Protein AF-A0AAD1YBE0-F1 (afdb_monomer_lite)

InterPro domains:
  IPR018337 Cell wall/choline-binding repeat [PF01473] (347-367)
  IPR018337 Cell wall/choline-binding repeat [PF19127] (284-329)
  IPR038765 Papain-like cysteine peptidase superfamily [SSF54001] (39-232)

pLDDT: mean 91.14, std 11.37, range [38.69, 98.69]

Foldseek 3Di:
DLQWEAAAEDFADDDPPFAAPVVVVPPPDDDDQDLKDFFPQDAFQAALTHANLQLLSQVQSQLCVQVVHDNVWTFESLCLQQVADPPADQAGHHHNVRSQVCLQVQATAICVLPVDNDYPPVSNVVCVVSPVVVGSVRRNVGRFNHKYWYDLVCQSVCCVPVVGKKKWKFWDAPQQQCLQVVQQEGDLEHDHDTDHMGIWIFRMDRRQKTWTAGNRALNGRNRRIHIYGSNRPGIRTIMDIGGPVPPPPPPQQQADAFWDWDQDPNDIWIWHDHDRRDTDEQDWDQDPNWIFGAYRVRTTDAQDWDQRPPPSFIWGQYHPNSTTDAQDWDQDPNFIWGHHRVRTTDAAWDADPVRDIWGAHPPHRTTDEQDWDADPNDIDGHYNDDPD

Secondary structure (DSSP, 8-state):
-TTSS---EEPPPP-TTSPBTHHHH----PPP--SEEE----S---B-TTSS-HHHHHHHHHHHHHTT--GGG-B-HHHHHH---TTS--SSSEEHHHHHHHHHHT---BTTT------TTHHHHHHHHT-HHHHHHHHHTT-EEEEEE--GGGHHHHHHHH---EEEEEEEEGGGGGGGTTTTB--SS--S-EEEEEEEEEEEEETTEEEEE-SB-TTSTBTTEEEEETT-TTEEEEEEEEEGGGS-------PPSEEEEEEETTEEEEEEESSSS----SSEEEETTEEEEB-TTSPBP-SEEEE-TTT--EEEEPTTT-PBP-SSEEEETTEEEEB-TTSPBP-EEEE-TTS-EEEE-TTT-PBP-SEEEEETTEEEEE-S----

Sequence (388 aa):
MENKFRLGAIDSPVDLRDYDYSMISCSGDKIDIPKEFILDYDYPILNQGLIGSCVAHSLSCMKSYIDGVNKDNMYSVGFIYANRQEDDFQGTGMITREALKNLVKYGDCKKTSFPINEEYPAIVETLNKYGKQKLLDEADDYKSLAYISLEIENIKEYLVKYKKPVLITVRVYENFYEANSNGGVIPSDPEGNKRGGHAMLCIGYKEDTLIIINSWGDYNGDKGKYYLDINSSIIKELWALEDKKQIKEPEKKKYKLGWNKDIIDGKVKWWFSTDGETYCKEEWKQIKGEYYYFNKEGYALDGEWIQSPTSKKWYYLEKDTCKMLSNCWIKDKGKWYRLEKDGSMLTGWFQDSNSKWYYLDLDQGYMYSSATILIDGKYYSFDSSEYG

Structure (mmCIF, N/CA/C/O backbone):
data_AF-A0AAD1YBE0-F1
#
_entry.id   AF-A0AAD1YBE0-F1
#
loop_
_atom_site.group_PDB
_atom_site.id
_atom_site.type_symbol
_atom_site.label_atom_id
_atom_site.label_alt_id
_atom_site.label_comp_id
_atom_site.label_asym_id
_atom_site.label_entity_id
_atom_site.label_seq_id
_atom_site.pdbx_PDB_ins_code
_atom_site.Cartn_x
_atom_site.Cartn_y
_atom_site.Cartn_z
_atom_site.occupancy
_atom_site.B_iso_or_equiv
_atom_site.auth_seq_id
_atom_site.auth_comp_id
_atom_site.auth_asym_id
_atom_site.auth_atom_id
_atom_site.pdbx_PDB_model_num
ATOM 1 N N . MET A 1 1 ? 25.270 -2.189 -28.068 1.00 53.97 1 MET A N 1
ATOM 2 C CA . MET A 1 1 ? 24.389 -1.472 -27.114 1.00 53.97 1 MET A CA 1
ATOM 3 C C . MET A 1 1 ? 24.390 -2.098 -25.720 1.00 53.97 1 MET A C 1
ATOM 5 O O . MET A 1 1 ? 24.090 -1.372 -24.782 1.00 53.97 1 MET A O 1
ATOM 9 N N . GLU A 1 2 ? 24.814 -3.362 -25.568 1.00 52.50 2 GLU A N 1
ATOM 10 C CA . GLU A 1 2 ? 24.849 -4.114 -24.294 1.00 52.50 2 GLU A CA 1
ATOM 11 C C . GLU A 1 2 ? 25.497 -3.397 -23.093 1.00 52.50 2 GLU A C 1
ATOM 13 O O . GLU A 1 2 ? 25.104 -3.652 -21.965 1.00 52.50 2 GLU A O 1
ATOM 18 N N . ASN A 1 3 ? 26.412 -2.444 -23.307 1.00 58.09 3 ASN A N 1
ATOM 19 C CA . ASN A 1 3 ? 27.120 -1.748 -22.221 1.00 58.09 3 ASN A CA 1
ATOM 20 C C . ASN A 1 3 ? 26.564 -0.352 -21.872 1.00 58.09 3 ASN A C 1
ATOM 22 O O . ASN A 1 3 ? 27.207 0.381 -21.124 1.00 58.09 3 ASN A O 1
ATOM 26 N N . LYS A 1 4 ? 25.422 0.068 -22.441 1.00 67.06 4 LYS A N 1
ATOM 27 C CA . LYS A 1 4 ? 24.861 1.417 -22.203 1.00 67.06 4 LYS A CA 1
ATOM 28 C C . LYS A 1 4 ? 23.866 1.493 -21.045 1.00 67.06 4 LYS A C 1
ATOM 30 O O . LYS A 1 4 ? 23.690 2.578 -20.499 1.00 67.06 4 LYS A O 1
ATOM 35 N N . PHE A 1 5 ? 23.235 0.377 -20.685 1.00 79.75 5 PHE A N 1
ATOM 36 C CA . PHE A 1 5 ? 22.211 0.335 -19.644 1.00 79.75 5 PHE A CA 1
ATOM 37 C C . PHE A 1 5 ? 22.430 -0.859 -18.732 1.00 79.75 5 PHE A C 1
ATOM 39 O O . PHE A 1 5 ? 22.581 -1.987 -19.202 1.00 79.75 5 PHE A O 1
ATOM 46 N N . ARG A 1 6 ? 22.439 -0.610 -17.423 1.00 87.69 6 ARG A N 1
ATOM 47 C CA . ARG A 1 6 ? 22.595 -1.669 -16.430 1.00 87.69 6 ARG A CA 1
ATOM 48 C C . ARG A 1 6 ? 21.233 -2.254 -16.080 1.00 87.69 6 ARG A C 1
ATOM 50 O O . ARG A 1 6 ? 20.329 -1.537 -15.666 1.00 87.69 6 ARG A O 1
ATOM 57 N N . LEU A 1 7 ? 21.092 -3.564 -16.230 1.00 93.06 7 LEU A N 1
ATOM 58 C CA . LEU A 1 7 ? 19.904 -4.294 -15.789 1.00 93.06 7 LEU A CA 1
ATOM 59 C C . LEU A 1 7 ? 19.828 -4.320 -14.257 1.00 93.06 7 LEU A C 1
ATOM 61 O O . LEU A 1 7 ? 20.851 -4.188 -13.582 1.00 93.06 7 LEU A O 1
ATOM 65 N N . GLY A 1 8 ? 18.630 -4.479 -13.699 1.00 93.50 8 GLY A N 1
ATOM 66 C CA . GLY A 1 8 ? 18.465 -4.329 -12.253 1.00 93.50 8 GLY A CA 1
ATOM 67 C C . GLY A 1 8 ? 17.207 -4.914 -11.637 1.00 93.50 8 GLY A C 1
ATOM 68 O O . GLY A 1 8 ? 17.032 -4.756 -10.436 1.00 93.50 8 GLY A O 1
ATOM 69 N N . ALA A 1 9 ? 16.338 -5.584 -12.393 1.00 96.88 9 ALA A N 1
ATOM 70 C CA . ALA A 1 9 ? 15.248 -6.327 -11.773 1.00 96.88 9 ALA A CA 1
ATOM 71 C C . ALA A 1 9 ? 15.778 -7.675 -11.279 1.00 96.88 9 ALA A C 1
ATOM 73 O O . ALA A 1 9 ? 16.508 -8.367 -11.996 1.00 96.88 9 ALA A O 1
ATOM 74 N N . ILE A 1 10 ? 15.418 -8.023 -10.050 1.00 95.88 10 ILE A N 1
ATOM 75 C CA . ILE A 1 10 ? 15.766 -9.292 -9.413 1.00 95.88 10 ILE A CA 1
ATOM 76 C C . ILE A 1 10 ? 14.466 -10.048 -9.156 1.00 95.88 10 ILE A C 1
ATOM 78 O O . ILE A 1 10 ? 13.526 -9.459 -8.621 1.00 95.88 10 ILE A O 1
ATOM 82 N N . ASP A 1 11 ? 14.439 -11.327 -9.547 1.00 89.69 11 ASP A N 1
ATOM 83 C CA . ASP A 1 11 ? 13.283 -12.212 -9.381 1.00 89.69 11 ASP A CA 1
ATOM 84 C C . ASP A 1 11 ? 12.834 -12.203 -7.905 1.00 89.69 11 ASP A C 1
ATOM 86 O O . ASP A 1 11 ? 13.615 -12.479 -6.988 1.00 89.69 11 ASP A O 1
ATOM 90 N N . SER A 1 12 ? 11.563 -11.889 -7.683 1.00 90.25 12 SER A N 1
ATOM 91 C CA . SER A 1 12 ? 10.948 -11.862 -6.363 1.00 90.25 12 SER A CA 1
ATOM 92 C C . SER A 1 12 ? 10.798 -13.297 -5.805 1.00 90.25 12 SER A C 1
ATOM 94 O O . SER A 1 12 ? 10.258 -14.161 -6.500 1.00 90.25 12 SER A O 1
ATOM 96 N N . PRO A 1 13 ? 11.225 -13.600 -4.556 1.00 84.50 13 PRO A N 1
ATOM 97 C CA . PRO A 1 13 ? 11.014 -14.922 -3.941 1.00 84.50 13 PRO A CA 1
ATOM 98 C C . PRO A 1 13 ? 9.526 -15.292 -3.896 1.00 84.50 13 PRO A C 1
ATOM 100 O O . PRO A 1 13 ? 8.705 -14.396 -3.815 1.00 84.50 13 PRO A O 1
ATOM 103 N N . VAL A 1 14 ? 9.120 -16.559 -3.914 1.00 76.50 14 VAL A N 1
ATOM 104 C CA . VAL A 1 14 ? 7.679 -16.885 -3.811 1.00 76.50 14 VAL A CA 1
ATOM 105 C C . VAL A 1 14 ? 7.139 -16.502 -2.422 1.00 76.50 14 VAL A C 1
ATOM 107 O O . VAL A 1 14 ? 7.730 -16.898 -1.418 1.00 76.50 14 VAL A O 1
ATOM 110 N N . ASP A 1 15 ? 6.016 -15.777 -2.355 1.00 73.00 15 ASP A N 1
ATOM 111 C CA . ASP A 1 15 ? 5.286 -15.481 -1.111 1.00 73.00 15 ASP A CA 1
ATOM 112 C C . ASP A 1 15 ? 3.788 -15.762 -1.302 1.00 73.00 15 ASP A C 1
ATOM 114 O O . ASP A 1 15 ? 3.108 -15.104 -2.081 1.00 73.00 15 ASP A O 1
ATOM 118 N N . LEU A 1 16 ? 3.257 -16.752 -0.578 1.00 67.81 16 LEU A N 1
ATOM 119 C CA . LEU A 1 16 ? 1.853 -17.175 -0.689 1.00 67.81 16 LEU A CA 1
ATOM 120 C C . LEU A 1 16 ? 0.851 -16.147 -0.134 1.00 67.81 16 LEU A C 1
ATOM 122 O O . LEU A 1 16 ? -0.354 -16.367 -0.218 1.00 67.81 16 LEU A O 1
ATOM 126 N N . ARG A 1 17 ? 1.332 -15.068 0.492 1.00 68.12 17 ARG A N 1
ATOM 127 C CA . ARG A 1 17 ? 0.501 -13.991 1.049 1.00 68.12 17 ARG A CA 1
ATOM 128 C C . ARG A 1 17 ? 0.335 -12.818 0.090 1.00 68.12 17 ARG A C 1
ATOM 130 O O . ARG A 1 17 ? -0.359 -11.868 0.451 1.00 68.12 17 ARG A O 1
ATOM 137 N N . ASP A 1 18 ? 0.992 -12.851 -1.069 1.00 71.69 18 ASP A N 1
ATOM 138 C CA . ASP A 1 18 ? 0.814 -11.830 -2.095 1.00 71.69 18 ASP A CA 1
ATOM 139 C C . ASP A 1 18 ? -0.680 -11.722 -2.443 1.00 71.69 18 ASP A C 1
ATOM 141 O O . ASP A 1 18 ? -1.359 -12.730 -2.653 1.00 71.69 18 ASP A O 1
ATOM 145 N N . TYR A 1 19 ? -1.210 -10.493 -2.453 1.00 71.50 19 TYR A N 1
ATOM 146 C CA . TYR A 1 19 ? -2.590 -10.259 -2.867 1.00 71.50 19 TYR A CA 1
ATOM 147 C C . TYR A 1 19 ? -2.724 -10.659 -4.333 1.00 71.50 19 TYR A C 1
ATOM 149 O O . TYR A 1 19 ? -2.071 -10.077 -5.200 1.00 71.50 19 TYR A O 1
ATOM 157 N N . ASP A 1 20 ? -3.570 -11.646 -4.593 1.00 74.00 20 ASP A N 1
ATOM 158 C CA . ASP A 1 20 ? -3.878 -12.104 -5.942 1.00 74.00 20 ASP A CA 1
ATOM 159 C C . ASP A 1 20 ? -5.040 -11.298 -6.541 1.00 74.00 20 ASP A C 1
ATOM 161 O O . ASP A 1 20 ? -5.920 -10.799 -5.830 1.00 74.00 20 ASP A O 1
ATOM 165 N N . TYR A 1 21 ? -5.062 -11.191 -7.869 1.00 73.44 21 TYR A N 1
ATOM 166 C CA . TYR A 1 21 ? -6.087 -10.483 -8.626 1.00 73.44 21 TYR A CA 1
ATOM 167 C C . TYR A 1 21 ? -7.513 -10.934 -8.286 1.00 73.44 21 TYR A C 1
ATOM 169 O O . TYR A 1 21 ? -8.430 -10.106 -8.257 1.00 73.44 21 TYR A O 1
ATOM 177 N N . SER A 1 22 ? -7.710 -12.216 -7.955 1.00 69.25 22 SER A N 1
ATOM 178 C CA . SER A 1 22 ? -9.010 -12.747 -7.522 1.00 69.25 22 SER A CA 1
ATOM 179 C C . SER A 1 22 ? -9.609 -12.009 -6.319 1.00 69.25 22 SER A C 1
ATOM 181 O O . SER A 1 22 ? -10.828 -11.968 -6.169 1.00 69.25 22 SER A O 1
ATOM 183 N N . MET A 1 23 ? -8.786 -11.360 -5.489 1.00 65.50 23 MET A N 1
ATOM 184 C CA . MET A 1 23 ? -9.246 -10.605 -4.320 1.00 65.50 23 MET A CA 1
ATOM 185 C C . MET A 1 23 ? -9.894 -9.261 -4.681 1.00 65.50 23 MET A C 1
ATOM 187 O O . MET A 1 23 ? -10.676 -8.733 -3.889 1.00 65.50 23 MET A O 1
ATOM 191 N N . ILE A 1 24 ? -9.606 -8.714 -5.869 1.00 69.00 24 ILE A N 1
ATOM 192 C CA . ILE A 1 24 ? -10.165 -7.436 -6.348 1.00 69.00 24 ILE A CA 1
ATOM 193 C C . ILE A 1 24 ? -11.087 -7.590 -7.564 1.00 69.00 24 ILE A C 1
ATOM 195 O O . ILE A 1 24 ? -11.866 -6.680 -7.860 1.00 69.00 24 ILE A O 1
ATOM 199 N N . SER A 1 25 ? -11.041 -8.728 -8.262 1.00 62.31 25 SER A N 1
ATOM 200 C CA . SER A 1 25 ? -11.841 -8.963 -9.467 1.00 62.31 25 SER A CA 1
ATOM 201 C C . SER A 1 25 ? -13.308 -9.321 -9.182 1.00 62.31 25 SER A C 1
ATOM 203 O O . SER A 1 25 ? -14.110 -9.268 -10.109 1.00 62.31 25 SER A O 1
ATOM 205 N N . CYS A 1 26 ? -13.678 -9.561 -7.910 1.00 52.69 26 CYS A N 1
ATOM 206 C CA . CYS A 1 26 ? -14.980 -10.021 -7.379 1.00 52.69 26 CYS A CA 1
ATOM 207 C C . CYS A 1 26 ? -16.268 -9.280 -7.815 1.00 52.69 26 CYS A C 1
ATOM 209 O O . CYS A 1 26 ? -17.357 -9.646 -7.369 1.00 52.69 26 CYS A O 1
ATOM 211 N N . SER A 1 27 ? -16.209 -8.261 -8.671 1.00 54.53 27 SER A N 1
ATOM 212 C CA . SER A 1 27 ? -17.411 -7.760 -9.341 1.00 54.53 27 SER A CA 1
ATOM 213 C C . SER A 1 27 ? -17.835 -8.789 -10.395 1.00 54.53 27 SER A C 1
ATOM 215 O O . SER A 1 27 ? -17.125 -8.975 -11.378 1.00 54.53 27 SER A O 1
ATOM 217 N N . GLY A 1 28 ? -18.994 -9.431 -10.242 1.00 53.19 28 GLY A N 1
ATOM 218 C CA . GLY A 1 28 ? -19.571 -10.356 -11.236 1.00 53.19 28 GLY A CA 1
ATOM 219 C C . GLY A 1 28 ? -19.920 -9.734 -12.603 1.00 53.19 28 GLY A C 1
ATOM 220 O O . GLY A 1 28 ? -20.674 -10.329 -13.373 1.00 53.19 28 GLY A O 1
ATOM 221 N N . ASP A 1 29 ? -19.395 -8.547 -12.902 1.00 59.88 29 ASP A N 1
ATOM 222 C CA . ASP A 1 29 ? -19.582 -7.811 -14.140 1.00 59.88 29 ASP A CA 1
ATOM 223 C C . ASP A 1 29 ? -18.664 -8.390 -15.220 1.00 59.88 29 ASP A C 1
ATOM 225 O O . ASP A 1 29 ? -17.440 -8.276 -15.156 1.00 59.88 29 ASP A O 1
ATOM 229 N N . LYS A 1 30 ? -19.260 -9.013 -16.241 1.00 63.38 30 LYS A N 1
ATOM 230 C CA . LYS A 1 30 ? -18.532 -9.384 -17.458 1.00 63.38 30 LYS A CA 1
ATOM 231 C C . LYS A 1 30 ? -18.110 -8.110 -18.186 1.00 63.38 30 LYS A C 1
ATOM 233 O O . LYS A 1 30 ? -18.966 -7.360 -18.650 1.00 63.38 30 LYS A O 1
ATOM 238 N N . ILE A 1 31 ? -16.806 -7.890 -18.303 1.00 75.88 31 ILE A N 1
ATOM 239 C CA . ILE A 1 31 ? -16.239 -6.781 -19.072 1.00 75.88 31 ILE A CA 1
ATOM 240 C C . ILE A 1 31 ? -15.903 -7.288 -20.471 1.00 75.88 31 ILE A C 1
ATOM 242 O O . ILE A 1 31 ? -15.262 -8.327 -20.621 1.00 75.88 31 ILE A O 1
ATOM 246 N N . ASP A 1 32 ? -16.347 -6.557 -21.490 1.00 86.62 32 ASP A N 1
ATOM 247 C CA . ASP A 1 32 ? -15.924 -6.800 -22.867 1.00 86.62 32 ASP A CA 1
ATOM 248 C C . ASP A 1 32 ? -14.494 -6.276 -23.046 1.00 86.62 32 ASP A C 1
ATOM 250 O O . ASP A 1 32 ? -14.230 -5.086 -22.854 1.00 86.62 32 ASP A O 1
ATOM 254 N N . ILE A 1 33 ? -13.561 -7.177 -23.349 1.00 91.38 33 ILE A N 1
ATOM 255 C CA . ILE A 1 33 ? -12.146 -6.848 -23.530 1.00 91.38 33 ILE A CA 1
ATOM 256 C C . ILE A 1 33 ? -11.941 -6.548 -25.023 1.00 91.38 33 ILE A C 1
ATOM 258 O O . ILE A 1 33 ? -12.004 -7.474 -25.837 1.00 91.38 33 ILE A O 1
ATOM 262 N N . PRO A 1 34 ? -11.714 -5.279 -25.418 1.00 94.94 34 PRO A N 1
ATOM 263 C CA . PRO A 1 34 ? -11.517 -4.926 -26.819 1.00 94.94 34 PRO A CA 1
ATOM 264 C C . PRO A 1 34 ? -10.242 -5.567 -27.380 1.00 94.94 34 PRO A C 1
ATOM 266 O O . PRO A 1 34 ? -9.357 -5.991 -26.645 1.00 94.94 34 PRO A O 1
ATOM 269 N N . LYS A 1 35 ? -10.104 -5.599 -28.710 1.00 96.25 35 LYS A N 1
ATOM 270 C CA . LYS A 1 35 ? -8.864 -6.076 -29.352 1.00 96.25 35 LYS A CA 1
ATOM 271 C C . LYS A 1 35 ? -7.668 -5.165 -29.095 1.00 96.25 35 LYS A C 1
ATOM 273 O O . LYS A 1 35 ? -6.535 -5.618 -29.187 1.00 96.25 35 LYS A O 1
ATOM 278 N N . GLU A 1 36 ? -7.904 -3.894 -28.805 1.00 97.94 36 GLU A N 1
ATOM 279 C CA . GLU A 1 36 ? -6.862 -2.936 -28.463 1.00 97.94 36 GLU A CA 1
ATOM 280 C C . GLU A 1 36 ? -7.337 -2.023 -27.339 1.00 97.94 36 GLU A C 1
ATOM 282 O O . GLU A 1 36 ? -8.502 -1.625 -27.280 1.00 97.94 36 GLU A O 1
ATOM 287 N N . PHE A 1 37 ? -6.416 -1.693 -26.445 1.00 97.88 37 PHE A N 1
ATOM 288 C CA . PHE A 1 37 ? -6.631 -0.724 -25.385 1.00 97.88 37 PHE A CA 1
ATOM 289 C C . PHE A 1 37 ? -5.294 -0.092 -25.029 1.00 97.88 37 PHE A C 1
ATOM 291 O O . PHE A 1 37 ? -4.316 -0.797 -24.788 1.00 97.88 37 PHE A O 1
ATOM 298 N N . ILE A 1 38 ? -5.247 1.235 -24.977 1.00 98.06 38 ILE A N 1
ATOM 299 C CA . ILE A 1 38 ? -4.040 1.984 -24.634 1.00 98.06 38 ILE A CA 1
ATOM 300 C C . ILE A 1 38 ? -4.439 3.065 -23.641 1.00 98.06 38 ILE A C 1
ATOM 302 O O . ILE A 1 38 ? -5.394 3.806 -23.874 1.00 98.06 38 ILE A O 1
ATOM 306 N N . LEU A 1 39 ? -3.713 3.144 -22.530 1.00 97.06 39 LEU A N 1
ATOM 307 C CA . LEU A 1 39 ? -3.858 4.229 -21.573 1.00 97.06 39 LEU A CA 1
ATOM 308 C C . LEU A 1 39 ? -3.459 5.556 -22.217 1.00 97.06 39 LEU A C 1
ATOM 310 O O . LEU A 1 39 ? -2.511 5.618 -23.003 1.00 97.06 39 LEU A O 1
ATOM 314 N N . ASP A 1 40 ? -4.134 6.629 -21.814 1.00 94.50 40 ASP A N 1
ATOM 315 C CA . ASP A 1 40 ? -3.716 7.997 -22.122 1.00 94.50 40 ASP A CA 1
ATOM 316 C C . ASP A 1 40 ? -2.496 8.365 -21.263 1.00 94.50 40 ASP A C 1
ATOM 318 O O . ASP A 1 40 ? -2.593 9.076 -20.267 1.00 94.50 40 ASP A O 1
ATOM 322 N N . TYR A 1 41 ? -1.362 7.732 -21.561 1.00 94.75 41 TYR A N 1
ATOM 323 C CA . TYR A 1 41 ? -0.111 7.879 -20.830 1.00 94.75 41 TYR A CA 1
ATOM 324 C C . TYR A 1 41 ? 0.732 8.992 -21.460 1.00 94.75 41 TYR A C 1
ATOM 326 O O . TYR A 1 41 ? 1.281 8.820 -22.551 1.00 94.75 41 TYR A O 1
ATOM 334 N N . ASP A 1 42 ? 0.865 10.117 -20.754 1.00 94.50 42 ASP A N 1
ATOM 335 C CA . ASP A 1 42 ? 1.559 11.326 -21.224 1.00 94.50 42 ASP A CA 1
ATOM 336 C C . ASP A 1 42 ? 2.790 11.714 -20.374 1.00 94.50 42 ASP A C 1
ATOM 338 O O . ASP A 1 42 ? 3.333 12.820 -20.505 1.00 94.50 42 ASP A O 1
ATOM 342 N N . TYR A 1 43 ? 3.240 10.805 -19.506 1.00 95.50 43 TYR A N 1
ATOM 343 C CA . TYR A 1 43 ? 4.415 10.988 -18.653 1.00 95.50 43 TYR A CA 1
ATOM 344 C C . TYR A 1 43 ? 5.717 10.771 -19.440 1.00 95.50 43 TYR A C 1
ATOM 346 O O . TYR A 1 43 ? 5.750 9.989 -20.395 1.00 95.50 43 TYR A O 1
ATOM 354 N N . PRO A 1 44 ? 6.816 11.443 -19.049 1.00 95.00 44 PRO A N 1
ATOM 355 C CA . PRO A 1 44 ? 8.082 11.365 -19.765 1.00 95.00 44 PRO A CA 1
ATOM 356 C C . PRO A 1 44 ? 8.685 9.956 -19.746 1.00 95.00 44 PRO A C 1
ATOM 358 O O . PRO A 1 44 ? 8.637 9.247 -18.739 1.00 95.00 44 PRO A O 1
ATOM 361 N N . ILE A 1 4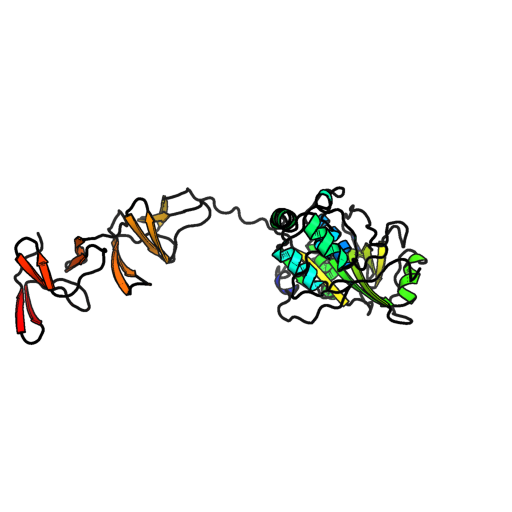5 ? 9.337 9.588 -20.850 1.00 96.00 45 ILE A N 1
ATOM 362 C CA . ILE A 1 45 ? 10.173 8.388 -20.925 1.00 96.00 45 ILE A CA 1
ATOM 363 C C . ILE A 1 45 ? 11.476 8.673 -20.180 1.00 96.00 45 ILE A C 1
ATOM 365 O O . ILE A 1 45 ? 12.315 9.456 -20.630 1.00 96.00 45 ILE A O 1
ATOM 369 N N . LEU A 1 46 ? 11.641 8.051 -19.017 1.00 96.12 46 LEU A N 1
ATOM 370 C CA . LEU A 1 46 ? 12.823 8.259 -18.191 1.00 96.12 46 LEU A CA 1
ATOM 371 C C . LEU A 1 46 ? 14.047 7.509 -18.736 1.00 96.12 46 LEU A C 1
ATOM 373 O O . LEU A 1 46 ? 13.948 6.610 -19.572 1.00 96.12 46 LEU A O 1
ATOM 377 N N . ASN A 1 47 ? 15.223 7.879 -18.231 1.00 95.44 47 ASN A N 1
ATOM 378 C CA . ASN A 1 47 ? 16.493 7.277 -18.607 1.00 95.44 47 ASN A CA 1
ATOM 379 C C . ASN A 1 47 ? 17.305 6.909 -17.362 1.00 95.44 47 ASN A C 1
ATOM 381 O O . ASN A 1 47 ? 17.808 7.787 -16.662 1.00 95.44 47 ASN A O 1
ATOM 385 N N . GLN A 1 48 ? 17.463 5.609 -17.119 1.00 94.88 48 GLN A N 1
ATOM 386 C CA . GLN A 1 48 ? 18.201 5.096 -15.966 1.00 94.88 48 GLN A CA 1
ATOM 387 C C . GLN A 1 48 ? 19.725 5.191 -16.113 1.00 94.88 48 GLN A C 1
ATOM 389 O O . GLN A 1 48 ? 20.443 5.120 -15.115 1.00 94.88 48 GLN A O 1
ATOM 394 N N . GLY A 1 49 ? 20.229 5.328 -17.343 1.00 93.50 49 GLY A N 1
ATOM 395 C CA . GLY A 1 49 ? 21.655 5.275 -17.645 1.00 93.50 49 GLY A CA 1
ATOM 396 C C . GLY A 1 49 ? 22.314 3.975 -17.172 1.00 93.50 49 GLY A C 1
ATOM 397 O O . GLY A 1 49 ? 21.804 2.875 -17.385 1.00 93.50 49 GLY A O 1
ATOM 398 N N . LEU A 1 50 ? 23.463 4.101 -16.511 1.00 94.00 50 LEU A N 1
ATOM 399 C CA . LEU A 1 50 ? 24.265 2.967 -16.034 1.00 94.00 50 LEU A CA 1
ATOM 400 C C . LEU A 1 50 ? 23.841 2.443 -14.653 1.00 94.00 50 LEU A C 1
ATOM 402 O O . LEU A 1 50 ? 24.549 1.621 -14.073 1.00 94.00 50 LEU A O 1
ATOM 406 N N . ILE A 1 51 ? 22.707 2.908 -14.129 1.00 96.38 51 ILE A N 1
ATOM 407 C CA . ILE A 1 51 ? 22.213 2.536 -12.805 1.00 96.38 51 ILE A CA 1
ATOM 408 C C . ILE A 1 51 ? 21.238 1.366 -12.928 1.00 96.38 51 ILE A C 1
ATOM 410 O O . ILE A 1 51 ? 20.346 1.380 -13.781 1.00 96.38 51 ILE A O 1
ATOM 414 N N . GLY A 1 52 ? 21.371 0.365 -12.055 1.00 96.56 52 GLY A N 1
ATOM 415 C CA . GLY A 1 52 ? 20.472 -0.793 -11.959 1.00 96.56 52 GLY A CA 1
ATOM 416 C C . GLY A 1 52 ? 19.069 -0.475 -11.413 1.00 96.56 52 GLY A C 1
ATOM 417 O O . GLY A 1 52 ? 18.488 -1.285 -10.701 1.00 96.56 52 GLY A O 1
ATOM 418 N N . SER A 1 53 ? 18.506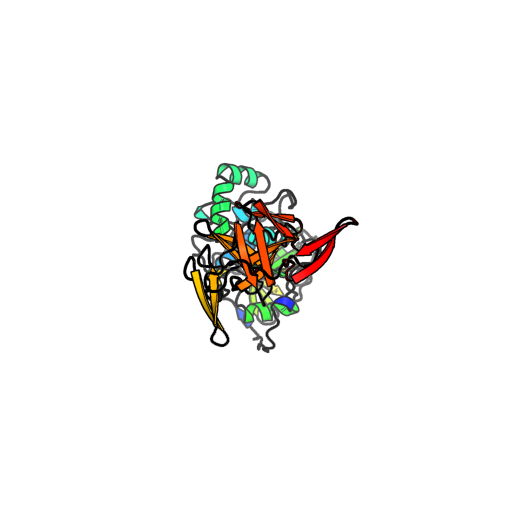 0.696 -11.709 1.00 97.56 53 SER A N 1
ATOM 419 C CA . SER A 1 53 ? 17.296 1.239 -11.074 1.00 97.56 53 SER A CA 1
ATOM 420 C C . SER A 1 53 ? 16.021 1.102 -11.922 1.00 97.56 53 SER A C 1
ATOM 422 O O . SER A 1 53 ? 15.064 1.844 -11.709 1.00 97.56 53 SER A O 1
ATOM 424 N N . CYS A 1 54 ? 15.963 0.167 -12.878 1.00 98.19 54 CYS A N 1
ATOM 425 C CA . CYS A 1 54 ? 14.798 -0.037 -13.763 1.00 98.19 54 CYS A CA 1
ATOM 426 C C . CYS A 1 54 ? 13.468 -0.263 -13.016 1.00 98.19 54 CYS A C 1
ATOM 428 O O . CYS A 1 54 ? 12.437 0.287 -13.405 1.00 98.19 54 CYS A O 1
ATOM 430 N N . VAL A 1 55 ? 13.491 -0.996 -11.896 1.00 98.56 55 VAL A N 1
ATOM 431 C CA . VAL A 1 55 ? 12.307 -1.197 -11.043 1.00 98.56 55 VAL A CA 1
ATOM 432 C C . VAL A 1 55 ? 11.847 0.134 -10.442 1.00 98.56 55 VAL A C 1
ATOM 434 O O . VAL A 1 55 ? 10.671 0.472 -10.521 1.00 98.56 55 VAL A O 1
ATOM 437 N N . ALA A 1 56 ? 12.773 0.936 -9.907 1.00 98.50 56 ALA A N 1
ATOM 438 C CA . ALA A 1 56 ? 12.457 2.239 -9.322 1.00 98.50 56 ALA A CA 1
ATOM 439 C C . ALA A 1 56 ? 11.945 3.241 -10.371 1.00 98.50 56 ALA A C 1
ATOM 441 O O . ALA A 1 56 ? 11.014 3.996 -10.102 1.00 98.50 56 ALA A O 1
ATOM 442 N N . HIS A 1 57 ? 12.499 3.210 -11.585 1.00 98.56 57 HIS A N 1
ATOM 443 C CA . HIS A 1 57 ? 12.009 4.006 -12.712 1.00 98.56 57 HIS A CA 1
ATOM 444 C C . HIS A 1 57 ? 10.576 3.633 -13.093 1.00 98.56 57 HIS A C 1
ATOM 446 O O . HIS A 1 57 ? 9.727 4.515 -13.226 1.00 98.56 57 HIS A O 1
ATOM 452 N N . SER A 1 58 ? 10.309 2.332 -13.228 1.00 98.31 58 SER A N 1
ATOM 453 C CA . SER A 1 58 ? 8.981 1.819 -13.571 1.00 98.31 58 SER A CA 1
ATOM 454 C C . SER A 1 58 ? 7.956 2.179 -12.499 1.00 98.31 58 SER A C 1
ATOM 456 O O . SER A 1 58 ? 6.882 2.674 -12.827 1.00 98.31 58 SER A O 1
ATOM 458 N N . LEU A 1 59 ? 8.306 2.021 -11.219 1.00 98.31 59 LEU A N 1
ATOM 459 C CA . LEU A 1 59 ? 7.434 2.354 -10.092 1.00 98.31 59 LEU A CA 1
ATOM 460 C C . LEU A 1 59 ? 7.184 3.858 -9.937 1.00 98.31 59 LEU A C 1
ATOM 462 O O . LEU A 1 59 ? 6.043 4.254 -9.712 1.00 98.31 59 LEU A O 1
ATOM 466 N N . SER A 1 60 ? 8.206 4.703 -10.108 1.00 98.25 60 SER A N 1
ATOM 467 C CA . SER A 1 60 ? 8.039 6.164 -10.102 1.00 98.25 60 SER A CA 1
ATOM 468 C C . SER A 1 60 ? 7.057 6.607 -11.192 1.00 98.25 60 SER A C 1
ATOM 470 O O . SER A 1 60 ? 6.148 7.395 -10.919 1.00 98.25 60 SER A O 1
ATOM 472 N N . CYS A 1 61 ? 7.177 6.052 -12.404 1.00 97.88 61 CYS A N 1
ATOM 473 C CA . CYS A 1 61 ? 6.247 6.302 -13.507 1.00 97.88 61 CYS A CA 1
ATOM 474 C C . CYS A 1 61 ? 4.831 5.811 -13.191 1.00 97.88 61 CYS A C 1
ATOM 476 O O . CYS A 1 61 ? 3.876 6.583 -13.267 1.00 97.88 61 CYS A O 1
ATOM 478 N N . MET A 1 62 ? 4.712 4.543 -12.789 1.00 97.75 62 MET A N 1
ATOM 479 C CA . MET A 1 62 ? 3.451 3.885 -12.453 1.00 97.75 62 MET A CA 1
ATOM 480 C C . MET A 1 62 ? 2.680 4.666 -11.388 1.00 97.75 62 MET A C 1
ATOM 482 O O . MET A 1 62 ? 1.526 5.031 -11.600 1.00 97.75 62 MET A O 1
ATOM 486 N N . LYS A 1 63 ? 3.335 4.970 -10.265 1.00 96.44 63 LYS A N 1
ATOM 487 C CA . LYS A 1 63 ? 2.724 5.687 -9.149 1.00 96.44 63 LYS A CA 1
ATOM 488 C C . LYS A 1 63 ? 2.377 7.125 -9.517 1.00 96.44 63 LYS A C 1
ATOM 490 O O . LYS A 1 63 ? 1.297 7.592 -9.180 1.00 96.44 63 LYS A O 1
ATOM 495 N N . SER A 1 64 ? 3.261 7.828 -10.230 1.00 96.69 64 SER A N 1
ATOM 496 C CA . SER A 1 64 ? 2.984 9.213 -10.636 1.00 96.69 64 SER A CA 1
ATOM 497 C C . SER A 1 64 ? 1.748 9.297 -11.527 1.00 96.69 64 SER A C 1
ATOM 499 O O . SER A 1 64 ? 0.941 10.200 -11.325 1.00 96.69 64 SER A O 1
ATOM 501 N N . TYR A 1 65 ? 1.586 8.335 -12.445 1.00 96.12 65 TYR A N 1
ATOM 502 C CA . TYR A 1 65 ? 0.402 8.204 -13.292 1.00 96.12 65 TYR A CA 1
ATOM 503 C C . TYR A 1 65 ? -0.863 7.916 -12.479 1.00 96.12 65 TYR A C 1
ATOM 505 O O . TYR A 1 65 ? -1.857 8.623 -12.618 1.00 96.12 65 TYR A O 1
ATOM 513 N N . ILE A 1 66 ? -0.824 6.901 -11.609 1.00 94.50 66 ILE A N 1
ATOM 514 C CA . ILE A 1 66 ? -1.981 6.490 -10.797 1.00 94.50 66 ILE A CA 1
ATOM 515 C C . ILE A 1 66 ? -2.461 7.637 -9.898 1.00 94.50 66 ILE A C 1
ATOM 517 O O . ILE A 1 66 ? -3.662 7.896 -9.806 1.00 94.50 66 ILE A O 1
ATOM 521 N N . ASP A 1 67 ? -1.531 8.364 -9.285 1.00 92.88 67 ASP A N 1
ATOM 522 C CA . ASP A 1 67 ? -1.845 9.456 -8.365 1.00 92.88 67 ASP A CA 1
ATOM 523 C C . ASP A 1 67 ? -2.181 10.772 -9.102 1.00 92.88 67 ASP A C 1
ATOM 525 O O . ASP A 1 67 ? -2.500 11.773 -8.455 1.00 92.88 67 ASP A O 1
ATOM 529 N N . GLY A 1 68 ? -2.083 10.807 -10.439 1.00 92.56 68 GLY A N 1
ATOM 530 C CA . GLY A 1 68 ? -2.332 12.003 -11.253 1.00 92.56 68 GLY A CA 1
ATOM 531 C C . GLY A 1 68 ? -1.375 13.158 -10.941 1.00 92.56 68 GLY A C 1
ATOM 532 O O . GLY A 1 68 ? -1.753 14.330 -10.975 1.00 92.56 68 GLY A O 1
ATOM 533 N N . VAL A 1 69 ? -0.134 12.844 -10.566 1.00 92.12 69 VAL A N 1
ATOM 534 C CA . VAL A 1 69 ? 0.867 13.838 -10.163 1.00 92.12 69 VAL A CA 1
ATOM 535 C C . VAL A 1 69 ? 1.386 14.582 -11.385 1.00 92.12 69 VAL A C 1
ATOM 537 O O . VAL A 1 69 ? 1.612 13.976 -12.426 1.00 92.12 69 VAL A O 1
ATOM 540 N N . ASN A 1 70 ? 1.645 15.885 -11.252 1.00 92.44 70 ASN A N 1
ATOM 541 C CA . ASN A 1 70 ? 2.258 16.678 -12.316 1.00 92.44 70 ASN A CA 1
ATOM 542 C C . ASN A 1 70 ? 3.541 15.998 -12.847 1.00 92.44 70 ASN A C 1
ATOM 544 O O . ASN A 1 70 ? 4.459 15.707 -12.079 1.00 92.44 70 ASN A O 1
ATOM 548 N N . LYS A 1 71 ? 3.610 15.785 -14.165 1.00 92.62 71 LYS A N 1
ATOM 549 C CA . LYS A 1 71 ? 4.719 15.103 -14.849 1.00 92.62 71 LYS A CA 1
ATOM 550 C C . LYS A 1 71 ? 6.086 15.789 -14.738 1.00 92.62 71 LYS A C 1
ATOM 552 O O . LYS A 1 71 ? 7.106 15.117 -14.861 1.00 92.62 71 LYS A O 1
ATOM 557 N N . ASP A 1 72 ? 6.129 17.082 -14.427 1.00 90.31 72 ASP A N 1
ATOM 558 C CA . ASP A 1 72 ? 7.374 17.805 -14.140 1.00 90.31 72 ASP A CA 1
ATOM 559 C C . ASP A 1 72 ? 7.867 17.570 -12.702 1.00 90.31 72 ASP A C 1
ATOM 561 O O . ASP A 1 72 ? 9.044 17.773 -12.399 1.00 90.31 72 ASP A O 1
ATOM 565 N N . ASN A 1 73 ? 6.985 17.098 -11.814 1.00 93.62 73 ASN A N 1
ATOM 566 C CA . ASN A 1 73 ? 7.293 16.783 -10.422 1.00 93.62 73 ASN A CA 1
ATOM 567 C C . ASN A 1 73 ? 6.779 15.396 -10.008 1.00 93.62 73 ASN A C 1
ATOM 569 O O . ASN A 1 73 ? 6.051 15.235 -9.025 1.00 93.62 73 ASN A O 1
ATOM 573 N N . MET A 1 74 ? 7.169 14.393 -10.792 1.00 97.25 74 MET A N 1
ATOM 574 C CA . MET A 1 74 ? 6.941 12.980 -10.499 1.00 97.25 74 MET A CA 1
ATOM 575 C C . MET A 1 74 ? 7.549 12.560 -9.155 1.00 97.25 74 MET A C 1
ATOM 577 O O . MET A 1 74 ? 8.338 13.277 -8.538 1.00 97.25 74 MET A O 1
ATOM 581 N N . TYR A 1 75 ? 7.201 11.361 -8.712 1.00 98.12 75 TYR A N 1
ATOM 582 C CA . TYR A 1 75 ? 7.814 10.719 -7.557 1.00 98.12 75 TYR A CA 1
ATOM 583 C C . TYR A 1 75 ? 9.296 10.360 -7.775 1.00 98.12 75 TYR A C 1
ATOM 585 O O . TYR A 1 75 ? 9.754 10.203 -8.912 1.00 98.12 75 TYR A O 1
ATOM 593 N N . SER A 1 76 ? 10.076 10.286 -6.698 1.00 98.56 76 SER A N 1
ATOM 594 C CA . SER A 1 76 ? 11.529 10.150 -6.761 1.00 98.56 76 SER A CA 1
ATOM 595 C C . SER A 1 76 ? 11.987 8.715 -7.045 1.00 98.56 76 SER A C 1
ATOM 597 O O . SER A 1 76 ? 11.989 7.841 -6.184 1.00 98.56 76 SER A O 1
ATOM 599 N N . VAL A 1 77 ? 12.550 8.502 -8.240 1.00 98.44 77 VAL A N 1
ATOM 600 C CA . VAL A 1 77 ? 13.281 7.265 -8.578 1.00 98.44 77 VAL A CA 1
ATOM 601 C C . VAL A 1 77 ? 14.359 6.947 -7.538 1.00 98.44 77 VAL A C 1
ATOM 603 O O . VAL A 1 77 ? 14.504 5.800 -7.116 1.00 98.44 77 VAL A O 1
ATOM 606 N N . GLY A 1 78 ? 15.124 7.960 -7.127 1.00 98.31 78 GLY A N 1
ATOM 607 C CA . GLY A 1 78 ? 16.203 7.792 -6.165 1.00 98.31 78 GLY A CA 1
ATOM 608 C C . GLY A 1 78 ? 15.706 7.327 -4.810 1.00 98.31 78 GLY A C 1
ATOM 609 O O . GLY A 1 78 ? 16.333 6.466 -4.201 1.00 98.31 78 GLY A O 1
ATOM 610 N N . PHE A 1 79 ? 14.584 7.870 -4.339 1.00 98.69 79 PHE A N 1
ATOM 611 C CA . PHE A 1 79 ? 14.052 7.527 -3.029 1.00 98.69 79 PHE A CA 1
ATOM 612 C C . PHE A 1 79 ? 13.528 6.096 -3.023 1.00 98.69 79 PHE A C 1
ATOM 614 O O . PHE A 1 79 ? 13.896 5.343 -2.126 1.00 98.69 79 PHE A O 1
ATOM 621 N N . ILE A 1 80 ? 12.796 5.675 -4.062 1.00 98.50 80 ILE A N 1
ATOM 622 C CA . ILE A 1 80 ? 12.399 4.266 -4.225 1.00 98.50 80 ILE A CA 1
ATOM 623 C C . ILE A 1 80 ? 13.634 3.357 -4.216 1.00 98.50 80 ILE A C 1
ATOM 625 O O . ILE A 1 80 ? 13.643 2.332 -3.538 1.00 98.50 80 ILE A O 1
ATOM 629 N N . TYR A 1 81 ? 14.693 3.726 -4.945 1.00 98.31 81 TYR A N 1
ATOM 630 C CA . TYR A 1 81 ? 15.892 2.894 -5.058 1.00 98.31 81 TYR A CA 1
ATOM 631 C C . TYR A 1 81 ? 16.726 2.836 -3.765 1.00 98.31 81 TYR A C 1
ATOM 633 O O . TYR A 1 81 ? 17.351 1.808 -3.485 1.00 98.31 81 TYR A O 1
ATOM 641 N N . ALA A 1 82 ? 16.732 3.923 -2.985 1.00 98.00 82 ALA A N 1
ATOM 642 C CA . ALA A 1 82 ? 17.542 4.096 -1.780 1.00 98.00 82 ALA A CA 1
ATOM 643 C C . ALA A 1 82 ? 16.835 3.703 -0.477 1.00 98.00 82 ALA A C 1
ATOM 645 O O . ALA A 1 82 ? 17.507 3.296 0.471 1.00 98.00 82 ALA A O 1
ATOM 646 N N . ASN A 1 83 ? 15.506 3.838 -0.390 1.00 96.19 83 ASN A N 1
ATOM 647 C CA . ASN A 1 83 ? 14.730 3.616 0.834 1.00 96.19 83 ASN A CA 1
ATOM 648 C C . ASN A 1 83 ? 14.467 2.123 1.100 1.00 96.19 83 ASN A C 1
ATOM 650 O O . ASN A 1 83 ? 13.330 1.680 1.269 1.00 96.19 83 ASN A O 1
ATOM 654 N N . ARG A 1 84 ? 15.547 1.346 1.141 1.00 95.12 84 ARG A N 1
ATOM 655 C CA . ARG A 1 84 ? 15.538 -0.075 1.487 1.00 95.12 84 ARG A CA 1
ATOM 656 C C . ARG A 1 84 ? 15.595 -0.256 2.999 1.00 95.12 84 ARG A C 1
ATOM 658 O O . ARG A 1 84 ? 16.205 0.547 3.712 1.00 95.12 84 ARG A O 1
ATOM 665 N N . GLN A 1 85 ? 14.928 -1.292 3.481 1.00 93.81 85 GLN A N 1
ATOM 666 C CA . GLN A 1 85 ? 14.998 -1.751 4.863 1.00 93.81 85 GLN A CA 1
ATOM 667 C C . GLN A 1 85 ? 16.192 -2.692 5.047 1.00 93.81 85 GLN A C 1
ATOM 669 O O . GLN A 1 85 ? 16.785 -3.144 4.071 1.00 93.81 85 GLN A O 1
ATOM 674 N N . GLU A 1 86 ? 16.574 -2.965 6.293 1.00 91.94 86 GLU A N 1
ATOM 675 C CA . GLU A 1 86 ? 17.733 -3.819 6.600 1.00 91.94 86 GLU A CA 1
ATOM 676 C C . GLU A 1 86 ? 17.564 -5.257 6.083 1.00 91.94 86 GLU A C 1
ATOM 678 O O . GLU A 1 86 ? 18.551 -5.902 5.737 1.00 91.94 86 GLU A O 1
ATOM 683 N N . ASP A 1 87 ? 16.319 -5.736 6.009 1.00 92.31 87 ASP A N 1
ATOM 684 C CA . ASP A 1 87 ? 15.937 -7.056 5.505 1.00 92.31 87 ASP A CA 1
ATOM 685 C C . ASP A 1 87 ? 15.772 -7.119 3.979 1.00 92.31 87 ASP A C 1
ATOM 687 O O . ASP A 1 87 ? 15.689 -8.217 3.433 1.00 92.31 87 ASP A O 1
ATOM 691 N N . ASP A 1 88 ? 15.741 -5.974 3.292 1.00 94.69 88 ASP A N 1
ATOM 692 C CA . ASP A 1 88 ? 15.644 -5.921 1.831 1.00 94.69 88 ASP A CA 1
ATOM 693 C C . ASP A 1 88 ? 17.006 -6.217 1.173 1.00 94.69 88 ASP A C 1
ATOM 695 O O . ASP A 1 88 ? 18.070 -6.146 1.800 1.00 94.69 88 ASP A O 1
ATOM 699 N N . PHE A 1 89 ? 17.013 -6.489 -0.131 1.00 95.75 89 PHE A N 1
ATOM 700 C CA . PHE A 1 89 ? 18.241 -6.738 -0.880 1.00 95.75 89 PHE A CA 1
ATOM 701 C C . PHE A 1 89 ? 19.206 -5.534 -0.867 1.00 95.75 89 PHE A C 1
ATOM 703 O O . PHE A 1 89 ? 18.868 -4.428 -1.290 1.00 95.75 89 PHE A O 1
ATOM 710 N N . GLN A 1 90 ? 20.459 -5.765 -0.460 1.00 95.81 90 GLN A N 1
ATOM 711 C CA . GLN A 1 90 ? 21.485 -4.727 -0.243 1.00 95.81 90 GLN A CA 1
ATOM 712 C C . GLN A 1 90 ? 22.512 -4.598 -1.393 1.00 95.81 90 GLN A C 1
ATOM 714 O O . GLN A 1 90 ? 23.615 -4.090 -1.196 1.00 95.81 90 GLN A O 1
ATOM 719 N N . GLY A 1 91 ? 22.207 -5.096 -2.593 1.00 94.56 91 GLY A N 1
ATOM 720 C CA . GLY A 1 91 ? 23.102 -5.023 -3.757 1.00 94.56 91 GLY A CA 1
ATOM 721 C C . GLY A 1 91 ? 22.579 -4.128 -4.881 1.00 94.56 91 GLY A C 1
ATOM 722 O O . GLY A 1 91 ? 21.520 -3.510 -4.775 1.00 94.56 91 GLY A O 1
ATOM 723 N N . THR A 1 92 ? 23.306 -4.088 -6.000 1.00 94.88 92 THR A N 1
ATOM 724 C CA . THR A 1 92 ? 22.810 -3.440 -7.222 1.00 94.88 92 THR A CA 1
ATOM 725 C C . THR A 1 92 ? 21.602 -4.174 -7.799 1.00 94.88 92 THR A C 1
ATOM 727 O O . THR A 1 92 ? 21.606 -5.400 -7.886 1.00 94.88 92 THR A O 1
ATOM 730 N N . GLY A 1 93 ? 20.627 -3.414 -8.290 1.00 96.44 93 GLY A N 1
ATOM 731 C CA . GLY A 1 93 ? 19.331 -3.931 -8.681 1.00 96.44 93 GLY A CA 1
ATOM 732 C C . GLY A 1 93 ? 18.377 -3.863 -7.505 1.00 96.44 93 GLY A C 1
ATOM 733 O O . GLY A 1 93 ? 18.738 -3.392 -6.429 1.00 96.44 93 GLY A O 1
ATOM 734 N N . MET A 1 94 ? 17.142 -4.286 -7.711 1.00 96.81 94 MET A N 1
ATOM 735 C CA . MET A 1 94 ? 16.098 -4.237 -6.706 1.00 96.81 94 MET A CA 1
ATOM 736 C C . MET A 1 94 ? 15.134 -5.397 -6.928 1.00 96.81 94 MET A C 1
ATOM 738 O O . MET A 1 94 ? 14.794 -5.720 -8.070 1.00 96.81 94 MET A O 1
ATOM 742 N N . ILE A 1 95 ? 14.697 -6.015 -5.834 1.00 97.44 95 ILE A N 1
ATOM 743 C CA . ILE A 1 95 ? 13.600 -6.977 -5.870 1.00 97.44 95 ILE A CA 1
ATOM 744 C C . ILE A 1 95 ? 12.297 -6.187 -5.978 1.00 97.44 95 ILE A C 1
ATOM 746 O O . ILE A 1 95 ? 12.026 -5.287 -5.179 1.00 97.44 95 ILE A O 1
ATOM 750 N N . THR A 1 96 ? 11.488 -6.512 -6.982 1.00 96.44 96 THR A N 1
ATOM 751 C CA . THR A 1 96 ? 10.278 -5.749 -7.314 1.00 96.44 96 THR A CA 1
ATOM 752 C C . THR A 1 96 ? 9.272 -5.735 -6.172 1.00 96.44 96 THR A C 1
ATOM 754 O O . THR A 1 96 ? 8.777 -4.666 -5.808 1.00 96.44 96 THR A O 1
ATOM 757 N N . ARG A 1 97 ? 9.028 -6.891 -5.539 1.00 95.00 97 ARG A N 1
ATOM 758 C CA . ARG A 1 97 ? 8.105 -6.974 -4.400 1.00 95.00 97 ARG A CA 1
ATOM 759 C C . ARG A 1 97 ? 8.557 -6.139 -3.202 1.00 95.00 97 ARG A C 1
ATOM 761 O O . ARG A 1 97 ? 7.726 -5.509 -2.556 1.00 95.00 97 ARG A O 1
ATOM 768 N N . GLU A 1 98 ? 9.852 -6.098 -2.897 1.00 96.31 98 GLU A N 1
ATOM 769 C CA . GLU A 1 98 ? 10.372 -5.292 -1.780 1.00 96.31 98 GLU A CA 1
ATOM 770 C C . GLU A 1 98 ? 10.131 -3.797 -2.018 1.00 96.31 98 GLU A C 1
ATOM 772 O O . GLU A 1 98 ? 9.687 -3.079 -1.123 1.00 96.31 98 GLU A O 1
ATOM 777 N N . ALA A 1 99 ? 10.330 -3.338 -3.254 1.00 97.31 99 ALA A N 1
ATOM 778 C CA . ALA A 1 99 ? 10.050 -1.958 -3.626 1.00 97.31 99 ALA A CA 1
ATOM 779 C C . ALA A 1 99 ? 8.553 -1.615 -3.514 1.00 97.31 99 ALA A C 1
ATOM 781 O O . ALA A 1 99 ? 8.199 -0.576 -2.958 1.00 97.31 99 ALA A O 1
ATOM 782 N N . LEU A 1 100 ? 7.668 -2.511 -3.966 1.00 96.62 100 LEU A N 1
ATOM 783 C CA . LEU A 1 100 ? 6.216 -2.375 -3.798 1.00 96.62 100 LEU A CA 1
ATOM 784 C C . LEU A 1 100 ? 5.804 -2.366 -2.313 1.00 96.62 100 LEU A C 1
ATOM 786 O O . LEU A 1 100 ? 5.027 -1.505 -1.894 1.00 96.62 100 LEU A O 1
ATOM 790 N N . LYS A 1 101 ? 6.378 -3.260 -1.490 1.00 95.44 101 LYS A N 1
ATOM 791 C CA . LYS A 1 101 ? 6.209 -3.290 -0.022 1.00 95.44 101 LYS A CA 1
ATOM 792 C C . LYS A 1 101 ? 6.565 -1.937 0.591 1.00 95.44 101 LYS A C 1
ATOM 794 O O . LYS A 1 101 ? 5.807 -1.411 1.407 1.00 95.44 101 LYS A O 1
ATOM 799 N N . ASN A 1 102 ? 7.688 -1.355 0.180 1.00 96.44 102 ASN A N 1
ATOM 800 C CA . ASN A 1 102 ? 8.144 -0.070 0.699 1.00 96.44 102 ASN A CA 1
ATOM 801 C C . ASN A 1 102 ? 7.256 1.095 0.240 1.00 96.44 102 ASN A C 1
ATOM 803 O O . ASN A 1 102 ? 6.978 1.979 1.049 1.00 96.44 102 ASN A O 1
ATOM 807 N N . LEU A 1 103 ? 6.710 1.065 -0.980 1.00 96.50 103 LEU A N 1
ATOM 808 C CA . LEU A 1 103 ? 5.719 2.051 -1.431 1.00 96.50 103 LEU A CA 1
ATOM 809 C C . LEU A 1 103 ? 4.405 1.999 -0.640 1.00 96.50 103 LEU A C 1
ATOM 811 O O . LEU A 1 103 ? 3.784 3.040 -0.426 1.00 96.50 103 LEU A O 1
ATOM 815 N N . VAL A 1 104 ? 3.973 0.816 -0.199 1.00 94.44 104 VAL A N 1
ATOM 816 C CA . VAL A 1 104 ? 2.797 0.681 0.678 1.00 94.44 104 VAL A CA 1
ATOM 817 C C . VAL A 1 104 ? 3.113 1.147 2.098 1.00 94.44 104 VAL A C 1
ATOM 819 O O . VAL A 1 104 ? 2.328 1.859 2.723 1.00 94.44 104 VAL A O 1
ATOM 822 N N . LYS A 1 105 ? 4.281 0.770 2.629 1.00 94.81 105 LYS A N 1
ATOM 823 C CA . LYS A 1 105 ? 4.641 1.045 4.025 1.00 94.81 105 LYS A CA 1
ATOM 824 C C . LYS A 1 105 ? 5.057 2.497 4.271 1.00 94.81 105 LYS A C 1
ATOM 826 O O . LYS A 1 105 ? 4.712 3.052 5.317 1.00 94.81 105 LYS A O 1
ATOM 831 N N . TYR A 1 106 ? 5.787 3.092 3.334 1.00 95.88 106 TYR A N 1
ATOM 832 C CA . TYR A 1 106 ? 6.451 4.388 3.494 1.00 95.88 106 TYR A CA 1
ATOM 833 C C . TYR A 1 106 ? 6.083 5.408 2.419 1.00 95.88 106 TYR A C 1
ATOM 835 O O . TYR A 1 106 ? 6.260 6.591 2.667 1.00 95.88 106 TYR A O 1
ATOM 843 N N . GLY A 1 107 ? 5.555 4.979 1.270 1.00 96.00 107 GLY A N 1
ATOM 844 C CA . GLY A 1 107 ? 5.238 5.880 0.163 1.00 96.00 107 GLY A CA 1
ATOM 845 C C . GLY A 1 107 ? 6.481 6.333 -0.591 1.00 96.00 107 GLY A C 1
ATOM 846 O O . GLY A 1 107 ? 7.509 5.652 -0.578 1.00 96.00 107 GLY A O 1
ATOM 847 N N . ASP A 1 108 ? 6.368 7.469 -1.274 1.00 97.62 108 ASP A N 1
ATOM 848 C CA . ASP A 1 108 ? 7.478 8.080 -2.003 1.00 97.62 108 ASP A CA 1
ATOM 849 C C . ASP A 1 108 ? 7.431 9.609 -1.905 1.00 97.62 108 ASP A C 1
ATOM 851 O O . ASP A 1 108 ? 6.353 10.209 -1.878 1.00 97.62 108 ASP A O 1
ATOM 855 N N . CYS A 1 109 ? 8.601 10.242 -1.875 1.00 97.62 109 CYS A N 1
ATOM 856 C CA . CYS A 1 109 ? 8.733 11.692 -1.911 1.00 97.62 109 CYS A CA 1
ATOM 857 C C . CYS A 1 109 ? 8.799 12.202 -3.358 1.00 97.62 109 CYS A C 1
ATOM 859 O O . CYS A 1 109 ? 8.958 11.451 -4.326 1.00 97.62 109 CYS A O 1
ATOM 861 N N . LYS A 1 110 ? 8.649 13.511 -3.545 1.00 97.69 110 LYS A N 1
ATOM 862 C CA . LYS A 1 110 ? 8.721 14.124 -4.871 1.00 97.69 110 LYS A CA 1
ATOM 863 C C . LYS A 1 110 ? 10.153 14.173 -5.388 1.00 97.69 110 LYS A C 1
ATOM 865 O O . LYS A 1 110 ? 11.113 14.369 -4.642 1.00 97.69 110 LYS A O 1
ATOM 870 N N . LYS A 1 111 ? 10.304 14.090 -6.710 1.00 97.00 111 LYS A N 1
ATOM 871 C CA . LYS A 1 111 ? 11.591 14.255 -7.398 1.00 97.00 111 LYS A CA 1
ATOM 872 C C . LYS A 1 111 ? 12.247 15.589 -7.046 1.00 97.00 111 LYS A C 1
ATOM 874 O O . LYS A 1 111 ? 13.462 15.627 -6.906 1.00 97.00 111 LYS A O 1
ATOM 879 N N . THR A 1 112 ? 11.481 16.666 -6.860 1.00 96.75 112 THR A N 1
ATOM 880 C CA . THR A 1 112 ? 12.033 17.955 -6.403 1.00 96.75 112 THR A CA 1
ATOM 881 C C . THR A 1 112 ? 12.695 17.880 -5.028 1.00 96.75 112 THR A C 1
ATOM 883 O O . THR A 1 112 ? 13.623 18.641 -4.769 1.00 96.75 112 THR A O 1
ATOM 886 N N . SER A 1 113 ? 12.241 16.975 -4.159 1.00 97.38 113 SER A N 1
ATOM 887 C CA . SER A 1 113 ? 12.794 16.777 -2.817 1.00 97.38 113 SER A CA 1
ATOM 888 C C . SER A 1 113 ? 14.017 15.860 -2.825 1.00 97.38 113 SER A C 1
ATOM 890 O O . SER A 1 113 ? 14.959 16.092 -2.066 1.00 97.38 113 SER A O 1
ATOM 892 N N . PHE A 1 114 ? 14.043 14.856 -3.708 1.00 98.25 114 PHE A N 1
ATOM 893 C CA . PHE A 1 114 ? 15.194 13.967 -3.883 1.00 98.25 114 PHE A CA 1
ATOM 894 C C . PHE A 1 114 ? 15.437 13.616 -5.369 1.00 98.25 114 PHE A C 1
ATOM 896 O O . PHE A 1 114 ? 14.973 12.580 -5.846 1.00 98.25 114 PHE A O 1
ATOM 903 N N . PRO A 1 115 ? 16.166 14.448 -6.137 1.00 96.81 115 PRO A N 1
ATOM 904 C CA . PRO A 1 115 ? 16.344 14.287 -7.588 1.00 96.81 115 PRO A CA 1
ATOM 905 C C . PRO A 1 115 ? 17.535 13.384 -7.967 1.00 96.81 115 PRO A C 1
ATOM 907 O O . PRO A 1 115 ? 18.191 13.615 -8.983 1.00 96.81 115 PRO A O 1
ATOM 910 N N . ILE A 1 116 ? 17.870 12.391 -7.142 1.00 97.69 116 ILE A N 1
ATOM 911 C CA . ILE A 1 116 ? 19.101 11.601 -7.285 1.00 97.69 116 ILE A CA 1
ATOM 912 C C . ILE A 1 116 ? 18.851 10.315 -8.085 1.00 97.69 116 ILE A C 1
ATOM 914 O O . ILE A 1 116 ? 17.861 9.627 -7.867 1.00 97.69 116 ILE A O 1
ATOM 918 N N . ASN A 1 117 ? 19.771 9.966 -8.988 1.00 95.31 117 ASN A N 1
ATOM 919 C CA . ASN A 1 117 ? 19.856 8.649 -9.629 1.00 95.31 117 ASN A CA 1
ATOM 920 C C . ASN A 1 117 ? 21.307 8.156 -9.525 1.00 95.31 117 ASN A C 1
ATOM 922 O O . ASN A 1 117 ? 22.141 8.449 -10.380 1.00 95.31 117 ASN A O 1
ATOM 926 N N . GLU A 1 118 ? 21.607 7.470 -8.429 1.00 96.62 118 GLU A N 1
ATOM 927 C CA . GLU A 1 118 ? 22.936 6.979 -8.061 1.00 96.62 118 GLU A CA 1
ATOM 928 C C . GLU A 1 118 ? 22.859 5.475 -7.761 1.00 96.62 118 GLU A C 1
ATOM 930 O O . GLU A 1 118 ? 21.808 4.955 -7.384 1.00 96.62 118 GLU A O 1
ATOM 935 N N . GLU A 1 119 ? 23.963 4.757 -7.963 1.00 97.06 119 GLU A N 1
ATOM 936 C CA . GLU A 1 119 ? 23.997 3.305 -7.796 1.00 97.06 119 GLU A CA 1
ATOM 937 C C . GLU A 1 119 ? 23.991 2.885 -6.320 1.00 97.06 119 GLU A C 1
ATOM 939 O O . GLU A 1 119 ? 24.587 3.535 -5.459 1.00 97.06 119 GLU A O 1
ATOM 944 N N . TYR A 1 120 ? 23.345 1.756 -6.025 1.00 96.06 120 TYR A N 1
ATOM 945 C CA . TYR A 1 120 ? 23.381 1.150 -4.697 1.00 96.06 120 TYR A CA 1
ATOM 946 C C . TYR A 1 120 ? 24.764 0.523 -4.441 1.00 96.06 120 TYR A C 1
ATOM 948 O O . TYR A 1 120 ? 25.277 -0.162 -5.334 1.00 96.06 120 TYR A O 1
ATOM 956 N N . PRO A 1 121 ? 25.376 0.690 -3.248 1.00 96.19 121 PRO A N 1
ATOM 957 C CA . PRO A 1 121 ? 24.825 1.291 -2.022 1.00 96.19 121 PRO A CA 1
ATOM 958 C C . PRO A 1 121 ? 25.075 2.797 -1.827 1.00 96.19 121 PRO A C 1
ATOM 960 O O . PRO A 1 121 ? 24.591 3.352 -0.844 1.00 96.19 121 PRO A O 1
ATOM 963 N N . ALA A 1 122 ? 25.802 3.477 -2.720 1.00 97.69 122 ALA A N 1
ATOM 964 C CA . ALA A 1 122 ? 26.210 4.877 -2.527 1.00 97.69 122 ALA A CA 1
ATOM 965 C C . ALA A 1 122 ? 25.020 5.830 -2.305 1.00 97.69 122 ALA A C 1
ATOM 967 O O . ALA A 1 122 ? 25.064 6.696 -1.429 1.00 97.69 122 ALA A O 1
ATOM 968 N N . ILE A 1 123 ? 23.908 5.583 -3.005 1.00 97.94 123 ILE A N 1
ATOM 969 C CA . ILE A 1 123 ? 22.686 6.382 -2.875 1.00 97.94 123 ILE A CA 1
ATOM 970 C C . ILE A 1 123 ? 22.108 6.416 -1.447 1.00 97.94 123 ILE A C 1
ATOM 972 O O . ILE A 1 123 ? 21.429 7.376 -1.090 1.00 97.94 123 ILE A O 1
ATOM 976 N N . VAL A 1 124 ? 22.394 5.420 -0.598 1.00 97.12 124 VAL A N 1
ATOM 977 C CA . VAL A 1 124 ? 21.938 5.400 0.805 1.00 97.12 124 VAL A CA 1
ATOM 978 C C . VAL A 1 124 ? 22.636 6.484 1.623 1.00 97.12 124 VAL A C 1
ATOM 980 O O . VAL A 1 124 ? 21.999 7.181 2.415 1.00 97.12 124 VAL A O 1
ATOM 983 N N . GLU A 1 125 ? 23.939 6.677 1.413 1.00 97.62 125 GLU A N 1
ATOM 984 C CA . GLU A 1 125 ? 24.680 7.760 2.059 1.00 97.62 125 GLU A CA 1
ATOM 985 C C . GLU A 1 125 ? 24.168 9.122 1.575 1.00 97.62 125 GLU A C 1
ATOM 987 O O . GLU A 1 125 ? 23.954 10.035 2.377 1.00 97.62 125 GLU A O 1
ATOM 992 N N . THR A 1 126 ? 23.897 9.239 0.274 1.00 98.19 126 THR A N 1
ATOM 993 C CA . THR A 1 126 ? 23.303 10.438 -0.323 1.00 98.19 126 THR A CA 1
ATOM 994 C C . THR A 1 126 ? 21.912 10.729 0.249 1.00 98.19 126 THR A C 1
ATOM 996 O O . THR A 1 126 ? 21.643 11.867 0.633 1.00 98.19 126 THR A O 1
ATOM 999 N N . LEU A 1 127 ? 21.053 9.720 0.414 1.00 98.12 127 LEU A N 1
ATOM 1000 C CA . LEU A 1 127 ? 19.746 9.859 1.066 1.00 98.12 127 LEU A CA 1
ATOM 1001 C C . LEU A 1 127 ? 19.881 10.399 2.498 1.00 98.12 127 LEU A C 1
ATOM 1003 O O . LEU A 1 127 ? 19.158 11.313 2.896 1.00 98.12 127 LEU A O 1
ATOM 1007 N N . ASN A 1 128 ? 20.839 9.875 3.266 1.00 97.25 128 ASN A N 1
ATOM 1008 C CA . ASN A 1 128 ? 21.091 10.337 4.629 1.00 97.25 128 ASN A CA 1
ATOM 1009 C C . ASN A 1 128 ? 21.560 11.801 4.659 1.00 97.25 128 ASN A C 1
ATOM 1011 O O . ASN A 1 128 ? 21.075 12.569 5.490 1.00 97.25 128 ASN A O 1
ATOM 1015 N N . LYS A 1 129 ? 22.420 12.220 3.718 1.00 97.75 129 LYS A N 1
ATOM 1016 C CA . LYS A 1 129 ? 22.861 13.623 3.570 1.00 97.75 129 LYS A CA 1
ATOM 1017 C C . LYS A 1 129 ? 21.713 14.580 3.235 1.00 97.75 129 LYS A C 1
ATOM 1019 O O . LYS A 1 129 ? 21.741 15.726 3.670 1.00 97.75 129 LYS A O 1
ATOM 1024 N N . TYR A 1 130 ? 20.701 14.116 2.502 1.00 97.06 130 TYR A N 1
ATOM 1025 C CA . TYR A 1 130 ? 19.488 14.889 2.198 1.00 97.06 130 TYR A CA 1
ATOM 1026 C C . TYR A 1 130 ? 18.493 14.963 3.371 1.00 97.06 130 TYR A C 1
ATOM 1028 O O . TYR A 1 130 ? 17.542 15.743 3.321 1.00 97.06 130 TYR A O 1
ATOM 1036 N N . GLY A 1 131 ? 18.715 14.188 4.436 1.00 96.75 131 GLY A N 1
ATOM 1037 C CA . GLY A 1 131 ? 17.818 14.100 5.583 1.00 96.75 131 GLY A CA 1
ATOM 1038 C C . GLY A 1 131 ? 16.714 13.068 5.367 1.00 96.75 131 GLY A C 1
ATOM 1039 O O . GLY A 1 131 ? 15.558 13.423 5.143 1.00 96.75 131 GLY A O 1
ATOM 1040 N N . LYS A 1 132 ? 17.066 11.781 5.496 1.00 96.56 132 LYS A N 1
ATOM 1041 C CA . LYS A 1 132 ? 16.155 10.636 5.307 1.00 96.56 132 LYS A CA 1
ATOM 1042 C C . LYS A 1 132 ? 14.812 10.797 6.029 1.00 96.56 132 LYS A C 1
ATOM 1044 O O . LYS A 1 132 ? 13.781 10.543 5.420 1.00 96.56 132 LYS A O 1
ATOM 1049 N N . GLN A 1 133 ? 14.812 11.247 7.289 1.00 97.00 133 GLN A N 1
ATOM 1050 C CA . GLN A 1 133 ? 13.572 11.392 8.062 1.00 97.00 133 GLN A CA 1
ATOM 1051 C C . GLN A 1 133 ? 12.610 12.404 7.432 1.00 97.00 133 GLN A C 1
ATOM 1053 O O . GLN A 1 133 ? 11.440 12.100 7.269 1.00 97.00 133 GLN A O 1
ATOM 1058 N N . LYS A 1 134 ? 13.111 13.558 6.980 1.00 97.19 134 LYS A N 1
ATOM 1059 C CA . LYS A 1 134 ? 12.282 14.572 6.314 1.00 97.19 134 LYS A CA 1
ATOM 1060 C C . LYS A 1 134 ? 11.637 14.025 5.036 1.00 97.19 134 LYS A C 1
ATOM 1062 O O . LYS A 1 134 ? 10.491 14.338 4.740 1.00 97.19 134 LYS A O 1
ATOM 1067 N N . LEU A 1 135 ? 12.384 13.232 4.269 1.00 98.12 135 LEU A N 1
ATOM 1068 C CA . LEU A 1 135 ? 11.871 12.611 3.047 1.00 98.12 135 LEU A CA 1
ATOM 1069 C C . LEU A 1 135 ? 10.847 11.511 3.355 1.00 98.12 135 LEU A C 1
ATOM 1071 O O . LEU A 1 135 ? 9.892 11.367 2.603 1.00 98.12 135 LEU A O 1
ATOM 1075 N N . LEU A 1 136 ? 11.018 10.770 4.456 1.00 97.44 136 LEU A N 1
ATOM 1076 C CA . LEU A 1 136 ? 10.023 9.813 4.950 1.00 97.44 136 LEU A CA 1
ATOM 1077 C C . LEU A 1 136 ? 8.741 10.510 5.415 1.00 97.44 136 LEU A C 1
ATOM 1079 O O . LEU A 1 136 ? 7.661 10.030 5.094 1.00 97.44 136 LEU A O 1
ATOM 1083 N N . ASP A 1 137 ? 8.859 11.638 6.118 1.00 96.56 137 ASP A N 1
ATOM 1084 C CA . ASP A 1 137 ? 7.705 12.427 6.559 1.00 96.56 137 ASP A CA 1
ATOM 1085 C C . ASP A 1 137 ? 6.905 12.947 5.350 1.00 96.56 137 ASP A C 1
ATOM 1087 O O . ASP A 1 137 ? 5.682 12.885 5.348 1.00 96.56 137 ASP A O 1
ATOM 1091 N N . GLU A 1 138 ? 7.584 13.397 4.285 1.00 96.12 138 GLU A N 1
ATOM 1092 C CA . GLU A 1 138 ? 6.930 13.762 3.018 1.00 96.12 138 GLU A CA 1
ATOM 1093 C C . GLU A 1 138 ? 6.306 12.548 2.312 1.00 96.12 138 GLU A C 1
ATOM 1095 O O . GLU A 1 138 ? 5.213 12.644 1.759 1.00 96.12 138 GLU A O 1
ATOM 1100 N N . ALA A 1 139 ? 7.004 11.411 2.299 1.00 96.44 139 ALA A N 1
ATOM 1101 C CA . ALA A 1 139 ? 6.549 10.197 1.630 1.00 96.44 139 ALA A CA 1
ATOM 1102 C C . ALA A 1 139 ? 5.296 9.588 2.286 1.00 96.44 139 ALA A C 1
ATOM 1104 O O . ALA A 1 139 ? 4.491 8.964 1.588 1.00 96.44 139 ALA A O 1
ATOM 1105 N N . ASP A 1 140 ? 5.099 9.806 3.593 1.00 93.69 140 ASP A N 1
ATOM 1106 C CA . ASP A 1 140 ? 3.974 9.274 4.371 1.00 93.69 140 ASP A CA 1
ATOM 1107 C C . ASP A 1 140 ? 2.606 9.677 3.788 1.00 93.69 140 ASP A C 1
ATOM 1109 O O . ASP A 1 140 ? 1.702 8.840 3.687 1.00 93.69 140 ASP A O 1
ATOM 1113 N N . ASP A 1 141 ? 2.505 10.910 3.278 1.00 91.25 141 ASP A N 1
ATOM 1114 C CA . ASP A 1 141 ? 1.315 11.470 2.615 1.00 91.25 141 ASP A CA 1
ATOM 1115 C C . ASP A 1 141 ? 0.991 10.806 1.262 1.00 91.25 141 ASP A C 1
ATOM 1117 O O . ASP A 1 141 ? -0.083 11.010 0.683 1.00 91.25 141 ASP A O 1
ATOM 1121 N N . TYR A 1 142 ? 1.924 10.017 0.729 1.00 93.38 142 TYR A N 1
ATOM 1122 C CA . TYR A 1 142 ? 1.851 9.413 -0.598 1.00 93.38 142 TYR A CA 1
ATOM 1123 C C . TYR A 1 142 ? 2.045 7.896 -0.562 1.00 93.38 142 TYR A C 1
ATOM 1125 O O . TYR A 1 142 ? 2.536 7.303 -1.524 1.00 93.38 142 TYR A O 1
ATOM 1133 N N . LYS A 1 143 ? 1.646 7.234 0.525 1.00 94.19 143 LYS A N 1
ATOM 1134 C CA . LYS A 1 143 ? 1.610 5.766 0.585 1.00 94.19 143 LYS A CA 1
ATOM 1135 C C . LYS A 1 143 ? 0.618 5.180 -0.399 1.00 94.19 143 LYS A C 1
ATOM 1137 O O . LYS A 1 143 ? -0.537 5.590 -0.435 1.00 94.19 143 LYS A O 1
ATOM 1142 N N . SER A 1 144 ? 1.066 4.147 -1.102 1.00 93.25 144 SER A N 1
ATOM 1143 C CA . SER A 1 144 ? 0.159 3.300 -1.877 1.00 93.25 144 SER A CA 1
ATOM 1144 C C . SER A 1 144 ? -0.690 2.458 -0.918 1.00 93.25 144 SER A C 1
ATOM 1146 O O . SER A 1 144 ? -0.275 2.165 0.204 1.00 93.25 144 SER A O 1
ATOM 1148 N N . LEU A 1 145 ? -1.889 2.071 -1.335 1.00 89.06 145 LEU A N 1
ATOM 1149 C CA . LEU A 1 145 ? -2.780 1.245 -0.529 1.00 89.06 145 LEU A CA 1
ATOM 1150 C C . LEU A 1 145 ? -2.331 -0.217 -0.516 1.00 89.06 145 LEU A C 1
ATOM 1152 O O . LEU A 1 145 ? -2.240 -0.829 0.545 1.00 89.06 145 LEU A O 1
ATOM 1156 N N . ALA A 1 146 ? -2.096 -0.771 -1.702 1.00 90.44 146 ALA A N 1
ATOM 1157 C CA . ALA A 1 146 ? -1.770 -2.175 -1.892 1.00 90.44 146 ALA A CA 1
ATOM 1158 C C . ALA A 1 146 ? -1.017 -2.377 -3.209 1.00 90.44 146 ALA A C 1
ATOM 1160 O O . ALA A 1 146 ? -1.052 -1.532 -4.104 1.00 90.44 146 ALA A O 1
ATOM 1161 N N . TYR A 1 147 ? -0.366 -3.526 -3.329 1.00 92.50 147 TYR A N 1
ATOM 1162 C CA . TYR A 1 147 ? 0.126 -4.062 -4.590 1.00 92.50 147 TYR A CA 1
ATOM 1163 C C . TYR A 1 147 ? -0.488 -5.442 -4.795 1.00 92.50 147 TYR A C 1
ATOM 1165 O O . TYR A 1 147 ? -0.785 -6.138 -3.823 1.00 92.50 147 TYR A O 1
ATOM 1173 N N . ILE A 1 148 ? -0.708 -5.806 -6.052 1.00 90.94 148 ILE A N 1
ATOM 1174 C CA . ILE A 1 148 ? -1.418 -7.026 -6.436 1.00 90.94 148 ILE A CA 1
ATOM 1175 C C . ILE A 1 148 ? -0.591 -7.739 -7.495 1.00 90.94 148 ILE A C 1
ATOM 1177 O O . ILE A 1 148 ? -0.146 -7.109 -8.457 1.00 90.94 148 ILE A O 1
ATOM 1181 N N . SER A 1 149 ? -0.377 -9.036 -7.307 1.00 91.44 149 SER A N 1
ATOM 1182 C CA . SER A 1 149 ? 0.223 -9.881 -8.332 1.00 91.44 149 SER A CA 1
ATOM 1183 C C . SER A 1 149 ? -0.827 -10.204 -9.392 1.00 91.44 149 SER A C 1
ATOM 1185 O O . SER A 1 149 ? -1.985 -10.462 -9.061 1.00 91.44 149 SER A O 1
ATOM 1187 N N . LEU A 1 150 ? -0.441 -10.132 -10.664 1.00 90.75 150 LEU A N 1
ATOM 1188 C CA . LEU A 1 150 ? -1.302 -10.496 -11.784 1.00 90.75 150 LEU A CA 1
ATOM 1189 C C . LEU A 1 150 ? -0.738 -11.727 -12.490 1.00 90.75 150 LEU A C 1
ATOM 1191 O O . LEU A 1 150 ? 0.470 -11.826 -12.705 1.00 90.75 150 LEU A O 1
ATOM 1195 N N . GLU A 1 151 ? -1.631 -12.596 -12.944 1.00 90.00 151 GLU A N 1
ATOM 1196 C CA . GLU A 1 151 ? -1.302 -13.591 -13.958 1.00 90.00 151 GLU A CA 1
ATOM 1197 C C . GLU A 1 151 ? -1.471 -12.993 -15.360 1.00 90.00 151 GLU A C 1
ATOM 1199 O O . GLU A 1 151 ? -2.148 -11.973 -15.567 1.00 90.00 151 GLU A O 1
ATOM 1204 N N . ILE A 1 152 ? -0.824 -13.613 -16.346 1.00 90.12 152 ILE A N 1
ATOM 1205 C CA . ILE A 1 152 ? -0.779 -13.093 -17.716 1.00 90.12 152 ILE A CA 1
ATOM 1206 C C . ILE A 1 152 ? -2.174 -13.017 -18.348 1.00 90.12 152 ILE A C 1
ATOM 1208 O O . ILE A 1 152 ? -2.468 -12.095 -19.110 1.00 90.12 152 ILE A O 1
ATOM 1212 N N . GLU A 1 153 ? -3.073 -13.921 -17.964 1.00 89.38 153 GLU A N 1
ATOM 1213 C CA . GLU A 1 153 ? -4.456 -13.972 -18.429 1.00 89.38 153 GLU A CA 1
ATOM 1214 C C . GLU A 1 153 ? -5.274 -12.761 -17.948 1.00 89.38 153 GLU A C 1
ATOM 1216 O O . GLU A 1 153 ? -6.249 -12.373 -18.595 1.00 89.38 153 GLU A O 1
ATOM 1221 N N . ASN A 1 154 ? -4.873 -12.127 -16.841 1.00 89.81 154 ASN A N 1
ATOM 1222 C CA . ASN A 1 154 ? -5.618 -11.040 -16.204 1.00 89.81 154 ASN A CA 1
ATOM 1223 C C . ASN A 1 154 ? -5.155 -9.639 -16.628 1.00 89.81 154 ASN A C 1
ATOM 1225 O O . ASN A 1 154 ? -5.844 -8.657 -16.345 1.00 89.81 154 ASN A O 1
ATOM 1229 N N . ILE A 1 155 ? -4.022 -9.510 -17.328 1.00 94.00 155 ILE A N 1
ATOM 1230 C CA . ILE A 1 155 ? -3.434 -8.198 -17.646 1.00 94.00 155 ILE A CA 1
ATOM 1231 C C . ILE A 1 155 ? -4.365 -7.323 -18.502 1.00 94.00 155 ILE A C 1
ATOM 1233 O O . ILE A 1 155 ? -4.522 -6.132 -18.225 1.00 94.00 155 ILE A O 1
ATOM 1237 N N . LYS A 1 156 ? -5.025 -7.905 -19.518 1.00 94.25 156 LYS A N 1
ATOM 1238 C CA . LYS A 1 156 ? -5.920 -7.166 -20.425 1.00 94.25 156 LYS A CA 1
ATOM 1239 C C . LYS A 1 156 ? -7.174 -6.690 -19.691 1.00 94.25 156 LYS A C 1
ATOM 1241 O O . LYS A 1 156 ? -7.567 -5.536 -19.853 1.00 94.25 156 LYS A O 1
ATOM 1246 N N . GLU A 1 157 ? -7.762 -7.550 -18.856 1.00 91.38 157 GLU A N 1
ATOM 1247 C CA . GLU A 1 157 ? -8.906 -7.189 -18.013 1.00 91.38 157 GLU A CA 1
ATOM 1248 C C . GLU A 1 157 ? -8.530 -6.061 -17.050 1.00 91.38 157 GLU A C 1
ATOM 1250 O O . GLU A 1 157 ? -9.234 -5.054 -16.987 1.00 91.38 157 GLU A O 1
ATOM 1255 N N . TYR A 1 158 ? -7.394 -6.182 -16.352 1.00 91.88 158 TYR A N 1
ATOM 1256 C CA . TYR A 1 158 ? -6.931 -5.168 -15.407 1.00 91.88 158 TYR A CA 1
ATOM 1257 C C . TYR A 1 158 ? -6.756 -3.799 -16.078 1.00 91.88 158 TYR A C 1
ATOM 1259 O O . TYR A 1 158 ? -7.294 -2.799 -15.593 1.00 91.88 158 TYR A O 1
ATOM 1267 N N . LEU A 1 159 ? -6.059 -3.756 -17.220 1.00 93.62 159 LEU A N 1
ATOM 1268 C CA . LEU A 1 159 ? -5.826 -2.524 -17.980 1.00 93.62 159 LEU A CA 1
ATOM 1269 C C . LEU A 1 159 ? -7.148 -1.846 -18.370 1.00 93.62 159 LEU A C 1
ATOM 1271 O O . LEU A 1 159 ? -7.303 -0.646 -18.156 1.00 93.62 159 LEU A O 1
ATOM 1275 N N . VAL A 1 160 ? -8.115 -2.609 -18.887 1.00 92.31 160 VAL A N 1
ATOM 1276 C CA . VAL A 1 160 ? -9.413 -2.081 -19.345 1.00 92.31 160 VAL A CA 1
ATOM 1277 C C . VAL A 1 160 ? -10.282 -1.628 -18.171 1.00 92.31 160 VAL A C 1
ATOM 1279 O O . VAL A 1 160 ? -10.873 -0.546 -18.213 1.00 92.31 160 VAL A O 1
ATOM 1282 N N . LYS A 1 161 ? -10.358 -2.448 -17.119 1.00 88.25 161 LYS A N 1
ATOM 1283 C CA . LYS A 1 161 ? -11.237 -2.245 -15.964 1.00 88.25 161 LYS A CA 1
ATOM 1284 C C . LYS A 1 161 ? -10.778 -1.086 -15.093 1.00 88.25 161 LYS A C 1
ATOM 1286 O O . LYS A 1 161 ? -11.573 -0.206 -14.771 1.00 88.25 161 LYS A O 1
ATOM 1291 N N . TYR A 1 162 ? -9.501 -1.085 -14.720 1.00 88.81 162 TYR A N 1
ATOM 1292 C CA . TYR A 1 162 ? -8.963 -0.126 -13.758 1.00 88.81 162 TYR A CA 1
ATOM 1293 C C . TYR A 1 162 ? -8.301 1.071 -14.425 1.00 88.81 162 TYR A C 1
ATOM 1295 O O . TYR A 1 162 ? -8.123 2.090 -13.764 1.00 88.81 162 TYR A O 1
ATOM 1303 N N . LYS A 1 163 ? -7.976 0.985 -15.724 1.00 92.94 163 LYS A N 1
ATOM 1304 C CA . LYS A 1 163 ? -7.311 2.058 -16.478 1.00 92.94 163 LYS A CA 1
ATOM 1305 C C . LYS A 1 163 ? -6.011 2.514 -15.805 1.00 92.94 163 LYS A C 1
ATOM 1307 O O . LYS A 1 163 ? -5.715 3.703 -15.730 1.00 92.94 163 LYS A O 1
ATOM 1312 N N . LYS A 1 164 ? -5.241 1.546 -15.306 1.00 94.81 164 LYS A N 1
ATOM 1313 C CA . LYS A 1 164 ? -3.953 1.751 -14.633 1.00 94.81 164 LYS A CA 1
ATOM 1314 C C . LYS A 1 164 ? -2.875 0.920 -15.312 1.00 94.81 164 LYS A C 1
ATOM 1316 O O . LYS A 1 164 ? -3.179 -0.183 -15.764 1.00 94.81 164 LYS A O 1
ATOM 1321 N N . PRO A 1 165 ? -1.631 1.413 -15.371 1.00 97.62 165 PRO A N 1
ATOM 1322 C CA . PRO A 1 165 ? -0.536 0.657 -15.949 1.00 97.62 165 PRO A CA 1
ATOM 1323 C C . PRO A 1 165 ? -0.162 -0.534 -15.059 1.00 97.62 165 PRO A C 1
ATOM 1325 O O . PRO A 1 165 ? -0.510 -0.575 -13.878 1.00 97.62 165 PRO A O 1
ATOM 1328 N N . VAL A 1 166 ? 0.562 -1.489 -15.638 1.00 98.19 166 VAL A N 1
ATOM 1329 C CA . VAL A 1 166 ? 1.041 -2.706 -14.968 1.00 98.19 166 VAL A CA 1
ATOM 1330 C C . VAL A 1 166 ? 2.559 -2.732 -15.039 1.00 98.19 166 VAL A C 1
ATOM 1332 O O . VAL A 1 166 ? 3.129 -2.603 -16.122 1.00 98.19 166 VAL A O 1
ATOM 1335 N N . LEU A 1 167 ? 3.234 -2.897 -13.905 1.00 98.38 167 LEU A N 1
ATOM 1336 C CA . LEU A 1 167 ? 4.673 -3.125 -13.909 1.00 98.38 167 LEU A CA 1
ATOM 1337 C C . LEU A 1 167 ? 4.941 -4.555 -14.375 1.00 98.38 167 LEU A C 1
ATOM 1339 O O . LEU A 1 167 ? 4.365 -5.500 -13.844 1.00 98.38 167 LEU A O 1
ATOM 1343 N N . ILE A 1 168 ? 5.831 -4.704 -15.351 1.00 98.00 168 ILE A N 1
ATOM 1344 C CA . ILE A 1 168 ? 6.241 -5.990 -15.914 1.00 98.00 168 ILE A CA 1
ATOM 1345 C C . ILE A 1 168 ? 7.733 -6.202 -15.671 1.00 98.00 168 ILE A C 1
ATOM 1347 O O . ILE A 1 168 ? 8.545 -5.324 -15.970 1.00 98.00 168 ILE A O 1
ATOM 1351 N N . THR A 1 169 ? 8.107 -7.369 -15.148 1.00 97.69 169 THR A N 1
ATOM 1352 C CA . THR A 1 169 ? 9.505 -7.807 -15.088 1.00 97.69 169 THR A CA 1
ATOM 1353 C C . THR A 1 169 ? 9.754 -8.904 -16.112 1.00 97.69 169 THR A C 1
ATOM 1355 O O . THR A 1 169 ?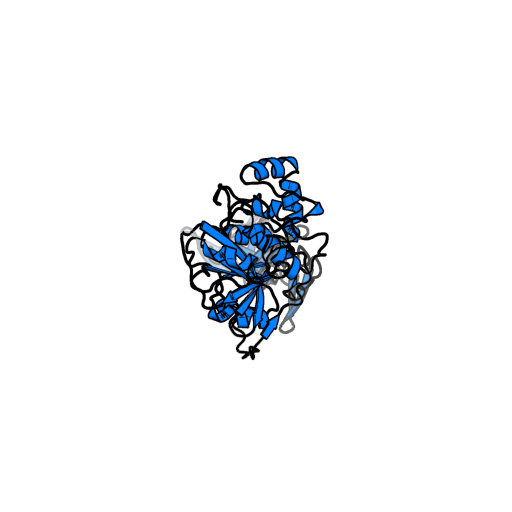 8.927 -9.795 -16.316 1.00 97.69 169 THR A O 1
ATOM 1358 N N . VAL A 1 170 ? 10.903 -8.835 -16.780 1.00 96.50 170 VAL A N 1
ATOM 1359 C CA . VAL A 1 170 ? 11.305 -9.784 -17.820 1.00 96.50 170 VAL A CA 1
ATOM 1360 C C . VAL A 1 170 ? 12.733 -10.268 -17.614 1.00 96.50 170 VAL A C 1
ATOM 1362 O O . VAL A 1 170 ? 13.577 -9.563 -17.056 1.00 96.50 170 VAL A O 1
ATOM 1365 N N . ARG A 1 171 ? 13.033 -11.458 -18.132 1.00 95.56 171 ARG A N 1
ATOM 1366 C CA . ARG A 1 171 ? 14.407 -11.932 -18.330 1.00 95.56 171 ARG A CA 1
ATOM 1367 C C . ARG A 1 171 ? 14.954 -11.378 -19.638 1.00 95.56 171 ARG A C 1
ATOM 1369 O O . ARG A 1 171 ? 14.354 -11.543 -20.690 1.00 95.56 171 ARG A O 1
ATOM 1376 N N . VAL A 1 172 ? 16.122 -10.757 -19.570 1.00 95.50 172 VAL A N 1
ATOM 1377 C CA . VAL A 1 172 ? 16.802 -10.205 -20.743 1.00 95.50 172 VAL A CA 1
ATOM 1378 C C . VAL A 1 172 ? 17.835 -11.203 -21.244 1.00 95.50 172 VAL A C 1
ATOM 1380 O O . VAL A 1 172 ? 18.666 -11.687 -20.468 1.00 95.50 172 VAL A O 1
ATOM 1383 N N . TYR A 1 173 ? 17.786 -11.475 -22.544 1.00 95.00 173 TYR A N 1
ATOM 1384 C CA . TYR A 1 173 ? 18.737 -12.293 -23.297 1.00 95.00 173 TYR A CA 1
ATOM 1385 C C . TYR A 1 173 ? 19.458 -11.429 -24.341 1.00 95.00 173 TYR A C 1
ATOM 1387 O O . TYR A 1 173 ? 19.136 -10.251 -24.497 1.00 95.00 173 TYR A O 1
ATOM 1395 N N . GLU A 1 174 ? 20.459 -11.977 -25.025 1.00 94.44 174 GLU A N 1
ATOM 1396 C CA . GLU A 1 174 ? 21.270 -11.232 -26.001 1.00 94.44 174 GLU A CA 1
ATOM 1397 C C . GLU A 1 174 ? 20.419 -10.622 -27.125 1.00 94.44 174 GLU A C 1
ATOM 1399 O O . GLU A 1 174 ? 20.566 -9.437 -27.436 1.00 94.44 174 GLU A O 1
ATOM 1404 N N . ASN A 1 175 ? 19.468 -11.386 -27.665 1.00 94.25 175 ASN A N 1
ATOM 1405 C CA . ASN A 1 175 ? 18.583 -10.922 -28.736 1.00 94.25 175 ASN A CA 1
ATOM 1406 C C . ASN A 1 175 ? 17.553 -9.866 -28.287 1.00 94.25 175 ASN A C 1
ATOM 1408 O O . ASN A 1 175 ? 17.014 -9.139 -29.116 1.00 94.25 175 ASN A O 1
ATOM 1412 N N . PHE A 1 176 ? 17.327 -9.674 -26.981 1.00 94.75 176 PHE A N 1
ATOM 1413 C CA . PHE A 1 176 ? 16.429 -8.625 -26.473 1.00 94.75 176 PHE A CA 1
ATOM 1414 C C . PHE A 1 176 ? 16.826 -7.230 -26.986 1.00 94.75 176 PHE A C 1
ATOM 1416 O O . PHE A 1 176 ? 15.978 -6.381 -27.262 1.00 94.75 176 PHE A O 1
ATOM 1423 N N . TYR A 1 177 ? 18.131 -6.977 -27.134 1.00 93.06 177 TYR A N 1
ATOM 1424 C CA . TYR A 1 177 ? 18.640 -5.675 -27.564 1.00 93.06 177 TYR A CA 1
ATOM 1425 C C . TYR A 1 177 ? 18.360 -5.358 -29.038 1.00 93.06 177 TYR A C 1
ATOM 1427 O O . TYR A 1 177 ? 18.479 -4.187 -29.418 1.00 93.06 177 TYR A O 1
ATOM 1435 N N . GLU A 1 178 ? 17.957 -6.342 -29.846 1.00 93.56 178 GLU A N 1
ATOM 1436 C CA . GLU A 1 178 ? 17.551 -6.152 -31.245 1.00 93.56 178 GLU A CA 1
ATOM 1437 C C . GLU A 1 178 ? 16.321 -5.252 -31.369 1.00 93.56 178 GLU A C 1
ATOM 1439 O O . GLU A 1 178 ? 16.179 -4.538 -32.365 1.00 93.56 178 GLU A O 1
ATOM 1444 N N . ALA A 1 179 ? 15.498 -5.185 -30.316 1.00 93.44 179 ALA A N 1
ATOM 1445 C CA . ALA A 1 179 ? 14.355 -4.284 -30.234 1.00 93.44 179 ALA A CA 1
ATOM 1446 C C . ALA A 1 179 ? 14.736 -2.817 -30.497 1.00 93.44 179 ALA A C 1
ATOM 1448 O O . ALA A 1 179 ? 13.959 -2.071 -31.087 1.00 93.44 179 ALA A O 1
ATOM 1449 N N . ASN A 1 180 ? 15.956 -2.396 -30.139 1.00 89.31 180 ASN A N 1
ATOM 1450 C CA . ASN A 1 180 ? 16.429 -1.031 -30.400 1.00 89.31 180 ASN A CA 1
ATOM 1451 C C . ASN A 1 180 ? 16.548 -0.714 -31.897 1.00 89.31 180 ASN A C 1
ATOM 1453 O O . ASN A 1 180 ? 16.359 0.429 -32.301 1.00 89.31 180 ASN A O 1
ATOM 1457 N N . SER A 1 181 ? 16.892 -1.713 -32.709 1.00 89.00 181 SER A N 1
ATOM 1458 C CA . SER A 1 181 ? 16.994 -1.602 -34.169 1.00 89.00 181 SER A CA 1
ATOM 1459 C C . SER A 1 181 ? 15.713 -2.018 -34.892 1.00 89.00 181 SER A C 1
ATOM 1461 O O . SER A 1 181 ? 15.537 -1.657 -36.051 1.00 89.00 181 SER A O 1
ATOM 1463 N N . ASN A 1 182 ? 14.817 -2.740 -34.216 1.00 92.06 182 ASN A N 1
ATOM 1464 C CA . ASN A 1 182 ? 13.586 -3.293 -34.776 1.00 92.06 182 ASN A CA 1
ATOM 1465 C C . ASN A 1 182 ? 12.328 -2.526 -34.325 1.00 92.06 182 ASN A C 1
ATOM 1467 O O . ASN A 1 182 ? 11.316 -3.120 -33.962 1.00 92.06 182 ASN A O 1
ATOM 1471 N N . GLY A 1 183 ? 12.407 -1.192 -34.262 1.00 94.06 183 GLY A N 1
ATOM 1472 C CA . GLY A 1 183 ? 11.253 -0.343 -33.934 1.00 94.06 183 GLY A CA 1
ATOM 1473 C C . GLY A 1 183 ? 10.600 -0.648 -32.578 1.00 94.06 183 GLY A C 1
ATOM 1474 O O . GLY A 1 183 ? 9.392 -0.509 -32.441 1.00 94.06 183 GLY A O 1
ATOM 1475 N N . GLY A 1 184 ? 11.371 -1.111 -31.591 1.00 95.38 184 GLY A N 1
ATOM 1476 C CA . GLY A 1 184 ? 10.888 -1.461 -30.253 1.00 95.38 184 GLY A CA 1
ATOM 1477 C C . GLY A 1 184 ? 10.329 -2.880 -30.112 1.00 95.38 184 GLY A C 1
ATOM 1478 O O . GLY A 1 184 ? 9.992 -3.271 -28.997 1.00 95.38 184 GLY A O 1
ATOM 1479 N N . VAL A 1 185 ? 10.237 -3.671 -31.184 1.00 97.56 185 VAL A N 1
ATOM 1480 C CA . VAL A 1 185 ? 9.702 -5.040 -31.113 1.00 97.56 185 VAL A CA 1
ATOM 1481 C C . VAL A 1 185 ? 10.714 -5.972 -30.451 1.00 97.56 185 VAL A C 1
ATOM 1483 O O . VAL A 1 185 ? 11.793 -6.217 -30.991 1.00 97.56 185 VAL A O 1
ATOM 1486 N N . ILE A 1 186 ? 10.358 -6.482 -29.273 1.00 96.62 186 ILE A N 1
ATOM 1487 C CA . ILE A 1 186 ? 11.150 -7.444 -28.508 1.00 96.62 186 ILE A CA 1
ATOM 1488 C C . ILE A 1 186 ? 10.909 -8.842 -29.092 1.00 96.62 186 ILE A C 1
ATOM 1490 O O . ILE A 1 186 ? 9.748 -9.235 -29.221 1.00 96.62 186 ILE A O 1
ATOM 1494 N N . PRO A 1 187 ? 11.966 -9.605 -29.428 1.00 92.88 187 PRO A N 1
ATOM 1495 C CA . PRO A 1 187 ? 11.812 -10.984 -29.882 1.00 92.88 187 PRO A CA 1
ATOM 1496 C C . PRO A 1 187 ? 11.056 -11.845 -28.863 1.00 92.88 187 PRO A C 1
ATOM 1498 O O . PRO A 1 187 ? 11.374 -11.827 -27.672 1.00 92.88 187 PRO A O 1
ATOM 1501 N N . SER A 1 188 ? 10.058 -12.597 -29.335 1.00 81.19 188 SER A N 1
ATOM 1502 C CA . SER A 1 188 ? 9.202 -13.427 -28.478 1.00 81.19 188 SER A CA 1
ATOM 1503 C C . SER A 1 188 ? 9.958 -14.595 -27.841 1.00 81.19 188 SER A C 1
ATOM 1505 O O . SER A 1 188 ? 9.695 -14.929 -26.681 1.00 81.19 188 SER A O 1
ATOM 1507 N N . ASP A 1 189 ? 10.909 -15.174 -28.581 1.00 87.38 189 ASP A N 1
ATOM 1508 C CA . ASP A 1 189 ? 11.732 -16.297 -28.143 1.00 87.38 189 ASP A CA 1
ATOM 1509 C C . ASP A 1 189 ? 13.110 -15.817 -27.661 1.00 87.38 189 ASP A C 1
ATOM 1511 O O . ASP A 1 189 ? 13.794 -15.075 -28.373 1.00 87.38 189 ASP A O 1
ATOM 1515 N N . PRO A 1 190 ? 13.550 -16.214 -26.454 1.00 92.62 190 PRO A N 1
ATOM 1516 C CA . PRO A 1 190 ? 14.860 -15.835 -25.947 1.00 92.62 190 PRO A CA 1
ATOM 1517 C C . PRO A 1 190 ? 15.976 -16.582 -26.684 1.00 92.62 190 PRO A C 1
ATOM 1519 O O . PRO A 1 190 ? 15.997 -17.813 -26.711 1.00 92.62 190 PRO A O 1
ATOM 1522 N N . GLU A 1 191 ? 16.962 -15.844 -27.192 1.00 93.69 191 GLU A N 1
ATOM 1523 C CA . GLU A 1 191 ? 18.152 -16.408 -27.831 1.00 93.69 191 GLU A CA 1
ATOM 1524 C C . GLU A 1 191 ? 19.442 -15.844 -27.222 1.00 93.69 191 GLU A C 1
ATOM 1526 O O . GLU A 1 191 ? 19.531 -14.682 -26.812 1.00 93.69 191 GLU A O 1
ATOM 1531 N N . GLY A 1 192 ? 20.469 -16.693 -27.175 1.00 93.69 192 GLY A N 1
ATOM 1532 C CA . GLY A 1 192 ? 21.767 -16.357 -26.598 1.00 93.69 192 GLY A CA 1
ATOM 1533 C C . GLY A 1 192 ? 21.792 -16.403 -25.068 1.00 93.69 192 GLY A C 1
ATOM 1534 O O . GLY A 1 192 ? 20.952 -17.023 -24.411 1.00 93.69 192 GLY A O 1
ATOM 1535 N N . ASN A 1 193 ? 22.810 -15.782 -24.475 1.00 93.81 193 ASN A N 1
ATOM 1536 C CA . ASN A 1 193 ? 23.022 -15.845 -23.027 1.00 93.81 193 ASN A CA 1
ATOM 1537 C C . ASN A 1 193 ? 22.037 -14.963 -22.248 1.00 93.81 193 ASN A C 1
ATOM 1539 O O . ASN A 1 193 ? 21.771 -13.818 -22.616 1.00 93.81 193 ASN A O 1
ATOM 1543 N N . LYS A 1 194 ? 21.579 -15.448 -21.085 1.00 94.06 194 LYS A N 1
ATOM 1544 C CA . LYS A 1 194 ? 20.846 -14.612 -20.124 1.00 94.06 194 LYS A CA 1
ATOM 1545 C C . LYS A 1 194 ? 21.760 -13.487 -19.625 1.00 94.06 194 LYS A C 1
ATOM 1547 O O . LYS A 1 194 ? 22.850 -13.747 -19.118 1.00 94.06 194 LYS A O 1
ATOM 1552 N N . ARG A 1 195 ? 21.290 -12.244 -19.720 1.00 93.94 195 ARG A N 1
ATOM 1553 C CA . ARG A 1 195 ? 22.005 -11.030 -19.296 1.00 93.94 195 ARG A CA 1
ATOM 1554 C C . ARG A 1 195 ? 21.554 -10.504 -17.935 1.00 93.94 195 ARG A C 1
ATOM 1556 O O . ARG A 1 195 ? 22.359 -9.926 -17.214 1.00 93.94 195 ARG A O 1
ATOM 1563 N N . GLY A 1 196 ? 20.292 -10.711 -17.560 1.00 94.31 196 GLY A N 1
ATOM 1564 C CA . GLY A 1 196 ? 19.759 -10.248 -16.276 1.00 94.31 196 GLY A CA 1
ATOM 1565 C C . GLY A 1 196 ? 18.239 -10.141 -16.267 1.00 94.31 196 GLY A C 1
ATOM 1566 O O . GLY A 1 196 ? 17.570 -10.766 -17.090 1.00 94.31 196 GLY A O 1
ATOM 1567 N N . GLY A 1 197 ? 17.707 -9.364 -15.323 1.00 96.62 197 GLY A N 1
ATOM 1568 C CA . GLY A 1 197 ? 16.292 -9.008 -15.249 1.00 96.62 197 GLY A CA 1
ATOM 1569 C C . GLY A 1 197 ? 16.075 -7.516 -15.491 1.00 96.62 197 GLY A C 1
ATOM 1570 O O . GLY A 1 197 ? 16.886 -6.679 -15.082 1.00 96.62 197 GLY A O 1
ATOM 1571 N N . HIS A 1 198 ? 14.970 -7.173 -16.145 1.00 97.69 198 HIS A N 1
ATOM 1572 C CA . HIS A 1 198 ? 14.589 -5.791 -16.427 1.00 97.69 198 HIS A CA 1
ATOM 1573 C C . HIS A 1 198 ? 13.134 -5.540 -16.062 1.00 97.69 198 HIS A C 1
ATOM 1575 O O . HIS A 1 198 ? 12.302 -6.425 -16.234 1.00 97.69 198 HIS A O 1
ATOM 1581 N N . ALA A 1 199 ? 12.837 -4.347 -15.558 1.00 98.31 199 ALA A N 1
ATOM 1582 C CA . ALA A 1 199 ? 11.483 -3.927 -15.224 1.00 98.31 199 ALA A CA 1
ATOM 1583 C C . ALA A 1 199 ? 11.070 -2.758 -16.111 1.00 98.31 199 ALA A C 1
ATOM 1585 O O . ALA A 1 199 ? 11.866 -1.850 -16.361 1.00 98.31 199 ALA A O 1
ATOM 1586 N N . MET A 1 200 ? 9.835 -2.813 -16.591 1.00 98.00 200 MET A N 1
ATOM 1587 C CA . MET A 1 200 ? 9.243 -1.832 -17.491 1.00 98.00 200 MET A CA 1
ATOM 1588 C C . MET A 1 200 ? 7.763 -1.632 -17.139 1.00 98.00 200 MET A C 1
ATOM 1590 O O . MET A 1 200 ? 7.224 -2.309 -16.260 1.00 98.00 200 MET A O 1
ATOM 1594 N N . LEU A 1 201 ? 7.088 -0.711 -17.828 1.00 98.38 201 LEU A N 1
ATOM 1595 C CA . LEU A 1 201 ? 5.699 -0.360 -17.540 1.00 98.38 201 LEU A CA 1
ATOM 1596 C C . LEU A 1 201 ? 4.782 -0.656 -18.731 1.00 98.38 201 LEU A C 1
ATOM 1598 O O . LEU A 1 201 ? 4.867 0.004 -19.760 1.00 98.38 201 LEU A O 1
ATOM 1602 N N . CYS A 1 202 ? 3.881 -1.624 -18.597 1.00 98.56 202 CYS A N 1
ATOM 1603 C CA . CYS A 1 202 ? 2.855 -1.925 -19.589 1.00 98.56 202 CYS A CA 1
ATOM 1604 C C . CYS A 1 202 ? 1.705 -0.914 -19.493 1.00 98.56 202 CYS A C 1
ATOM 1606 O O . CYS A 1 202 ? 1.086 -0.760 -18.438 1.00 98.56 202 CYS A O 1
ATOM 1608 N N . ILE A 1 203 ? 1.405 -0.243 -20.606 1.00 98.56 203 ILE A N 1
ATOM 1609 C CA . ILE A 1 203 ? 0.383 0.813 -20.694 1.00 98.56 203 ILE A CA 1
ATOM 1610 C C . ILE A 1 203 ? -0.783 0.448 -21.616 1.00 98.56 203 ILE A C 1
ATOM 1612 O O . ILE A 1 203 ? -1.673 1.263 -21.844 1.00 98.56 203 ILE A O 1
ATOM 1616 N N . GLY A 1 204 ? -0.780 -0.747 -22.194 1.00 98.25 204 GLY A N 1
ATOM 1617 C CA . GLY A 1 204 ? -1.809 -1.151 -23.136 1.00 98.25 204 GLY A CA 1
ATOM 1618 C C . GLY A 1 204 ? -1.427 -2.388 -23.920 1.00 98.25 204 GLY A C 1
ATOM 1619 O O . GLY A 1 204 ? -0.385 -2.997 -23.685 1.00 98.25 204 GLY A O 1
ATOM 1620 N N . TYR A 1 205 ? -2.277 -2.735 -24.872 1.00 98.62 205 TYR A N 1
ATOM 1621 C CA . TYR A 1 205 ? -2.068 -3.840 -25.788 1.00 98.62 205 TYR A CA 1
ATOM 1622 C C . TYR A 1 205 ? -2.779 -3.596 -27.120 1.00 98.62 205 TYR A C 1
ATOM 1624 O O . TYR A 1 205 ? -3.737 -2.821 -27.215 1.00 98.62 205 TYR A O 1
ATOM 1632 N N . LYS A 1 206 ? -2.321 -4.317 -28.139 1.00 98.25 206 LYS A N 1
ATOM 1633 C CA . LYS A 1 206 ? -3.001 -4.506 -29.416 1.00 98.25 206 LYS A CA 1
ATOM 1634 C C . LYS A 1 206 ? -2.919 -5.978 -29.791 1.00 98.25 206 LYS A C 1
ATOM 1636 O O . LYS A 1 206 ? -1.827 -6.513 -29.951 1.00 98.25 206 LYS A O 1
ATOM 1641 N N . GLU A 1 207 ? -4.075 -6.613 -29.920 1.00 96.88 207 GLU A N 1
ATOM 1642 C CA . GLU A 1 207 ? -4.213 -8.065 -30.022 1.00 96.88 207 GLU A CA 1
ATOM 1643 C C . GLU A 1 207 ? -3.409 -8.744 -28.904 1.00 96.88 207 GLU A C 1
ATOM 1645 O O . GLU A 1 207 ? -3.721 -8.524 -27.732 1.00 96.88 207 GLU A O 1
ATOM 1650 N N . ASP A 1 208 ? -2.371 -9.506 -29.240 1.00 96.44 208 ASP A N 1
ATOM 1651 C CA . ASP A 1 208 ? -1.498 -10.201 -28.285 1.00 96.44 208 ASP A CA 1
ATOM 1652 C C . ASP A 1 208 ? -0.168 -9.480 -28.033 1.00 96.44 208 ASP A C 1
ATOM 1654 O O . ASP A 1 208 ? 0.704 -9.984 -27.338 1.00 96.44 208 ASP A O 1
ATOM 1658 N N . THR A 1 209 ? -0.008 -8.262 -28.548 1.00 98.06 209 THR A N 1
ATOM 1659 C CA . THR A 1 209 ? 1.179 -7.435 -28.313 1.00 98.06 209 THR A CA 1
ATOM 1660 C C . THR A 1 209 ? 0.934 -6.450 -27.175 1.00 98.06 209 THR A C 1
ATOM 1662 O O . THR A 1 209 ? 0.080 -5.570 -27.284 1.00 98.06 209 THR A O 1
ATOM 1665 N N . LEU A 1 210 ? 1.713 -6.550 -26.100 1.00 98.44 210 LEU A N 1
ATOM 1666 C CA . LEU A 1 210 ? 1.776 -5.565 -25.022 1.00 98.44 210 LEU A CA 1
ATOM 1667 C C . LEU A 1 210 ? 2.561 -4.327 -25.468 1.00 98.44 210 LEU A C 1
ATOM 1669 O O . LEU A 1 210 ? 3.597 -4.438 -26.122 1.00 98.44 210 LEU A O 1
ATOM 1673 N N . ILE A 1 211 ? 2.087 -3.146 -25.071 1.00 98.62 211 ILE A N 1
ATOM 1674 C CA . ILE A 1 211 ? 2.736 -1.854 -25.321 1.00 98.62 211 ILE A CA 1
ATOM 1675 C C . ILE A 1 211 ? 3.382 -1.389 -24.022 1.00 98.62 211 ILE A C 1
ATOM 1677 O O . ILE A 1 211 ? 2.700 -1.125 -23.028 1.00 98.62 211 ILE A O 1
ATOM 1681 N N . ILE A 1 212 ? 4.706 -1.287 -24.037 1.00 98.12 212 ILE A N 1
ATOM 1682 C CA . ILE A 1 212 ? 5.530 -1.146 -22.842 1.00 98.12 212 ILE A CA 1
ATOM 1683 C C . ILE A 1 212 ? 6.384 0.119 -22.936 1.00 98.12 212 ILE A C 1
ATOM 1685 O O . ILE A 1 212 ? 7.029 0.382 -23.947 1.00 98.12 212 ILE A O 1
ATOM 1689 N N . ILE A 1 213 ? 6.420 0.892 -21.857 1.00 98.25 213 ILE A N 1
ATOM 1690 C CA . ILE A 1 213 ? 7.334 2.011 -21.654 1.00 98.25 213 ILE A CA 1
ATOM 1691 C C . ILE A 1 213 ? 8.608 1.501 -20.987 1.00 98.25 213 ILE A C 1
ATOM 1693 O O . ILE A 1 213 ? 8.561 0.905 -19.908 1.00 98.25 213 ILE A O 1
ATOM 1697 N N . ASN A 1 214 ? 9.747 1.759 -21.623 1.00 96.62 214 ASN A N 1
ATOM 1698 C CA . ASN A 1 214 ? 11.065 1.414 -21.100 1.00 96.62 214 ASN A CA 1
ATOM 1699 C C . ASN A 1 214 ? 11.740 2.637 -20.441 1.00 96.62 214 ASN A C 1
ATOM 1701 O O . ASN A 1 214 ? 11.341 3.779 -20.653 1.00 96.62 214 ASN A O 1
ATOM 1705 N N . SER A 1 215 ? 12.792 2.408 -19.656 1.00 96.50 215 SER A N 1
ATOM 1706 C CA . SER A 1 215 ? 13.566 3.426 -18.934 1.00 96.50 215 SER A CA 1
ATOM 1707 C C . SER A 1 215 ? 14.924 3.726 -19.581 1.00 96.50 215 SER A C 1
ATOM 1709 O O . SER A 1 215 ? 15.903 4.002 -18.886 1.00 96.50 215 SER A O 1
ATOM 1711 N N . TRP A 1 216 ? 15.013 3.648 -20.913 1.00 95.25 216 TRP A N 1
ATOM 1712 C CA . TRP A 1 216 ? 16.244 3.870 -21.695 1.00 95.25 216 TRP A CA 1
ATOM 1713 C C . TRP A 1 216 ? 16.216 5.175 -22.507 1.00 95.25 216 TRP A C 1
ATOM 1715 O O . TRP A 1 216 ? 17.002 5.347 -23.437 1.00 95.25 216 TRP A O 1
ATOM 1725 N N . GLY A 1 217 ? 15.326 6.104 -22.153 1.00 93.94 217 GLY A N 1
ATOM 1726 C CA . GLY A 1 217 ? 15.100 7.344 -22.891 1.00 93.94 217 GLY A CA 1
ATOM 1727 C C . GLY A 1 217 ? 14.263 7.166 -24.162 1.00 93.94 217 GLY A C 1
ATOM 1728 O O . GLY A 1 217 ? 14.066 6.062 -24.670 1.00 93.94 217 GLY A O 1
ATOM 1729 N N . ASP A 1 218 ? 13.780 8.290 -24.682 1.00 93.12 218 ASP A N 1
ATOM 1730 C CA . ASP A 1 218 ? 12.902 8.393 -25.855 1.00 93.12 218 ASP A CA 1
ATOM 1731 C C . ASP A 1 218 ? 13.635 8.273 -27.203 1.00 93.12 218 ASP A C 1
ATOM 1733 O O . ASP A 1 218 ? 13.017 8.335 -28.260 1.00 93.12 218 ASP A O 1
ATOM 1737 N N . TYR A 1 219 ? 14.952 8.082 -27.191 1.00 90.94 219 TYR A N 1
ATOM 1738 C CA . TYR A 1 219 ? 15.777 7.919 -28.390 1.00 90.94 219 TYR A CA 1
ATOM 1739 C C . TYR A 1 219 ? 16.052 6.448 -28.749 1.00 90.94 219 TYR A C 1
ATOM 1741 O O . TYR A 1 219 ? 16.782 6.184 -29.703 1.00 90.94 219 TYR A O 1
ATOM 1749 N N . ASN A 1 220 ? 15.501 5.492 -27.991 1.00 90.19 220 ASN A N 1
ATOM 1750 C CA . ASN A 1 220 ? 15.596 4.053 -28.261 1.00 90.19 220 ASN A CA 1
ATOM 1751 C C . ASN A 1 220 ? 14.216 3.437 -28.534 1.00 90.19 220 ASN A C 1
ATOM 1753 O O . ASN A 1 220 ? 13.201 3.959 -28.072 1.00 90.19 220 ASN A O 1
ATOM 1757 N N . GLY A 1 221 ? 14.185 2.295 -29.226 1.00 92.25 221 GLY A N 1
ATOM 1758 C CA . GLY A 1 221 ? 12.939 1.616 -29.599 1.00 92.25 221 GLY A CA 1
ATOM 1759 C C . GLY A 1 221 ? 12.048 2.505 -30.472 1.00 92.25 221 GLY A C 1
ATOM 1760 O O . GLY A 1 221 ? 12.548 3.274 -31.294 1.00 92.25 221 GLY A O 1
ATOM 1761 N N . ASP A 1 222 ? 10.734 2.443 -30.268 1.00 96.06 222 ASP A N 1
ATOM 1762 C CA . ASP A 1 222 ? 9.784 3.386 -30.866 1.00 96.06 222 ASP A CA 1
ATOM 1763 C C . ASP A 1 222 ? 9.509 4.540 -29.899 1.00 96.06 222 ASP A C 1
ATOM 1765 O O . ASP A 1 222 ? 8.552 4.538 -29.124 1.00 96.06 222 ASP A O 1
ATOM 1769 N N . LYS A 1 223 ? 10.417 5.519 -29.887 1.00 94.88 223 LYS A N 1
ATOM 1770 C CA . LYS A 1 223 ? 10.354 6.691 -28.999 1.00 94.88 223 LYS A CA 1
ATOM 1771 C C . LYS A 1 223 ? 10.217 6.329 -27.512 1.00 94.88 223 LYS A C 1
ATOM 1773 O O . LYS A 1 223 ? 9.415 6.914 -26.787 1.00 94.88 223 LYS A O 1
ATOM 1778 N N . GLY A 1 224 ? 10.969 5.324 -27.064 1.00 94.75 224 GLY A N 1
ATOM 1779 C CA . GLY A 1 224 ? 10.917 4.788 -25.702 1.00 94.75 224 GLY A CA 1
ATOM 1780 C C . GLY A 1 224 ? 9.898 3.669 -25.486 1.00 94.75 224 GLY A C 1
ATOM 1781 O O . GLY A 1 224 ? 9.903 3.049 -24.418 1.00 94.75 224 GLY A O 1
ATOM 1782 N N . LYS A 1 225 ? 9.046 3.392 -26.483 1.00 97.62 225 LYS A N 1
ATOM 1783 C CA . LYS A 1 225 ? 8.081 2.292 -26.459 1.00 97.62 225 LYS A CA 1
ATOM 1784 C C . LYS A 1 225 ? 8.678 1.014 -27.028 1.00 97.62 225 LYS A C 1
ATOM 1786 O O . LYS A 1 225 ? 9.480 1.036 -27.965 1.00 97.62 225 LYS A O 1
ATOM 1791 N N . TYR A 1 226 ? 8.253 -0.090 -26.434 1.00 98.06 226 TYR A N 1
ATOM 1792 C CA . TYR A 1 226 ? 8.620 -1.444 -26.799 1.00 98.06 226 TYR A CA 1
ATOM 1793 C C . TYR A 1 226 ? 7.370 -2.311 -26.877 1.00 98.06 226 TYR A C 1
ATOM 1795 O O . TYR A 1 226 ? 6.362 -2.039 -26.221 1.00 98.06 226 TYR A O 1
ATOM 1803 N N . TYR A 1 227 ? 7.458 -3.355 -27.687 1.00 98.31 227 TYR A N 1
ATOM 1804 C CA . TYR A 1 227 ? 6.349 -4.226 -28.030 1.00 98.31 227 TYR A CA 1
ATOM 1805 C C . TYR A 1 227 ? 6.738 -5.658 -27.700 1.00 98.31 227 TYR A C 1
ATOM 1807 O O . TYR A 1 227 ? 7.755 -6.140 -28.195 1.00 98.31 227 TYR A O 1
ATOM 1815 N N . LEU A 1 228 ? 5.963 -6.312 -26.839 1.00 97.56 228 LEU A N 1
ATOM 1816 C CA . LEU A 1 228 ? 6.253 -7.659 -26.353 1.00 97.56 228 LEU A CA 1
ATOM 1817 C C . LEU A 1 228 ? 5.037 -8.551 -26.553 1.00 97.56 228 LEU A C 1
ATOM 1819 O O . LEU A 1 228 ? 3.935 -8.177 -26.163 1.00 97.56 228 LEU A O 1
ATOM 1823 N N . ASP A 1 229 ? 5.240 -9.731 -27.126 1.00 96.94 229 ASP A N 1
ATOM 1824 C CA . ASP A 1 229 ? 4.201 -10.756 -27.181 1.00 96.94 229 ASP A CA 1
ATOM 1825 C C . ASP A 1 229 ? 3.790 -11.160 -25.758 1.00 96.94 229 ASP A C 1
ATOM 1827 O O . ASP A 1 229 ? 4.635 -11.517 -24.932 1.00 96.94 229 ASP A O 1
ATOM 1831 N N . ILE A 1 230 ? 2.492 -11.098 -25.471 1.00 95.25 230 ILE A N 1
ATOM 1832 C CA . ILE A 1 230 ? 1.905 -11.460 -24.180 1.00 95.25 230 ILE A CA 1
ATOM 1833 C C . ILE A 1 230 ? 2.219 -12.913 -23.793 1.00 95.25 230 ILE A C 1
ATOM 1835 O O . ILE A 1 230 ? 2.304 -13.223 -22.612 1.00 95.25 230 ILE A O 1
ATOM 1839 N N . ASN A 1 231 ? 2.453 -13.794 -24.767 1.00 93.75 231 ASN A N 1
ATOM 1840 C CA . ASN A 1 231 ? 2.785 -15.199 -24.545 1.00 93.75 231 ASN A CA 1
ATOM 1841 C C . ASN A 1 231 ? 4.297 -15.446 -24.412 1.00 93.75 231 ASN A C 1
ATOM 1843 O O . ASN A 1 231 ? 4.729 -16.597 -24.322 1.00 93.75 231 ASN A O 1
ATOM 1847 N N . SER A 1 232 ? 5.127 -14.397 -24.431 1.00 94.31 232 SER A N 1
ATOM 1848 C CA . SER A 1 232 ? 6.576 -14.560 -24.364 1.00 94.31 232 SER A CA 1
ATOM 1849 C C . SER A 1 232 ? 7.018 -15.170 -23.031 1.00 94.31 232 SER A C 1
ATOM 1851 O O . SER A 1 232 ? 6.705 -14.683 -21.944 1.00 94.31 232 SER A O 1
ATOM 1853 N N . SER A 1 233 ? 7.850 -16.209 -23.122 1.00 92.50 233 SER A N 1
ATOM 1854 C CA . SER A 1 233 ? 8.401 -16.930 -21.965 1.00 92.50 233 SER A CA 1
ATOM 1855 C C . SER A 1 233 ? 9.354 -16.098 -21.095 1.00 92.50 233 SER A C 1
ATOM 1857 O O . SER A 1 233 ? 9.742 -16.526 -20.002 1.00 92.50 233 SER A O 1
ATOM 1859 N N . ILE A 1 234 ? 9.751 -14.909 -21.562 1.00 94.94 234 ILE A N 1
ATOM 1860 C CA . ILE A 1 234 ? 10.643 -14.025 -20.813 1.00 94.94 234 ILE A CA 1
ATOM 1861 C C . ILE A 1 234 ? 9.918 -13.250 -19.709 1.00 94.94 234 ILE A C 1
ATOM 1863 O O . ILE A 1 234 ? 10.600 -12.733 -18.824 1.00 94.94 234 ILE A O 1
ATOM 1867 N N . ILE A 1 235 ? 8.582 -13.165 -19.741 1.00 95.19 235 ILE A N 1
ATOM 1868 C CA . ILE A 1 235 ? 7.767 -12.486 -18.724 1.00 95.19 235 ILE A CA 1
ATOM 1869 C C . ILE A 1 235 ? 7.870 -13.242 -17.397 1.00 95.19 235 ILE A C 1
ATOM 1871 O O . ILE A 1 235 ? 7.734 -14.466 -17.346 1.00 95.19 235 ILE A O 1
ATOM 1875 N N . LYS A 1 236 ? 8.160 -12.519 -16.311 1.00 94.06 236 LYS A N 1
ATOM 1876 C CA . LYS A 1 236 ? 8.422 -13.106 -14.991 1.00 94.06 236 LYS A CA 1
ATOM 1877 C C . LYS A 1 236 ? 7.451 -12.694 -13.916 1.00 94.06 236 LYS A C 1
ATOM 1879 O O . LYS A 1 236 ? 7.020 -13.569 -13.173 1.00 94.06 236 LYS A O 1
ATOM 1884 N N . GLU A 1 237 ? 7.163 -11.409 -13.813 1.00 94.81 237 GLU A N 1
ATOM 1885 C CA . GLU A 1 237 ? 6.256 -10.885 -12.804 1.00 94.81 237 GLU A CA 1
ATOM 1886 C C . GLU A 1 237 ? 5.420 -9.770 -13.415 1.00 94.81 237 GLU A C 1
ATOM 1888 O O . GLU A 1 237 ? 5.913 -8.976 -14.223 1.00 94.81 237 GLU A O 1
ATOM 1893 N N . LEU A 1 238 ? 4.166 -9.703 -12.987 1.00 96.19 238 LEU A N 1
ATOM 1894 C CA . LEU A 1 238 ? 3.237 -8.642 -13.326 1.00 96.19 238 LEU A CA 1
ATOM 1895 C C . LEU A 1 238 ? 2.670 -8.096 -12.023 1.00 96.19 238 LEU A C 1
ATOM 1897 O O . LEU A 1 238 ? 2.163 -8.849 -11.190 1.00 96.19 238 LEU A O 1
ATOM 1901 N N . TRP A 1 239 ? 2.773 -6.786 -11.846 1.00 96.25 239 TRP A N 1
ATOM 1902 C CA . TRP A 1 239 ? 2.368 -6.126 -10.617 1.00 96.25 239 TRP A CA 1
ATOM 1903 C C . TRP A 1 239 ? 1.462 -4.937 -10.903 1.00 96.25 239 TRP A C 1
ATOM 1905 O O . TRP A 1 239 ? 1.800 -4.025 -11.662 1.00 96.25 239 TRP A O 1
ATOM 1915 N N . ALA A 1 240 ? 0.315 -4.948 -10.242 1.00 94.56 240 ALA A N 1
ATOM 1916 C CA . ALA A 1 240 ? -0.600 -3.833 -10.117 1.00 94.56 240 ALA A CA 1
ATOM 1917 C C . ALA A 1 240 ? -0.323 -3.060 -8.818 1.00 94.56 240 ALA A C 1
ATOM 1919 O O . ALA A 1 240 ? 0.169 -3.615 -7.833 1.00 94.56 240 ALA A O 1
ATOM 1920 N N . LEU A 1 241 ? -0.654 -1.770 -8.821 1.00 92.94 241 LEU A N 1
ATOM 1921 C CA . LEU A 1 241 ? -0.511 -0.873 -7.680 1.00 92.94 241 LEU A CA 1
ATOM 1922 C C . LEU A 1 241 ? -1.833 -0.136 -7.485 1.00 92.94 241 LEU A C 1
ATOM 1924 O O . LEU A 1 241 ? -2.390 0.429 -8.425 1.00 92.94 241 LEU A O 1
ATOM 1928 N N . GLU A 1 242 ? -2.315 -0.133 -6.252 1.00 86.56 242 GLU A N 1
ATOM 1929 C CA . GLU A 1 242 ? -3.524 0.561 -5.839 1.00 86.56 242 GLU A CA 1
ATOM 1930 C C . GLU A 1 242 ? -3.142 1.716 -4.919 1.00 86.56 242 GLU A C 1
ATOM 1932 O O . GLU A 1 242 ? -2.353 1.535 -3.990 1.00 86.56 242 GLU A O 1
ATOM 1937 N N . ASP A 1 243 ? -3.696 2.904 -5.163 1.00 73.06 243 ASP A N 1
ATOM 1938 C CA . ASP A 1 243 ? -3.471 4.084 -4.326 1.00 73.06 243 ASP A CA 1
ATOM 1939 C C . ASP A 1 243 ? -4.721 4.452 -3.520 1.00 73.06 243 ASP A C 1
ATOM 1941 O O . ASP A 1 243 ? -5.858 4.265 -3.963 1.00 73.06 243 ASP A O 1
ATOM 1945 N N . LYS A 1 244 ? -4.499 5.017 -2.330 1.00 59.59 244 LYS A N 1
ATOM 1946 C CA . LYS A 1 244 ? -5.558 5.434 -1.404 1.00 59.59 244 LYS A CA 1
ATOM 1947 C C . LYS A 1 244 ? -6.477 6.501 -1.999 1.00 59.59 244 LYS A C 1
ATOM 1949 O O . LYS A 1 244 ? -7.653 6.535 -1.651 1.00 59.59 244 LYS A O 1
ATOM 1954 N N . LYS A 1 245 ? -5.984 7.357 -2.905 1.00 56.75 245 LYS A N 1
ATOM 1955 C CA . LYS A 1 245 ? -6.746 8.519 -3.401 1.00 56.75 245 LYS A CA 1
ATOM 1956 C C . LYS A 1 245 ? -7.885 8.177 -4.362 1.00 56.75 245 LYS A C 1
ATOM 1958 O O . LYS A 1 245 ? -8.753 9.020 -4.574 1.00 56.75 245 LYS A O 1
ATOM 1963 N N . GLN A 1 246 ? -7.899 6.974 -4.941 1.00 47.06 246 GLN A N 1
ATOM 1964 C CA . GLN A 1 246 ? -8.933 6.561 -5.902 1.00 47.06 246 GLN A CA 1
ATOM 1965 C C . GLN A 1 246 ? -10.030 5.675 -5.301 1.00 47.06 246 GLN A C 1
ATOM 1967 O O . GLN A 1 246 ? -11.045 5.427 -5.955 1.00 47.06 246 GLN A O 1
ATOM 1972 N N . ILE A 1 247 ? -9.889 5.254 -4.042 1.00 43.16 247 ILE A N 1
ATOM 1973 C CA . ILE A 1 247 ? -11.039 4.769 -3.288 1.00 43.16 247 ILE A CA 1
ATOM 1974 C C . ILE A 1 247 ? -11.839 6.012 -2.915 1.00 43.16 247 ILE A C 1
ATOM 1976 O O . ILE A 1 247 ? -11.350 6.880 -2.195 1.00 43.16 247 ILE A O 1
ATOM 1980 N N . LYS A 1 248 ? -13.084 6.111 -3.396 1.00 39.41 248 LYS A N 1
ATOM 1981 C CA . LYS A 1 248 ? -14.085 6.929 -2.705 1.00 39.41 248 LYS A CA 1
ATOM 1982 C C . LYS A 1 248 ? -14.232 6.318 -1.318 1.00 39.41 248 LYS A C 1
ATOM 1984 O O . LYS A 1 248 ? -15.067 5.435 -1.128 1.00 39.41 248 LYS A O 1
ATOM 1989 N N . GLU A 1 249 ? -13.375 6.716 -0.379 1.00 40.72 249 GLU A N 1
ATOM 1990 C CA . GLU A 1 249 ? -13.605 6.409 1.021 1.00 40.72 249 GLU A CA 1
ATOM 1991 C C . GLU A 1 249 ? -15.027 6.907 1.300 1.00 40.72 249 GLU A C 1
ATOM 1993 O O . GLU A 1 249 ? -15.341 8.051 0.940 1.00 40.72 249 GLU A O 1
ATOM 1998 N N . PRO A 1 250 ? -15.933 6.066 1.833 1.00 38.69 250 PRO A N 1
ATOM 1999 C CA . PRO A 1 250 ? -17.198 6.589 2.318 1.00 38.69 250 PRO A CA 1
ATOM 2000 C C . PRO A 1 250 ? -16.825 7.733 3.249 1.00 38.69 250 PRO A C 1
ATOM 2002 O O . PRO A 1 250 ? -15.983 7.519 4.124 1.00 38.69 250 PRO A O 1
ATOM 2005 N N . GLU A 1 251 ? -17.356 8.937 2.997 1.00 40.41 251 GLU A N 1
ATOM 2006 C CA . GLU A 1 251 ? -17.043 10.117 3.803 1.00 40.41 251 GLU A CA 1
ATOM 2007 C C . GLU A 1 251 ? -17.005 9.679 5.261 1.00 40.41 251 GLU A C 1
ATOM 2009 O O . GLU A 1 251 ? -18.018 9.184 5.774 1.00 40.41 251 GLU A O 1
ATOM 2014 N N . LYS A 1 252 ? -15.823 9.755 5.895 1.00 46.78 252 LYS A N 1
ATOM 2015 C CA . LYS A 1 252 ? -15.702 9.424 7.313 1.00 46.78 252 LYS A CA 1
ATOM 2016 C C . LYS A 1 252 ? -16.797 10.216 8.001 1.00 46.78 252 LYS A C 1
ATOM 2018 O O . LYS A 1 252 ? -16.791 11.448 7.923 1.00 46.78 252 LYS A O 1
ATOM 2023 N N . LYS A 1 253 ? -17.779 9.519 8.582 1.00 54.78 253 LYS A N 1
ATOM 2024 C CA . LYS A 1 253 ? -18.896 10.172 9.261 1.00 54.78 253 LYS A CA 1
ATOM 2025 C C . LYS A 1 253 ? -18.283 11.095 10.301 1.00 54.78 253 LYS A C 1
ATOM 2027 O O . LYS A 1 253 ? -17.728 10.627 11.289 1.00 54.78 253 LYS A O 1
ATOM 2032 N N . LYS A 1 254 ? -18.344 12.402 10.049 1.00 71.00 254 LYS A N 1
ATOM 2033 C CA . LYS A 1 254 ? -17.875 13.391 11.009 1.00 71.00 254 LYS A CA 1
ATOM 2034 C C . LYS A 1 254 ? -18.900 13.460 12.121 1.00 71.00 254 LYS A C 1
ATOM 2036 O O . LYS A 1 254 ? -20.029 13.909 11.920 1.00 71.00 254 LYS A O 1
ATOM 2041 N N . TYR A 1 255 ? -18.504 12.974 13.281 1.00 79.25 255 TYR A N 1
ATOM 2042 C CA . TYR A 1 255 ? -19.300 13.022 14.489 1.00 79.25 255 TYR A CA 1
ATOM 2043 C C . TYR A 1 255 ? -19.091 14.355 15.199 1.00 79.25 255 TYR A C 1
ATOM 2045 O O . TYR A 1 255 ? -18.053 15.009 15.063 1.00 79.25 255 TYR A O 1
ATOM 2053 N N . LYS A 1 256 ? -20.071 14.774 16.003 1.00 88.88 256 LYS A N 1
ATOM 2054 C CA . LYS A 1 256 ? -19.858 15.906 16.904 1.00 88.88 256 LYS A CA 1
ATOM 2055 C C . LYS A 1 256 ? -18.821 15.489 17.948 1.00 88.88 256 LYS A C 1
ATOM 2057 O O . LYS A 1 256 ? -18.983 14.453 18.585 1.00 88.88 256 LYS A O 1
ATOM 2062 N N . LEU A 1 257 ? -17.796 16.309 18.167 1.00 90.69 257 LEU A N 1
ATOM 2063 C CA . LEU A 1 257 ? -16.848 16.078 19.255 1.00 90.69 257 LEU A CA 1
ATOM 2064 C C . LEU A 1 257 ? -17.585 16.065 20.608 1.00 90.69 257 LEU A C 1
ATOM 2066 O O . LEU A 1 257 ? -18.363 16.973 20.922 1.00 90.69 257 LEU A O 1
ATOM 2070 N N . GLY A 1 258 ? -17.323 15.042 21.416 1.00 93.62 258 GLY A N 1
ATOM 2071 C CA . GLY A 1 258 ? -17.959 14.820 22.707 1.00 93.62 258 GLY A CA 1
ATOM 2072 C C . GLY A 1 258 ? -19.259 14.017 22.624 1.00 93.62 258 GLY A C 1
ATOM 2073 O O . GLY A 1 258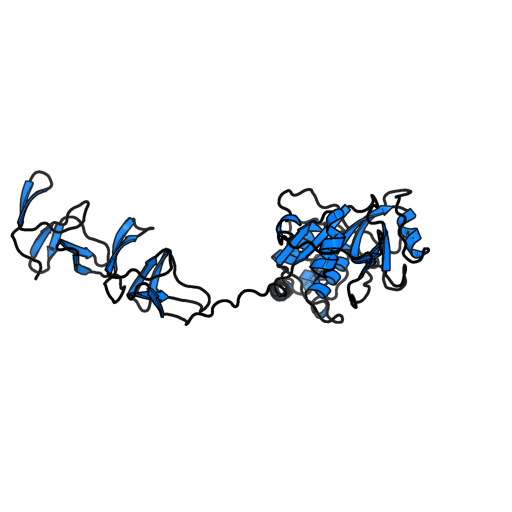 ? -19.350 13.022 21.907 1.00 93.62 258 GLY A O 1
ATOM 2074 N N . TRP A 1 259 ? -20.258 14.417 23.417 1.00 95.94 259 TRP A N 1
ATOM 2075 C CA . TRP A 1 259 ? -21.515 13.678 23.563 1.00 95.94 259 TRP A CA 1
ATOM 2076 C C . TRP A 1 259 ? -22.423 13.792 22.336 1.00 95.94 259 TRP A C 1
ATOM 2078 O O . TRP A 1 259 ? -22.762 14.893 21.883 1.00 95.94 259 TRP A O 1
ATOM 2088 N N . ASN A 1 260 ? -22.889 12.631 21.892 1.00 95.56 260 ASN A N 1
ATOM 2089 C CA . ASN A 1 260 ? -23.864 12.424 20.833 1.00 95.56 260 ASN A CA 1
ATOM 2090 C C . ASN A 1 260 ? -24.984 11.506 21.337 1.00 95.56 260 ASN A C 1
ATOM 2092 O O . ASN A 1 260 ? -24.820 10.817 22.347 1.00 95.56 260 ASN A O 1
ATOM 2096 N N . LYS A 1 261 ? -26.124 11.501 20.641 1.00 94.56 261 LYS A N 1
ATOM 2097 C CA . LYS A 1 261 ? -27.266 10.657 20.992 1.00 94.56 261 LYS A CA 1
ATOM 2098 C C . LYS A 1 261 ? -27.960 10.094 19.765 1.00 94.56 261 LYS A C 1
ATOM 2100 O O . LYS A 1 261 ? -28.159 10.820 18.792 1.00 94.56 261 LYS A O 1
ATOM 2105 N N . ASP A 1 262 ? -28.440 8.871 19.912 1.00 93.25 262 ASP A N 1
ATOM 2106 C CA . ASP A 1 262 ? -29.355 8.221 18.984 1.00 93.25 262 ASP A CA 1
ATOM 2107 C C . ASP A 1 262 ? -30.698 7.972 19.681 1.00 93.25 262 ASP A C 1
ATOM 2109 O O . ASP A 1 262 ? -30.784 7.946 20.913 1.00 93.25 262 ASP A O 1
ATOM 2113 N N . ILE A 1 263 ? -31.762 7.803 18.894 1.00 93.19 263 ILE A N 1
ATOM 2114 C CA . ILE A 1 263 ? -33.067 7.355 19.389 1.00 93.19 263 ILE A CA 1
ATOM 2115 C C . ILE A 1 263 ? -33.307 5.961 18.820 1.00 93.19 263 ILE A C 1
ATOM 2117 O O . ILE A 1 263 ? -33.500 5.812 17.616 1.00 93.19 263 ILE A O 1
ATOM 2121 N N . ILE A 1 264 ? -33.296 4.953 19.689 1.00 88.94 264 ILE A N 1
ATOM 2122 C CA . ILE A 1 264 ? -33.483 3.543 19.332 1.00 88.94 264 ILE A CA 1
ATOM 2123 C C . ILE A 1 264 ? -34.689 3.034 20.108 1.00 88.94 264 ILE A C 1
ATOM 2125 O O . ILE A 1 264 ? -34.722 3.144 21.333 1.00 88.94 264 ILE A O 1
ATOM 2129 N N . ASP A 1 265 ? -35.703 2.541 19.398 1.00 90.94 265 ASP A N 1
ATOM 2130 C CA . ASP A 1 265 ? -36.961 2.056 19.986 1.00 90.94 265 ASP A CA 1
ATOM 2131 C C . ASP A 1 265 ? -37.604 3.059 20.964 1.00 90.94 265 ASP A C 1
ATOM 2133 O O . ASP A 1 265 ? -38.112 2.708 22.030 1.00 90.94 265 ASP A O 1
ATOM 2137 N N . GLY A 1 266 ? -37.528 4.351 20.627 1.00 90.19 266 GLY A N 1
ATOM 2138 C CA . GLY A 1 266 ? -38.053 5.444 21.452 1.00 90.19 266 GLY A CA 1
ATOM 2139 C C . GLY A 1 266 ? -37.220 5.786 22.694 1.00 90.19 266 GLY A C 1
ATOM 2140 O O . GLY A 1 266 ? -37.619 6.662 23.458 1.00 90.19 266 GLY A O 1
ATOM 2141 N N . LYS A 1 267 ? -36.062 5.149 22.902 1.00 88.31 267 LYS A N 1
ATOM 2142 C CA . LYS A 1 267 ? -35.134 5.442 24.003 1.00 88.31 267 LYS A CA 1
ATOM 2143 C C . LYS A 1 267 ? -33.920 6.213 23.504 1.00 88.31 267 LYS A C 1
ATOM 2145 O O . LYS A 1 267 ? -33.375 5.913 22.444 1.00 88.31 267 LYS A O 1
ATOM 2150 N N . VAL A 1 268 ? -33.481 7.193 24.289 1.00 93.25 268 VAL A N 1
ATOM 2151 C CA . VAL A 1 268 ? -32.244 7.930 24.015 1.00 93.25 268 VAL A CA 1
ATOM 2152 C C . VAL A 1 268 ? -31.054 7.051 24.393 1.00 93.25 268 VAL A C 1
ATOM 2154 O O . VAL A 1 268 ? -31.002 6.528 25.502 1.00 93.25 268 VAL A O 1
ATOM 2157 N N . LYS A 1 269 ? -30.098 6.897 23.478 1.00 95.50 269 LYS A N 1
ATOM 2158 C CA . LYS A 1 269 ? -28.835 6.194 23.709 1.00 95.50 269 LYS A CA 1
ATOM 2159 C C . LYS A 1 269 ? -27.676 7.149 23.472 1.00 95.50 269 LYS A C 1
ATOM 2161 O O . LYS A 1 269 ? -27.536 7.696 22.381 1.00 95.50 269 LYS A O 1
ATOM 2166 N N . TRP A 1 270 ? -26.876 7.377 24.507 1.00 97.06 270 TRP A N 1
ATOM 2167 C CA . TRP A 1 270 ? -25.752 8.308 24.465 1.00 97.06 270 TRP A CA 1
ATOM 2168 C C . TRP A 1 270 ? -24.465 7.603 24.062 1.00 97.06 270 TRP A C 1
ATOM 2170 O O . TRP A 1 270 ? -24.223 6.478 24.479 1.00 97.06 270 TRP A O 1
ATOM 2180 N N . TRP A 1 271 ? -23.622 8.277 23.290 1.00 97.00 271 TRP A N 1
ATOM 2181 C CA . TRP A 1 271 ? -22.283 7.816 22.924 1.00 97.00 271 TRP A CA 1
ATOM 2182 C C . TRP A 1 271 ? -21.318 9.006 22.867 1.00 97.00 271 TRP A C 1
ATOM 2184 O O . TRP A 1 271 ? -21.746 10.166 22.831 1.00 97.00 271 TRP A O 1
ATOM 2194 N N . PHE A 1 272 ? -20.012 8.744 22.918 1.00 96.06 272 PHE A N 1
ATOM 2195 C CA . PHE A 1 272 ? -19.002 9.794 23.061 1.00 96.06 272 PHE A CA 1
ATOM 2196 C C . PHE A 1 272 ? -17.888 9.666 22.023 1.00 96.06 272 PHE A C 1
ATOM 2198 O O . PHE A 1 272 ? -17.274 8.611 21.906 1.00 96.06 272 PHE A O 1
ATOM 2205 N N . SER A 1 273 ? -17.606 10.754 21.303 1.00 94.19 273 SER A N 1
ATOM 2206 C CA . SER A 1 273 ? -16.495 10.851 20.351 1.00 94.19 273 SER A CA 1
ATOM 2207 C C . SER A 1 273 ? -15.361 11.704 20.914 1.00 94.19 273 SER A C 1
ATOM 2209 O O . SER A 1 273 ? -15.597 12.808 21.409 1.00 94.19 273 SER A O 1
ATOM 2211 N N . THR A 1 274 ? -14.125 11.213 20.823 1.00 88.75 274 THR A N 1
ATOM 2212 C CA . THR A 1 274 ? -12.924 11.923 21.301 1.00 88.75 274 THR A CA 1
ATOM 2213 C C . THR A 1 274 ? -12.194 12.713 20.223 1.00 88.75 274 THR A C 1
ATOM 2215 O O . THR A 1 274 ? -11.410 13.593 20.560 1.00 88.75 274 THR A O 1
ATOM 2218 N N . ASP A 1 275 ? -12.433 12.402 18.954 1.00 83.88 275 ASP A N 1
ATOM 2219 C CA . ASP A 1 275 ? -11.684 12.917 17.801 1.00 83.88 275 ASP A CA 1
ATOM 2220 C C . ASP A 1 275 ? -12.598 13.422 16.666 1.00 83.88 275 ASP A C 1
ATOM 2222 O O . ASP A 1 275 ? -12.119 14.041 15.722 1.00 83.88 275 ASP A O 1
ATOM 2226 N N . GLY A 1 276 ? -13.916 13.208 16.759 1.00 84.31 276 GLY A N 1
ATOM 2227 C CA . GLY A 1 276 ? -14.872 13.532 15.699 1.00 84.31 276 GLY A CA 1
ATOM 2228 C C . GLY A 1 276 ? -14.901 12.524 14.543 1.00 84.31 276 GLY A C 1
ATOM 2229 O O . GLY A 1 276 ? -15.656 12.732 13.594 1.00 84.31 276 GLY A O 1
ATOM 2230 N N . GLU A 1 277 ? -14.132 11.436 14.618 1.00 78.00 277 GLU A N 1
ATOM 2231 C CA . GLU A 1 277 ? -14.046 10.386 13.589 1.00 78.00 277 GLU A CA 1
ATOM 2232 C C . GLU A 1 277 ? -14.428 9.000 14.128 1.00 78.00 277 GLU A C 1
ATOM 2234 O O . GLU A 1 277 ? -14.973 8.172 13.400 1.00 78.00 277 GLU A O 1
ATOM 2239 N N . THR A 1 278 ? -14.179 8.751 15.411 1.00 85.31 278 THR A N 1
ATOM 2240 C CA . THR A 1 278 ? -14.444 7.502 16.127 1.00 85.31 278 THR A CA 1
ATOM 2241 C C . THR A 1 278 ? -15.270 7.765 17.390 1.00 85.31 278 THR A C 1
ATOM 2243 O O . THR A 1 278 ? -15.607 8.909 17.713 1.00 85.31 278 THR A O 1
ATOM 2246 N N . TYR A 1 279 ? -15.657 6.708 18.103 1.00 93.88 279 TYR A N 1
ATOM 2247 C CA . TYR A 1 279 ? -16.392 6.808 19.363 1.00 93.88 279 TYR A CA 1
ATOM 2248 C C . TYR A 1 279 ? -16.016 5.688 20.331 1.00 93.88 279 TYR A C 1
ATOM 2250 O O . TYR A 1 279 ? -15.547 4.627 19.917 1.00 93.88 279 TYR A O 1
ATOM 2258 N N . CYS A 1 280 ? -16.224 5.945 21.623 1.00 93.25 280 CYS A N 1
ATOM 2259 C CA . CYS A 1 280 ? -15.887 5.011 22.688 1.00 93.25 280 CYS A CA 1
ATOM 2260 C C . CYS A 1 280 ? -16.688 3.712 22.584 1.00 93.25 280 CYS A C 1
ATOM 2262 O O . CYS A 1 280 ? -17.903 3.747 22.389 1.00 93.25 280 CYS A O 1
ATOM 2264 N N . LYS A 1 281 ? -16.015 2.569 22.753 1.00 95.81 281 LYS A N 1
ATOM 2265 C CA . LYS A 1 281 ? -16.619 1.235 22.644 1.00 95.81 281 LYS A CA 1
ATOM 2266 C C . LYS A 1 281 ? -15.879 0.224 23.516 1.00 95.81 281 LYS A C 1
ATOM 2268 O O . LYS A 1 281 ? -14.656 0.157 23.487 1.00 95.81 281 LYS A O 1
ATOM 2273 N N . GLU A 1 282 ? -16.642 -0.558 24.279 1.00 93.88 282 GLU A N 1
ATOM 2274 C CA . GLU A 1 282 ? -16.148 -1.591 25.214 1.00 93.88 282 GLU A CA 1
ATOM 2275 C C . GLU A 1 282 ? -15.110 -1.080 26.227 1.00 93.88 282 GLU A C 1
ATOM 2277 O O . GLU A 1 282 ? -14.240 -1.822 26.686 1.00 93.88 282 GLU A O 1
ATOM 2282 N N . GLU A 1 283 ? -15.211 0.191 26.615 1.00 96.00 283 GLU A N 1
ATOM 2283 C CA . GLU A 1 283 ? -14.211 0.862 27.441 1.00 96.00 283 GLU A CA 1
ATOM 2284 C C . GLU A 1 283 ? -14.823 1.687 28.575 1.00 96.00 283 GLU A C 1
ATOM 2286 O O . GLU A 1 283 ? -15.943 2.199 28.488 1.00 96.00 283 GLU A O 1
ATOM 2291 N N . TRP A 1 284 ? -14.026 1.858 29.631 1.00 96.38 284 TRP A N 1
ATOM 2292 C CA . TRP A 1 284 ? -14.237 2.890 30.640 1.00 96.38 284 TRP A CA 1
ATOM 2293 C C . TRP A 1 284 ? -13.687 4.222 30.138 1.00 96.38 284 TRP A C 1
ATOM 2295 O O . TRP A 1 284 ? -12.542 4.291 29.691 1.00 96.38 284 TRP A O 1
ATOM 2305 N N . LYS A 1 285 ? -14.452 5.303 30.302 1.00 97.00 285 LYS A N 1
ATOM 2306 C CA . LYS A 1 285 ? -13.997 6.661 29.996 1.00 97.00 285 LYS A CA 1
ATOM 2307 C C . LYS A 1 285 ? -14.263 7.608 31.148 1.00 97.00 285 LYS A C 1
ATOM 2309 O O . LYS A 1 285 ? -15.386 7.690 31.640 1.00 97.00 285 LYS A O 1
ATOM 2314 N N . GLN A 1 286 ? -13.245 8.385 31.510 1.00 97.06 286 GLN A N 1
ATOM 2315 C CA . GLN A 1 286 ? -13.425 9.538 32.380 1.00 97.06 286 GLN A CA 1
ATOM 2316 C C . GLN A 1 286 ? -13.723 10.784 31.540 1.00 97.06 286 GLN A C 1
ATOM 2318 O O . GLN A 1 286 ? -12.914 11.195 30.707 1.00 97.06 286 GLN A O 1
ATOM 2323 N N . ILE A 1 287 ? -14.884 11.397 31.757 1.00 96.06 287 ILE A N 1
ATOM 2324 C CA . ILE A 1 287 ? -15.347 12.586 31.038 1.00 96.06 287 ILE A CA 1
ATOM 2325 C C . ILE A 1 287 ? -15.722 13.644 32.075 1.00 96.06 287 ILE A C 1
ATOM 2327 O O . ILE A 1 287 ? -16.678 13.482 32.828 1.00 96.06 287 ILE A O 1
ATOM 2331 N N . LYS A 1 288 ? -14.963 14.749 32.105 1.00 93.69 288 LYS A N 1
ATOM 2332 C CA . LYS A 1 288 ? -15.138 15.855 33.071 1.00 93.69 288 LYS A CA 1
ATOM 2333 C C . LYS A 1 288 ? -15.161 15.390 34.539 1.00 93.69 288 LYS A C 1
ATOM 2335 O O . LYS A 1 288 ? -15.950 15.886 35.333 1.00 93.69 288 LYS A O 1
ATOM 2340 N N . GLY A 1 289 ? -14.292 14.440 34.885 1.00 94.38 289 GLY A N 1
ATOM 2341 C CA . GLY A 1 289 ? -14.153 13.906 36.246 1.00 94.38 289 GLY A CA 1
ATOM 2342 C C . GLY A 1 289 ? -15.064 12.720 36.572 1.00 94.38 289 GLY A C 1
ATOM 2343 O O . GLY A 1 289 ? -14.761 11.990 37.508 1.00 94.38 289 GLY A O 1
ATOM 2344 N N . GLU A 1 290 ? -16.097 12.475 35.768 1.00 97.38 290 GLU A N 1
ATOM 2345 C CA . GLU A 1 290 ? -17.064 11.388 35.963 1.00 97.38 290 GLU A CA 1
ATOM 2346 C C . GLU A 1 290 ? -16.701 10.175 35.103 1.00 97.38 290 GLU A C 1
ATOM 2348 O O . GLU A 1 290 ? -16.181 10.342 33.998 1.00 97.38 290 GLU A O 1
ATOM 2353 N N . TYR A 1 291 ? -16.997 8.966 35.578 1.00 97.62 291 TYR A N 1
ATOM 2354 C CA . TYR A 1 291 ? -16.731 7.731 34.838 1.00 97.62 291 TYR A CA 1
ATOM 2355 C C . TYR A 1 291 ? -17.983 7.195 34.146 1.00 97.62 291 TYR A C 1
ATOM 2357 O O . TYR A 1 291 ? -19.069 7.202 34.717 1.00 97.62 291 TYR A O 1
ATOM 2365 N N . TYR A 1 292 ? -17.796 6.691 32.930 1.00 98.12 292 TYR A N 1
ATOM 2366 C CA . TYR A 1 292 ? -18.818 6.064 32.094 1.00 98.12 292 TYR A CA 1
ATOM 2367 C C . TYR A 1 292 ? -18.254 4.770 31.515 1.00 98.12 292 TYR A C 1
ATOM 2369 O O . TYR A 1 292 ? -17.043 4.670 31.300 1.00 98.12 292 TYR A O 1
ATOM 2377 N N . TYR A 1 293 ? -19.122 3.807 31.219 1.00 98.00 293 TYR A N 1
ATOM 2378 C CA . TYR A 1 293 ? -18.749 2.608 30.473 1.00 98.00 293 TYR A CA 1
ATOM 2379 C C . TYR A 1 293 ? -19.560 2.523 29.184 1.00 98.00 293 TYR A C 1
ATOM 2381 O O . TYR A 1 293 ? -20.779 2.703 29.215 1.00 98.00 293 TYR A O 1
ATOM 2389 N N . PHE A 1 294 ? -18.887 2.250 28.067 1.00 97.81 294 PHE A N 1
ATOM 2390 C CA . PHE A 1 294 ? -19.511 2.108 26.753 1.00 97.81 294 PHE A CA 1
ATOM 2391 C C . PHE A 1 294 ? -19.571 0.637 26.354 1.00 97.81 294 PHE A C 1
ATOM 2393 O O . PHE A 1 294 ? -18.584 -0.086 26.471 1.00 97.81 294 PHE A O 1
ATOM 2400 N N . ASN A 1 295 ? -20.728 0.188 25.875 1.00 95.00 295 ASN A N 1
ATOM 2401 C CA . ASN A 1 295 ? -20.938 -1.194 25.453 1.00 95.00 295 ASN A CA 1
ATOM 2402 C C . ASN A 1 295 ? -20.300 -1.494 24.081 1.00 95.00 295 ASN A C 1
ATOM 2404 O O . ASN A 1 295 ? -19.636 -0.646 23.481 1.00 95.00 295 ASN A O 1
ATOM 2408 N N . LYS A 1 296 ? -20.522 -2.710 23.566 1.00 94.88 296 LYS A N 1
ATOM 2409 C CA . LYS A 1 296 ? -20.021 -3.158 22.256 1.00 94.88 296 LYS A CA 1
ATOM 2410 C C . LYS A 1 296 ? -20.636 -2.427 21.065 1.00 94.88 296 LYS A C 1
ATOM 2412 O O . LYS A 1 296 ? -20.086 -2.467 19.969 1.00 94.88 296 LYS A O 1
ATOM 2417 N N . GLU A 1 297 ? -21.766 -1.763 21.234 1.00 93.06 297 GLU A N 1
ATOM 2418 C CA . GLU A 1 297 ? -22.347 -0.881 20.225 1.00 93.06 297 GLU A CA 1
ATOM 2419 C C . GLU A 1 297 ? -21.806 0.556 20.332 1.00 93.06 297 GLU A C 1
ATOM 2421 O O . GLU A 1 297 ? -21.978 1.337 19.402 1.00 93.06 297 GLU A O 1
ATOM 2426 N N . GLY A 1 298 ? -21.092 0.878 21.416 1.00 95.81 298 GLY A N 1
ATOM 2427 C CA . GLY A 1 298 ? -20.533 2.197 21.715 1.00 95.81 298 GLY A CA 1
ATOM 2428 C C . GLY A 1 298 ? -21.466 3.120 22.497 1.00 95.81 298 GLY A C 1
ATOM 2429 O O . GLY A 1 298 ? -21.189 4.310 22.627 1.00 95.81 298 GLY A O 1
ATOM 2430 N N . TYR A 1 299 ? -22.568 2.591 23.033 1.00 97.62 299 TYR A N 1
ATOM 2431 C CA . TYR A 1 299 ? -23.493 3.349 23.869 1.00 97.62 299 TYR A CA 1
ATOM 2432 C C . TYR A 1 299 ? -23.095 3.277 25.339 1.00 97.62 299 TYR A C 1
ATOM 2434 O O . TYR A 1 299 ? -22.736 2.213 25.844 1.00 97.62 299 TYR A O 1
ATOM 2442 N N . ALA A 1 300 ? -23.190 4.412 26.029 1.00 98.00 300 ALA A N 1
ATOM 2443 C CA . ALA A 1 300 ? -23.040 4.484 27.470 1.00 98.00 300 ALA A CA 1
ATOM 2444 C C . ALA A 1 300 ? -24.122 3.624 28.140 1.00 98.00 300 ALA A C 1
ATOM 2446 O O . ALA A 1 300 ? -25.295 3.676 27.752 1.00 98.00 300 ALA A O 1
ATOM 2447 N N . LEU A 1 301 ? -23.714 2.823 29.122 1.00 97.75 301 LEU A N 1
ATOM 2448 C CA . LEU A 1 301 ? -24.643 2.046 29.936 1.00 97.75 301 LEU A CA 1
ATOM 2449 C C . LEU A 1 301 ? -25.527 2.977 30.774 1.00 97.75 301 LEU A C 1
ATOM 2451 O O . LEU A 1 301 ? -25.059 3.995 31.284 1.00 97.75 301 LEU A O 1
ATOM 2455 N N . ASP A 1 302 ? -26.801 2.615 30.908 1.00 96.25 302 ASP A N 1
ATOM 2456 C CA . ASP A 1 302 ? -27.853 3.491 31.430 1.00 96.25 302 ASP A CA 1
ATOM 2457 C C . ASP A 1 302 ? -28.780 2.715 32.375 1.00 96.25 302 ASP A C 1
ATOM 2459 O O . ASP A 1 302 ? -29.696 2.011 31.937 1.00 96.25 302 ASP A O 1
ATOM 2463 N N . GLY A 1 303 ? -28.534 2.837 33.683 1.00 95.44 303 GLY A N 1
ATOM 2464 C CA . GLY A 1 303 ? -29.332 2.177 34.718 1.00 95.44 303 GLY A CA 1
ATOM 2465 C C . GLY A 1 303 ? -29.059 0.679 34.840 1.00 95.44 303 GLY A C 1
ATOM 2466 O O . GLY A 1 303 ? -29.997 -0.111 34.956 1.00 95.44 303 GLY A O 1
ATOM 2467 N N . GLU A 1 304 ? -27.792 0.272 34.778 1.00 96.62 304 GLU A N 1
ATOM 2468 C CA . GLU A 1 304 ? -27.403 -1.138 34.804 1.00 96.62 304 GLU A CA 1
ATOM 2469 C C . GLU A 1 304 ? -26.045 -1.383 35.476 1.00 96.62 304 GLU A C 1
ATOM 2471 O O . GLU A 1 304 ? -25.219 -0.483 35.652 1.00 96.62 304 GLU A O 1
ATOM 2476 N N . TRP A 1 305 ? -25.835 -2.641 35.864 1.00 97.50 305 TRP A N 1
ATOM 2477 C CA . TRP A 1 305 ? -24.594 -3.138 36.445 1.00 97.50 305 TRP A CA 1
ATOM 2478 C C . TRP A 1 305 ? -23.617 -3.599 35.362 1.00 97.50 305 TRP A C 1
ATOM 2480 O O . TRP A 1 305 ? -24.011 -4.276 34.415 1.00 97.50 305 TRP A O 1
ATOM 2490 N N . ILE A 1 306 ? -22.326 -3.338 35.563 1.00 97.50 306 ILE A N 1
ATOM 2491 C CA . ILE A 1 306 ? -21.239 -3.882 34.746 1.00 97.50 306 ILE A CA 1
ATOM 2492 C C . ILE A 1 306 ? -20.180 -4.529 35.630 1.00 97.50 306 ILE A C 1
ATOM 2494 O O . ILE A 1 306 ? -19.720 -3.941 36.612 1.00 97.50 306 ILE A O 1
ATOM 2498 N N . GLN A 1 307 ? -19.752 -5.733 35.259 1.00 96.94 307 GLN A N 1
ATOM 2499 C CA . GLN A 1 307 ? -18.521 -6.297 35.788 1.00 96.94 307 GLN A CA 1
ATOM 2500 C C . GLN A 1 307 ? -17.363 -5.778 34.944 1.00 96.94 307 GLN A C 1
ATOM 2502 O O . GLN A 1 307 ? -17.277 -6.066 33.750 1.00 96.94 307 GLN A O 1
ATOM 2507 N N . SER A 1 308 ? -16.468 -5.008 35.557 1.00 92.44 308 SER A N 1
ATOM 2508 C CA . SER A 1 308 ? -15.333 -4.441 34.839 1.00 92.44 308 SER A CA 1
ATOM 2509 C C . SER A 1 308 ? -14.476 -5.560 34.227 1.00 92.44 308 SER A C 1
ATOM 2511 O O . SER A 1 308 ? -14.044 -6.463 34.957 1.00 92.44 308 SER A O 1
ATOM 2513 N N . PRO A 1 309 ? -14.171 -5.510 32.914 1.00 88.06 309 PRO A N 1
ATOM 2514 C CA . PRO A 1 309 ? -13.386 -6.549 32.250 1.00 88.06 309 PRO A CA 1
ATOM 2515 C C . PRO A 1 309 ? -11.999 -6.737 32.871 1.00 88.06 309 PRO A C 1
ATOM 2517 O O . PRO A 1 309 ? -11.480 -7.856 32.869 1.00 88.06 309 PRO A O 1
ATOM 2520 N N . THR A 1 310 ? -11.432 -5.658 33.421 1.00 87.56 310 THR A N 1
ATOM 2521 C CA . THR A 1 310 ? -10.082 -5.600 33.991 1.00 87.56 310 THR A CA 1
ATOM 2522 C C . THR A 1 310 ? -10.055 -5.993 35.464 1.00 87.56 310 THR A C 1
ATOM 2524 O O . THR A 1 310 ? -9.327 -6.909 35.830 1.00 87.56 310 THR A O 1
ATOM 2527 N N . SER A 1 311 ? -10.853 -5.341 36.316 1.00 91.12 311 SER A N 1
ATOM 2528 C CA . SER A 1 311 ? -10.803 -5.565 37.770 1.00 91.12 311 SER A CA 1
ATOM 2529 C C . SER A 1 311 ? -11.683 -6.717 38.251 1.00 91.12 311 SER A C 1
ATOM 2531 O O . SER A 1 311 ? -11.552 -7.131 39.398 1.00 91.12 311 SER A O 1
ATOM 2533 N N . LYS A 1 312 ? -12.602 -7.213 37.409 1.00 94.12 312 LYS A N 1
ATOM 2534 C CA . LYS A 1 312 ? -13.644 -8.197 37.763 1.00 94.12 312 LYS A CA 1
ATOM 2535 C C . LYS A 1 312 ? -14.591 -7.755 38.888 1.00 94.12 312 LYS A C 1
ATOM 2537 O O . LYS A 1 312 ? -15.429 -8.542 39.324 1.00 94.12 312 LYS A O 1
ATOM 2542 N N . LYS A 1 313 ? -14.510 -6.494 39.318 1.00 96.19 313 LYS A N 1
ATOM 2543 C CA . LYS A 1 313 ? -15.430 -5.871 40.274 1.00 96.19 313 LYS A CA 1
ATOM 2544 C C . LYS A 1 313 ? -16.697 -5.382 39.570 1.00 96.19 313 LYS A C 1
ATOM 2546 O O . LYS A 1 313 ? -16.651 -5.023 38.392 1.00 96.19 313 LYS A O 1
ATOM 2551 N N . TRP A 1 314 ? -17.803 -5.349 40.303 1.00 98.06 314 TRP A N 1
ATOM 2552 C CA . TRP A 1 314 ? -19.087 -4.831 39.829 1.00 98.06 314 TRP A CA 1
ATOM 2553 C C . TRP A 1 314 ? -19.222 -3.336 40.099 1.00 98.06 314 TRP A C 1
ATOM 2555 O O . TRP A 1 314 ? -18.818 -2.871 41.158 1.00 98.06 314 TRP A O 1
ATOM 2565 N N . TYR A 1 315 ? -19.808 -2.606 39.156 1.00 98.31 315 TYR A N 1
ATOM 2566 C CA . TYR A 1 315 ? -20.076 -1.169 39.228 1.00 98.31 315 TYR A CA 1
ATOM 2567 C C . TYR A 1 315 ? -21.476 -0.893 38.690 1.00 98.31 315 TYR A C 1
ATOM 2569 O O . TYR A 1 315 ? -21.962 -1.642 37.842 1.00 98.31 315 TYR A O 1
ATOM 2577 N N . TYR A 1 316 ? -22.103 0.190 39.140 1.00 98.25 316 TYR A N 1
ATOM 2578 C CA . TYR A 1 316 ? -23.430 0.588 38.677 1.00 98.25 316 TYR A CA 1
ATOM 2579 C C . TYR A 1 316 ? -23.384 1.933 37.951 1.00 98.25 316 TYR A C 1
ATOM 2581 O O . TYR A 1 316 ? -22.821 2.899 38.475 1.00 98.25 316 TYR A O 1
ATOM 2589 N N . LEU A 1 317 ? -23.986 1.989 36.760 1.00 98.06 317 LEU A N 1
ATOM 2590 C CA . LEU A 1 317 ? -24.146 3.212 35.978 1.00 98.06 317 LEU A CA 1
ATOM 2591 C C . LEU A 1 317 ? -25.558 3.752 36.196 1.00 98.06 317 LEU A C 1
ATOM 2593 O O . LEU A 1 317 ? -26.547 3.076 35.916 1.00 98.06 317 LEU A O 1
ATOM 2597 N N . GLU A 1 318 ? -25.645 4.970 36.721 1.00 96.56 318 GLU A N 1
ATOM 2598 C CA . GLU A 1 318 ? -26.897 5.634 37.059 1.00 96.56 318 GLU A CA 1
ATOM 2599 C C . GLU A 1 318 ? -27.783 5.815 35.828 1.00 96.56 318 GLU A C 1
ATOM 2601 O O . GLU A 1 318 ? -27.320 6.144 34.734 1.00 96.56 318 GLU A O 1
ATOM 2606 N N . LYS A 1 319 ? -29.084 5.617 36.034 1.00 94.38 319 LYS A N 1
ATOM 2607 C CA . LYS A 1 319 ? -30.084 5.839 35.001 1.00 94.38 319 LYS A CA 1
ATOM 2608 C C . LYS A 1 319 ? -30.159 7.322 34.623 1.00 94.38 319 LYS A C 1
ATOM 2610 O O . LYS A 1 319 ? -30.013 8.190 35.477 1.00 94.38 319 LYS A O 1
ATOM 2615 N N . ASP A 1 320 ? -30.411 7.606 33.353 1.00 90.69 320 ASP A N 1
ATOM 2616 C CA . ASP A 1 320 ? -30.526 8.923 32.720 1.00 90.69 320 ASP A CA 1
ATOM 2617 C C . ASP A 1 320 ? -29.203 9.709 32.636 1.00 90.69 320 ASP A C 1
ATOM 2619 O O . ASP A 1 320 ? -28.935 10.352 31.618 1.00 90.69 320 ASP A O 1
ATOM 2623 N N . THR A 1 321 ? -28.343 9.649 33.659 1.00 94.69 321 THR A N 1
ATOM 2624 C CA . THR A 1 321 ? -27.042 10.339 33.660 1.00 94.69 321 THR A CA 1
ATOM 2625 C C . THR A 1 321 ? -25.902 9.480 33.115 1.00 94.69 321 THR A C 1
ATOM 2627 O O . THR A 1 321 ? -24.891 10.041 32.697 1.00 94.69 321 THR A O 1
ATOM 2630 N N . CYS A 1 322 ? -26.054 8.149 33.103 1.00 97.25 322 CYS A N 1
ATOM 2631 C CA . CYS A 1 322 ? -25.044 7.152 32.713 1.00 97.25 322 CYS A CA 1
ATOM 2632 C C . CYS A 1 322 ? -23.764 7.157 33.574 1.00 97.25 322 CYS A C 1
ATOM 2634 O O . CYS A 1 322 ? -22.788 6.477 33.247 1.00 97.25 322 CYS A O 1
ATOM 2636 N N . LYS A 1 323 ? -23.725 7.946 34.653 1.00 97.88 323 LYS A N 1
ATOM 2637 C CA . LYS A 1 323 ? -22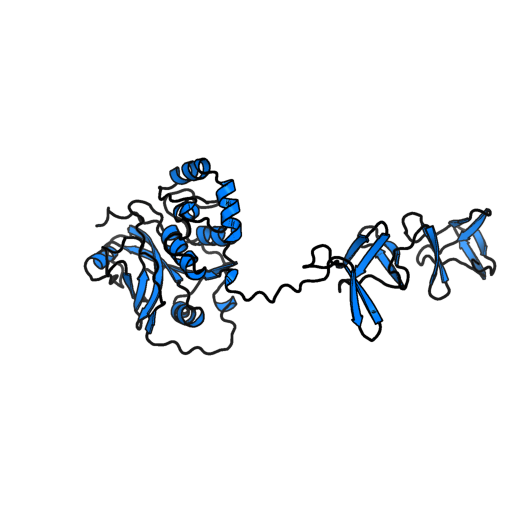.532 8.108 35.488 1.00 97.88 323 LYS A CA 1
ATOM 2638 C C . LYS A 1 323 ? -22.328 6.896 36.380 1.00 97.88 323 LYS A C 1
ATOM 2640 O O . LYS A 1 323 ? -23.271 6.404 36.990 1.00 97.88 323 LYS A O 1
ATOM 2645 N N . MET A 1 324 ? -21.084 6.467 36.537 1.00 98.25 324 MET A N 1
ATOM 2646 C CA . MET A 1 324 ? -20.728 5.486 37.553 1.00 98.25 324 MET A CA 1
ATOM 2647 C C . MET A 1 324 ? -20.952 6.079 38.944 1.00 98.25 324 MET A C 1
ATOM 2649 O O . MET A 1 324 ? -20.343 7.087 39.306 1.00 98.25 324 MET A O 1
ATOM 2653 N N . LEU A 1 325 ? -21.801 5.432 39.736 1.00 98.06 325 LEU A N 1
ATOM 2654 C CA . LEU A 1 325 ? -22.028 5.832 41.117 1.00 98.06 325 LEU A CA 1
ATOM 2655 C C . LEU A 1 325 ? -20.880 5.370 42.019 1.00 98.06 325 LEU A C 1
ATOM 2657 O O . LEU A 1 325 ? -20.243 4.344 41.785 1.00 98.06 325 LEU A O 1
ATOM 2661 N N . SER A 1 326 ? -20.621 6.133 43.077 1.00 97.88 326 SER A N 1
ATOM 2662 C CA . SER A 1 326 ? -19.644 5.771 44.100 1.00 97.88 326 SER A CA 1
ATOM 2663 C C . SER A 1 326 ? -20.066 6.279 45.469 1.00 97.88 326 SER A C 1
ATOM 2665 O O . SER A 1 326 ? -20.808 7.252 45.600 1.00 97.88 326 SER A O 1
ATOM 2667 N N . ASN A 1 327 ? -19.602 5.586 46.508 1.00 96.62 327 ASN A N 1
ATOM 2668 C CA . ASN A 1 327 ? -19.831 5.929 47.905 1.00 96.62 327 ASN A CA 1
ATOM 2669 C C . ASN A 1 327 ? -21.309 6.172 48.289 1.00 96.62 327 ASN A C 1
ATOM 2671 O O . ASN A 1 327 ? -21.589 6.946 49.204 1.00 96.62 327 ASN A O 1
ATOM 2675 N N . CYS A 1 328 ? -22.253 5.488 47.641 1.00 96.62 328 CYS A N 1
ATOM 2676 C CA . CYS A 1 328 ? -23.680 5.584 47.948 1.00 96.62 328 CYS A CA 1
ATOM 2677 C C . CYS A 1 328 ? -24.361 4.215 48.125 1.00 96.62 328 CYS A C 1
ATOM 2679 O O . CYS A 1 328 ? -23.759 3.151 47.932 1.00 96.62 328 CYS A O 1
ATOM 2681 N N . TRP A 1 329 ? -25.619 4.252 48.553 1.00 96.00 329 TRP A N 1
ATOM 2682 C CA . TRP A 1 329 ? -26.539 3.123 48.475 1.00 96.00 329 TRP A CA 1
ATOM 2683 C C . TRP A 1 329 ? -27.378 3.238 47.208 1.00 96.00 329 TRP A C 1
ATOM 2685 O O . TRP A 1 329 ? -27.766 4.342 46.828 1.00 96.00 329 TRP A O 1
ATOM 2695 N N . ILE A 1 330 ? -27.700 2.104 46.594 1.00 95.56 330 ILE A N 1
ATOM 2696 C CA . ILE A 1 330 ? -28.627 2.039 45.464 1.00 95.56 330 ILE A CA 1
ATOM 2697 C C . ILE A 1 330 ? -29.711 0.995 45.732 1.00 95.56 330 ILE A C 1
ATOM 2699 O O . ILE A 1 330 ? -29.434 -0.049 46.325 1.00 95.56 330 ILE A O 1
ATOM 2703 N N . LYS A 1 331 ? -30.939 1.266 45.282 1.00 94.50 331 LYS A N 1
ATOM 2704 C CA . LYS A 1 331 ? -32.036 0.291 45.280 1.00 94.50 331 LYS A CA 1
ATOM 2705 C C . LYS A 1 331 ? -32.279 -0.144 43.839 1.00 94.50 331 LYS A C 1
ATOM 2707 O O . LYS A 1 331 ? -32.824 0.629 43.056 1.00 94.50 331 LYS A O 1
ATOM 2712 N N . ASP A 1 332 ? -31.887 -1.366 43.496 1.00 94.00 332 ASP A N 1
ATOM 2713 C CA . ASP A 1 332 ? -32.142 -1.963 42.182 1.00 94.00 332 ASP A CA 1
ATOM 2714 C C . ASP A 1 332 ? -33.063 -3.176 42.334 1.00 94.00 332 ASP A C 1
ATOM 2716 O O . ASP A 1 332 ? -32.859 -4.028 43.199 1.00 94.00 332 ASP A O 1
ATOM 2720 N N . LYS A 1 333 ? -34.133 -3.224 41.531 1.00 91.81 333 LYS A N 1
ATOM 2721 C CA . LYS A 1 333 ? -35.153 -4.296 41.545 1.00 91.81 333 LYS A CA 1
ATOM 2722 C C . LYS A 1 333 ? -35.640 -4.687 42.954 1.00 91.81 333 LYS A C 1
ATOM 2724 O O . LYS A 1 333 ? -35.871 -5.857 43.247 1.00 91.81 333 LYS A O 1
ATOM 2729 N N . GLY A 1 334 ? -35.803 -3.695 43.832 1.00 91.56 334 GLY A N 1
ATOM 2730 C CA . GLY A 1 334 ? -36.292 -3.880 45.204 1.00 91.56 334 GLY A CA 1
ATOM 2731 C C . GLY A 1 334 ? -35.241 -4.338 46.220 1.00 91.56 334 GLY A C 1
ATOM 2732 O O . GLY A 1 334 ? -35.574 -4.479 47.392 1.00 91.56 334 GLY A O 1
ATOM 2733 N N . LYS A 1 335 ? -33.984 -4.525 45.810 1.00 93.94 335 LYS A N 1
ATOM 2734 C CA . LYS A 1 335 ? -32.864 -4.897 46.677 1.00 93.94 335 LYS A CA 1
ATOM 2735 C C . LYS A 1 335 ? -31.906 -3.723 46.856 1.00 93.94 335 LYS A C 1
ATOM 2737 O O . LYS A 1 335 ? -31.705 -2.938 45.933 1.00 93.94 335 LYS A O 1
ATOM 2742 N N . TRP A 1 336 ? -31.328 -3.603 48.047 1.00 95.75 336 TRP A N 1
ATOM 2743 C CA . TRP A 1 336 ? -30.351 -2.563 48.366 1.00 95.75 336 TRP A CA 1
ATOM 2744 C C . TRP A 1 336 ? -28.927 -3.057 48.133 1.00 95.75 336 TRP A C 1
ATOM 2746 O O . TRP A 1 336 ? -28.610 -4.183 48.495 1.00 95.75 336 TRP A O 1
ATOM 2756 N N . TYR A 1 337 ? -28.073 -2.204 47.579 1.00 97.44 337 TYR A N 1
ATOM 2757 C CA . TYR A 1 337 ? -26.657 -2.476 47.334 1.00 97.44 337 TYR A CA 1
ATOM 2758 C C . TYR A 1 337 ? -25.823 -1.285 47.797 1.00 97.44 337 TYR A C 1
ATOM 2760 O O . TYR A 1 337 ? -26.268 -0.136 47.717 1.00 97.44 337 TYR A O 1
ATOM 2768 N N . ARG A 1 338 ? -24.599 -1.547 48.257 1.00 97.44 338 ARG A N 1
ATOM 2769 C CA . ARG A 1 338 ? -23.660 -0.521 48.722 1.00 97.44 338 ARG A CA 1
ATOM 2770 C C . ARG A 1 338 ? -22.489 -0.411 47.747 1.00 97.44 338 ARG A C 1
ATOM 2772 O O . ARG A 1 338 ? -21.891 -1.423 47.405 1.00 97.44 338 ARG A O 1
ATOM 2779 N N . LEU A 1 339 ? -22.140 0.808 47.335 1.00 98.06 339 LEU A N 1
ATOM 2780 C CA . LEU A 1 339 ? -20.965 1.081 46.498 1.00 98.06 339 LEU A CA 1
ATOM 2781 C C . LEU A 1 339 ? -19.826 1.703 47.311 1.00 98.06 339 LEU A C 1
ATOM 2783 O O . LEU A 1 339 ? -20.025 2.676 48.039 1.00 98.06 339 LEU A O 1
ATOM 2787 N N . GLU A 1 340 ? -18.614 1.186 47.174 1.00 97.62 340 GLU A N 1
ATOM 2788 C CA . GLU A 1 340 ? -17.410 1.717 47.807 1.00 97.62 340 GLU A CA 1
ATOM 2789 C C . GLU A 1 340 ? -16.997 3.084 47.229 1.00 97.62 340 GLU A C 1
ATOM 2791 O O . GLU A 1 340 ? -17.576 3.594 46.265 1.00 97.62 340 GLU A O 1
ATOM 2796 N N . LYS A 1 341 ? -15.975 3.712 47.826 1.00 96.19 341 LYS A N 1
ATOM 2797 C CA . LYS A 1 341 ? -15.432 4.998 47.347 1.00 96.19 341 LYS A CA 1
ATOM 2798 C C . LYS A 1 341 ? -14.873 4.922 45.928 1.00 96.19 341 LYS A C 1
ATOM 2800 O O . LYS A 1 341 ? -14.900 5.923 45.225 1.00 96.19 341 LYS A O 1
ATOM 2805 N N . ASP A 1 342 ? -14.374 3.758 45.523 1.00 95.69 342 ASP A N 1
ATOM 2806 C CA . ASP A 1 342 ? -13.898 3.507 44.160 1.00 95.69 342 ASP A CA 1
ATOM 2807 C C . ASP A 1 342 ? -15.042 3.166 43.182 1.00 95.69 342 ASP A C 1
ATOM 2809 O O . ASP A 1 342 ? -14.784 2.937 42.005 1.00 95.69 342 ASP A O 1
ATOM 2813 N N . GLY A 1 343 ? -16.294 3.139 43.657 1.00 97.19 343 GLY A N 1
ATOM 2814 C CA . GLY A 1 343 ? -17.485 2.788 42.882 1.00 97.19 343 GLY A CA 1
ATOM 2815 C C . GLY A 1 343 ? -17.797 1.297 42.834 1.00 97.19 343 GLY A C 1
ATOM 2816 O O . GLY A 1 343 ? -18.852 0.924 42.325 1.00 97.19 343 GLY A O 1
ATOM 2817 N N . SER A 1 344 ? -16.918 0.439 43.355 1.00 97.81 344 SER A N 1
ATOM 2818 C CA . SER A 1 344 ? -17.150 -0.999 43.293 1.00 97.81 344 SER A CA 1
ATOM 2819 C C . SER A 1 344 ? -18.226 -1.469 44.270 1.00 97.81 344 SER A C 1
ATOM 2821 O O . SER A 1 344 ? -18.437 -0.877 45.327 1.00 97.81 344 SER A O 1
ATOM 2823 N N . MET A 1 345 ? -18.951 -2.521 43.898 1.00 98.31 345 MET A N 1
ATOM 2824 C CA . MET A 1 345 ? -19.979 -3.137 44.730 1.00 98.31 345 MET A CA 1
ATOM 2825 C C . MET A 1 345 ? -19.345 -3.754 45.974 1.00 98.31 345 MET A C 1
ATOM 2827 O O . MET A 1 345 ? -18.490 -4.633 45.869 1.00 98.31 345 MET A O 1
ATOM 2831 N N . LEU A 1 346 ? -19.806 -3.319 47.141 1.00 97.94 346 LEU A N 1
ATOM 2832 C CA . LEU A 1 346 ? -19.408 -3.879 48.420 1.00 97.94 346 LEU A CA 1
ATOM 2833 C C . LEU A 1 346 ? -20.177 -5.176 48.695 1.00 97.94 346 LEU A C 1
ATOM 2835 O O . LEU A 1 346 ? -21.398 -5.233 48.552 1.00 97.94 346 LEU A O 1
ATOM 2839 N N . THR A 1 347 ? -19.459 -6.179 49.185 1.00 97.44 347 THR A N 1
ATOM 2840 C CA . THR A 1 347 ? -20.003 -7.426 49.733 1.00 97.44 347 THR A CA 1
ATOM 2841 C C . THR A 1 347 ? -19.574 -7.580 51.193 1.00 97.44 347 THR A C 1
ATOM 2843 O O . THR A 1 347 ? -18.526 -7.073 51.591 1.00 97.44 347 THR A O 1
ATOM 2846 N N . GLY A 1 348 ? -20.338 -8.316 51.997 1.00 96.12 348 GLY A N 1
ATOM 2847 C CA . GLY A 1 348 ? -20.034 -8.562 53.405 1.00 96.12 348 GLY A CA 1
ATOM 2848 C C . GLY A 1 348 ? -20.487 -7.436 54.336 1.00 96.12 348 GLY A C 1
ATOM 2849 O O . GLY A 1 348 ? -21.513 -6.796 54.117 1.00 96.12 348 GLY A O 1
ATOM 2850 N N . TRP A 1 349 ? -19.757 -7.227 55.431 1.00 95.25 349 TRP A N 1
ATOM 2851 C CA . TRP A 1 349 ? -20.153 -6.290 56.484 1.00 95.25 349 TRP A CA 1
ATOM 2852 C C . TRP A 1 349 ? -19.923 -4.824 56.098 1.00 95.25 349 TRP A C 1
ATOM 2854 O O . TRP A 1 349 ? -18.842 -4.442 55.656 1.00 95.25 349 TRP A O 1
ATOM 2864 N N . PHE A 1 350 ? -20.917 -3.981 56.371 1.00 95.25 350 PHE A N 1
ATOM 2865 C CA . PHE A 1 350 ? -20.824 -2.527 56.274 1.00 95.25 350 PHE A CA 1
ATOM 2866 C C . PHE A 1 350 ? -21.338 -1.880 57.557 1.00 95.25 350 PHE A C 1
ATOM 2868 O O . PHE A 1 350 ? -22.418 -2.229 58.034 1.00 95.25 350 PHE A O 1
ATOM 2875 N N . GLN A 1 351 ? -20.597 -0.909 58.088 1.00 93.94 351 GLN A N 1
ATOM 2876 C CA . GLN A 1 351 ? -21.044 -0.070 59.196 1.00 93.94 351 GLN A CA 1
ATOM 2877 C C . GLN A 1 351 ? -21.243 1.362 58.701 1.00 93.94 351 GLN A C 1
ATOM 2879 O O . GLN A 1 351 ? -20.344 1.935 58.083 1.00 93.94 351 GLN A O 1
ATOM 2884 N N . ASP A 1 352 ? -22.412 1.941 58.965 1.00 90.44 352 ASP A N 1
ATOM 2885 C CA . ASP A 1 352 ? -22.663 3.347 58.655 1.00 90.44 352 ASP A CA 1
ATOM 2886 C C . ASP A 1 352 ? -22.114 4.298 59.735 1.00 90.44 352 ASP A C 1
ATOM 2888 O O . ASP A 1 352 ? -21.605 3.890 60.781 1.00 90.44 352 ASP A O 1
ATOM 2892 N N . SER A 1 353 ? -22.225 5.604 59.484 1.00 90.38 353 SER A N 1
ATOM 2893 C CA . SER A 1 353 ? -21.765 6.649 60.406 1.00 90.38 353 SER A CA 1
ATOM 2894 C C . SER A 1 353 ? -22.515 6.679 61.742 1.00 90.38 353 SER A C 1
ATOM 2896 O O . SER A 1 353 ? -22.015 7.262 62.699 1.00 90.38 353 SER A O 1
ATOM 2898 N N . ASN A 1 354 ? -23.692 6.052 61.824 1.00 90.62 354 ASN A N 1
ATOM 2899 C CA . ASN A 1 354 ? -24.508 5.955 63.034 1.00 90.62 354 ASN A CA 1
ATOM 2900 C C . ASN A 1 354 ? -24.237 4.651 63.801 1.00 90.62 354 ASN A C 1
ATOM 2902 O O . ASN A 1 354 ? -24.998 4.284 64.693 1.00 90.62 354 ASN A O 1
ATOM 2906 N N . SER A 1 355 ? -23.144 3.953 63.473 1.00 92.12 355 SER A N 1
ATOM 2907 C CA . SER A 1 355 ? -22.752 2.667 64.056 1.00 92.12 355 SER A CA 1
ATOM 2908 C C . SER A 1 355 ? -23.720 1.510 63.774 1.00 92.12 355 SER A C 1
ATOM 2910 O O . SER A 1 355 ? -23.613 0.469 64.429 1.00 92.12 355 SER A O 1
ATOM 2912 N N . LYS A 1 356 ? -24.624 1.640 62.794 1.00 90.56 356 LYS A N 1
ATOM 2913 C CA . LYS A 1 356 ? -25.526 0.556 62.388 1.00 90.56 356 LYS A CA 1
ATOM 2914 C C . LYS A 1 356 ? -24.828 -0.365 61.389 1.00 90.56 356 LYS A C 1
ATOM 2916 O O . LYS A 1 356 ? -24.160 0.095 60.463 1.00 90.56 356 LYS A O 1
ATOM 2921 N N . TRP A 1 357 ? -24.986 -1.670 61.601 1.00 91.19 357 TRP A N 1
ATOM 2922 C CA . TRP A 1 357 ? -24.387 -2.717 60.777 1.00 91.19 357 TRP A CA 1
ATOM 2923 C C . TRP A 1 357 ? -25.373 -3.272 59.755 1.00 91.19 357 TRP A C 1
ATOM 2925 O O . TRP A 1 357 ? -26.542 -3.508 60.058 1.00 91.19 357 TRP A O 1
ATOM 2935 N N . TYR A 1 358 ? -24.852 -3.537 58.565 1.00 92.88 358 TYR A N 1
ATOM 2936 C CA . TYR A 1 358 ? -25.541 -4.149 57.440 1.00 92.88 358 TYR A CA 1
ATOM 2937 C C . TYR A 1 358 ? -24.670 -5.277 56.894 1.00 92.88 358 TYR A C 1
ATOM 2939 O O . TYR A 1 358 ? -23.441 -5.216 56.985 1.00 92.88 358 TYR A O 1
ATOM 2947 N N . TYR A 1 359 ? -25.303 -6.292 56.313 1.00 94.44 359 TYR A N 1
ATOM 2948 C CA . TYR A 1 359 ? -24.599 -7.381 55.650 1.00 94.44 359 TYR A CA 1
ATOM 2949 C C . TYR A 1 359 ? -25.088 -7.530 54.212 1.00 94.44 359 TYR A C 1
ATOM 2951 O O . TYR A 1 359 ? -26.287 -7.686 53.965 1.00 94.44 359 TYR A O 1
ATOM 2959 N N . LEU A 1 360 ? -24.144 -7.430 53.282 1.00 96.12 360 LEU A N 1
ATOM 2960 C CA . LEU A 1 360 ? -24.325 -7.561 51.847 1.00 96.12 360 LEU A CA 1
ATOM 2961 C C . LEU A 1 360 ? -23.940 -8.988 51.449 1.00 96.12 360 LEU A C 1
ATOM 2963 O O . LEU A 1 360 ? -22.887 -9.484 51.850 1.00 96.12 360 LEU A O 1
ATOM 2967 N N . ASP A 1 361 ? -24.785 -9.642 50.666 1.00 95.50 361 ASP A N 1
ATOM 2968 C CA . ASP A 1 361 ? -24.552 -10.991 50.167 1.00 95.50 361 ASP A CA 1
ATOM 2969 C C . ASP A 1 361 ? -23.202 -11.105 49.442 1.00 95.50 361 ASP A C 1
ATOM 2971 O O . ASP A 1 361 ? -22.828 -10.214 48.679 1.00 95.50 361 ASP A O 1
ATOM 2975 N N . LEU A 1 362 ? -22.457 -12.185 49.696 1.00 94.38 362 LEU A N 1
ATOM 2976 C CA . LEU A 1 362 ? -21.093 -12.337 49.178 1.00 94.38 362 LEU A CA 1
ATOM 2977 C C . LEU A 1 362 ? -21.037 -12.621 47.673 1.00 94.38 362 LEU A C 1
ATOM 2979 O O . LEU A 1 362 ? -20.057 -12.247 47.034 1.00 94.38 362 LEU A O 1
ATOM 2983 N N . ASP A 1 363 ? -22.081 -13.227 47.107 1.00 90.62 363 ASP A N 1
ATOM 2984 C CA . ASP A 1 363 ? -22.121 -13.590 45.689 1.00 90.62 363 ASP A CA 1
ATOM 2985 C C . ASP A 1 363 ? -22.902 -12.559 44.868 1.00 90.62 363 ASP A C 1
ATOM 2987 O O . ASP A 1 363 ? -22.516 -12.189 43.760 1.00 90.62 363 ASP A O 1
ATOM 2991 N N . GLN A 1 364 ? -24.032 -12.105 45.408 1.00 94.00 364 GLN A N 1
ATOM 2992 C CA . GLN A 1 364 ? -25.006 -11.271 44.713 1.00 94.00 364 GLN A CA 1
ATOM 2993 C C . GLN A 1 364 ? -24.967 -9.803 45.153 1.00 94.00 364 GLN A C 1
ATOM 2995 O O . GLN A 1 364 ? -25.584 -8.977 44.489 1.00 94.00 364 GLN A O 1
ATOM 3000 N N . GLY A 1 365 ? -24.307 -9.461 46.265 1.00 95.25 365 GLY A N 1
ATOM 3001 C CA . GLY A 1 365 ? -24.111 -8.082 46.736 1.00 95.25 365 GLY A CA 1
ATOM 3002 C C . GLY A 1 365 ? -25.324 -7.378 47.349 1.00 95.25 365 GLY A C 1
ATOM 3003 O O . GLY A 1 365 ? -25.189 -6.251 47.827 1.00 95.25 365 GLY A O 1
ATOM 3004 N N . TYR A 1 366 ? -26.509 -7.993 47.356 1.00 95.62 366 TYR A N 1
ATOM 3005 C CA . TYR A 1 366 ? -27.688 -7.362 47.948 1.00 95.62 366 TYR A CA 1
ATOM 3006 C C . TYR A 1 366 ? -27.647 -7.395 49.478 1.00 95.62 366 TYR A C 1
ATOM 3008 O O . TYR A 1 366 ? -27.185 -8.350 50.091 1.00 95.62 366 TYR A O 1
ATOM 3016 N N . MET A 1 367 ? -28.205 -6.374 50.109 1.00 95.25 367 MET A N 1
ATOM 3017 C CA . MET A 1 367 ? -28.363 -6.283 51.553 1.00 95.25 367 MET A CA 1
ATOM 3018 C C . MET A 1 367 ? -29.436 -7.249 52.054 1.00 95.25 367 MET A C 1
ATOM 3020 O O . MET A 1 367 ? -30.548 -7.281 51.521 1.00 95.25 367 MET A O 1
ATOM 3024 N N . TYR A 1 368 ? -29.134 -7.986 53.120 1.00 93.19 368 TYR A N 1
ATOM 3025 C CA . TYR A 1 368 ? -30.139 -8.748 53.853 1.00 93.19 368 TYR A CA 1
ATOM 3026 C C . TYR A 1 368 ? -31.009 -7.830 54.723 1.00 93.19 368 TYR A C 1
ATOM 3028 O O . TYR A 1 368 ? -30.511 -6.959 55.434 1.00 93.19 368 TYR A O 1
ATOM 3036 N N . SER A 1 369 ? -32.320 -8.059 54.689 1.00 91.00 369 SER A N 1
ATOM 3037 C CA . SER A 1 369 ? -33.326 -7.371 55.507 1.00 91.00 369 SER A CA 1
ATOM 3038 C C . SER A 1 369 ? -34.460 -8.334 55.838 1.00 91.00 369 SER A C 1
ATOM 3040 O O . SER A 1 369 ? -34.785 -9.182 55.005 1.00 91.00 369 SER A O 1
ATOM 3042 N N . SER A 1 370 ? -35.085 -8.192 57.009 1.00 88.62 370 SER A N 1
ATOM 3043 C CA . SER A 1 370 ? -36.142 -9.105 57.481 1.00 88.62 370 SER A CA 1
ATOM 3044 C C . SER A 1 370 ? -35.740 -10.585 57.421 1.00 88.62 370 SER A C 1
ATOM 3046 O O . SER A 1 370 ? -36.532 -11.435 57.013 1.00 88.62 370 SER A O 1
ATOM 3048 N N . ALA A 1 371 ? -34.499 -10.900 57.791 1.00 88.38 371 ALA A N 1
ATOM 3049 C CA . ALA A 1 371 ? -33.941 -12.239 57.633 1.00 88.38 371 ALA A CA 1
ATOM 3050 C C . ALA A 1 371 ? -33.018 -12.616 58.792 1.00 88.38 371 ALA A C 1
ATOM 3052 O O . ALA A 1 371 ? -32.335 -11.764 59.359 1.00 88.38 371 ALA A O 1
ATOM 3053 N N . THR A 1 372 ? -32.951 -13.912 59.093 1.00 91.00 372 THR A N 1
ATOM 3054 C CA . THR A 1 372 ? -31.916 -14.497 59.949 1.00 91.00 372 THR A CA 1
ATOM 3055 C C . THR A 1 372 ? -31.003 -15.351 59.082 1.00 91.00 372 THR A C 1
ATOM 3057 O O . THR A 1 372 ? -31.472 -16.284 58.433 1.00 91.00 372 THR A O 1
ATOM 3060 N N . ILE A 1 373 ? -29.709 -15.036 59.063 1.00 91.81 373 ILE A N 1
ATOM 3061 C CA . ILE A 1 373 ? -28.710 -15.718 58.229 1.00 91.81 373 ILE A CA 1
ATOM 3062 C C . ILE A 1 373 ? -27.525 -16.203 59.062 1.00 91.81 373 ILE A C 1
ATOM 3064 O O . ILE A 1 373 ? -27.195 -15.619 60.095 1.00 91.81 373 ILE A O 1
ATOM 3068 N N . LEU A 1 374 ? -26.901 -17.294 58.619 1.00 91.44 374 LEU A N 1
ATOM 3069 C CA . LEU A 1 374 ? -25.703 -17.869 59.227 1.00 91.44 374 LEU A CA 1
ATOM 3070 C C . LEU A 1 374 ? -24.460 -17.276 58.551 1.00 91.44 374 LEU A C 1
ATOM 3072 O O . LEU A 1 374 ? -24.243 -17.508 57.367 1.00 91.44 374 LEU A O 1
ATOM 3076 N N . ILE A 1 375 ? -23.646 -16.543 59.307 1.00 91.88 375 ILE A N 1
ATOM 3077 C CA . ILE A 1 375 ? -22.391 -15.936 58.847 1.00 91.88 375 ILE A CA 1
ATOM 3078 C C . ILE A 1 375 ? -21.281 -16.446 59.764 1.00 91.88 375 ILE A C 1
ATOM 3080 O O . ILE A 1 375 ? -21.386 -16.306 60.983 1.00 91.88 375 ILE A O 1
ATOM 3084 N N . ASP A 1 376 ? -20.251 -17.077 59.197 1.00 88.88 376 ASP A N 1
ATOM 3085 C CA . ASP A 1 376 ? -19.090 -17.604 59.932 1.00 88.88 376 ASP A CA 1
ATOM 3086 C C . ASP A 1 376 ? -19.462 -18.439 61.176 1.00 88.88 376 ASP A C 1
ATOM 3088 O O . ASP A 1 376 ? -18.870 -18.325 62.248 1.00 88.88 376 ASP A O 1
ATOM 3092 N N . GLY A 1 377 ? -20.496 -19.280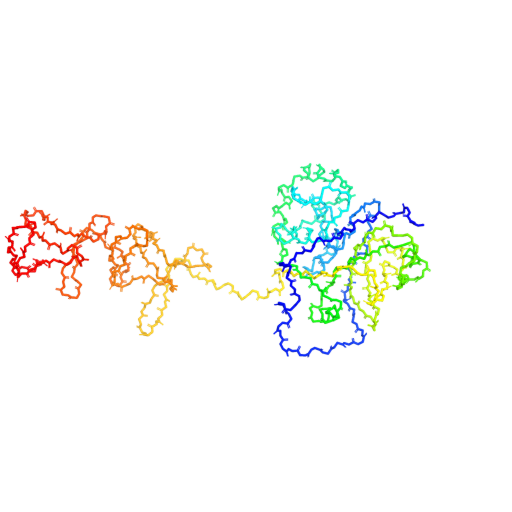 61.049 1.00 89.94 377 GLY A N 1
ATOM 3093 C CA . GLY A 1 377 ? -20.956 -20.170 62.122 1.00 89.94 377 GLY A CA 1
ATOM 3094 C C . GLY A 1 377 ? -21.840 -19.512 63.189 1.00 89.94 377 GLY A C 1
ATOM 3095 O O . GLY A 1 377 ? -22.219 -20.179 64.151 1.00 89.94 377 GLY A O 1
ATOM 3096 N N . LYS A 1 378 ? -22.219 -18.238 63.024 1.00 91.81 378 LYS A N 1
ATOM 3097 C CA . LYS A 1 378 ? -23.115 -17.518 63.937 1.00 91.81 378 LYS A CA 1
ATOM 3098 C C . LYS A 1 378 ? -24.352 -16.979 63.216 1.00 91.81 378 LYS A C 1
ATOM 3100 O O . LYS A 1 378 ? -24.264 -16.448 62.114 1.00 91.81 378 LYS A O 1
ATOM 3105 N N . TYR A 1 379 ? -25.516 -17.114 63.850 1.00 91.00 379 TYR A N 1
ATOM 3106 C CA . TYR A 1 379 ? -26.759 -16.541 63.337 1.00 91.00 379 TYR A CA 1
ATOM 3107 C C . TYR A 1 379 ? -26.847 -15.045 63.651 1.00 91.00 379 TYR A C 1
ATOM 3109 O O . TYR A 1 379 ? -26.646 -14.630 64.796 1.00 91.00 379 TYR A O 1
ATOM 3117 N N . TYR A 1 380 ? -27.190 -14.259 62.635 1.00 89.75 380 TYR A N 1
ATOM 3118 C CA . TYR A 1 380 ? -27.456 -12.827 62.723 1.00 89.75 380 TYR A CA 1
ATOM 3119 C C . TYR A 1 380 ? -28.855 -12.538 62.190 1.00 89.75 380 TYR A C 1
ATOM 3121 O O . TYR A 1 380 ? -29.221 -13.030 61.123 1.00 89.75 380 TYR A O 1
ATOM 3129 N N . SER A 1 381 ? -29.625 -11.740 62.929 1.00 89.50 381 SER A N 1
ATOM 3130 C CA . SER A 1 381 ? -30.953 -11.280 62.518 1.00 89.50 381 SER A CA 1
ATOM 3131 C C . SER A 1 381 ? -30.881 -9.831 62.053 1.00 89.50 381 SER A C 1
ATOM 3133 O O . SER A 1 381 ? -30.309 -8.988 62.744 1.00 89.50 381 SER A O 1
ATOM 3135 N N . PHE A 1 382 ? -31.468 -9.558 60.893 1.00 88.00 382 PHE A N 1
ATOM 3136 C CA . PHE A 1 382 ? -31.541 -8.241 60.271 1.00 88.00 382 PHE A CA 1
ATOM 3137 C C . PHE A 1 382 ? -32.997 -7.782 60.231 1.00 88.00 382 PHE A C 1
ATOM 3139 O O . PHE A 1 382 ? -33.857 -8.474 59.679 1.00 88.00 382 PHE A O 1
ATOM 3146 N N . ASP A 1 383 ? -33.264 -6.616 60.815 1.00 81.19 383 ASP A N 1
ATOM 3147 C CA . ASP A 1 383 ? -34.610 -6.052 60.923 1.00 81.19 383 ASP A CA 1
ATOM 3148 C C . ASP A 1 383 ? -35.179 -5.624 59.562 1.00 81.19 383 ASP A C 1
ATOM 3150 O O . ASP A 1 383 ? -34.476 -5.526 58.553 1.00 81.19 383 ASP A O 1
ATOM 3154 N N . SER A 1 384 ? -36.481 -5.333 59.531 1.00 72.06 384 SER A N 1
ATOM 3155 C CA . SER A 1 384 ? -37.218 -4.904 58.334 1.00 72.06 384 SER A CA 1
ATOM 3156 C C . SER A 1 384 ? -36.945 -3.465 57.892 1.00 72.06 384 SER A C 1
ATOM 3158 O O . SER A 1 384 ? -37.775 -2.867 57.210 1.00 72.06 384 SER A O 1
ATOM 3160 N N . SER A 1 385 ? -35.834 -2.860 58.307 1.00 64.38 385 SER A N 1
ATOM 3161 C CA . SER A 1 385 ? -35.558 -1.472 57.951 1.00 64.38 385 SER A CA 1
ATOM 3162 C C . SER A 1 385 ? -35.125 -1.373 56.492 1.00 64.38 385 SER A C 1
ATOM 3164 O O . SER A 1 385 ? -34.084 -1.919 56.121 1.00 64.38 385 SER A O 1
ATOM 3166 N N . GLU A 1 386 ? -35.884 -0.630 55.688 1.00 64.88 386 GLU A N 1
ATOM 3167 C CA . GLU A 1 386 ? -35.346 -0.068 54.453 1.00 64.88 386 GLU A CA 1
ATOM 3168 C C . GLU A 1 386 ? -34.227 0.932 54.794 1.00 64.88 386 GLU A C 1
ATOM 3170 O O . GLU A 1 386 ? -34.237 1.541 55.867 1.00 64.88 386 GLU A O 1
ATOM 3175 N N . TYR A 1 387 ? -33.247 1.098 53.903 1.00 57.91 387 TYR A N 1
ATOM 3176 C CA . TYR A 1 387 ? -32.360 2.257 53.974 1.00 57.91 387 TYR A CA 1
ATOM 3177 C C . TYR A 1 387 ? -33.166 3.480 53.509 1.00 57.91 387 TYR A C 1
ATOM 3179 O O . TYR A 1 387 ? -33.480 3.594 52.325 1.00 57.91 387 TYR A O 1
ATOM 3187 N N . GLY A 1 388 ? -33.575 4.336 54.447 1.00 50.88 388 GLY A N 1
ATOM 3188 C CA . GLY A 1 388 ? -34.419 5.508 54.206 1.00 50.88 388 GLY A CA 1
ATOM 3189 C C . GLY A 1 388 ? -34.295 6.528 55.319 1.00 50.88 388 GLY A C 1
ATOM 3190 O O . GLY A 1 388 ? -34.366 6.103 56.495 1.00 50.88 388 GLY A O 1
#

Radius of gyration: 33.78 Å; chains: 1; bounding box: 65×38×99 Å

Organism: NCBI:txid137838